Protein AF-0000000074140097 (afdb_homodimer)

Organism: Candida tropicalis (strain ATCC MYA-3404 / T1) (NCBI:txid294747)

Solvent-accessible surface area (backbone atoms only — not comparable to full-atom values): 29162 Å² total; per-residue (Å²): 128,82,87,53,56,63,55,60,34,36,67,48,73,44,30,35,33,34,42,19,42,70,44,44,85,50,41,69,58,23,51,53,48,49,52,50,52,52,52,48,53,39,72,77,34,72,74,47,42,33,38,32,33,12,40,35,43,55,28,51,79,41,64,90,40,37,73,80,62,34,30,45,82,73,79,19,67,68,52,48,49,51,23,50,50,15,38,74,67,55,18,33,29,41,51,19,18,34,38,25,37,43,96,83,72,44,30,30,46,30,26,42,27,27,35,38,83,28,46,77,60,29,44,37,39,27,51,36,66,55,56,32,46,30,84,98,63,55,73,42,54,36,63,81,51,40,45,58,32,76,44,40,25,40,35,71,55,77,83,34,31,26,29,21,53,47,39,39,57,30,63,66,44,64,62,57,55,49,47,18,29,32,32,90,49,25,18,37,31,38,39,24,21,18,60,45,31,70,73,55,20,82,63,38,51,66,52,44,39,22,38,56,4,45,68,48,45,15,31,22,37,38,20,8,24,16,37,46,84,86,49,77,81,78,42,29,43,24,44,26,33,34,18,34,24,72,31,47,73,79,34,71,45,60,39,50,70,43,78,41,65,47,71,48,59,34,67,50,34,34,52,39,45,56,20,55,32,60,86,79,52,62,60,46,87,24,50,44,49,55,53,67,70,62,54,46,40,70,39,26,100,125,82,86,54,57,62,55,59,35,36,67,50,71,46,30,36,33,32,42,20,43,70,45,43,87,49,41,70,59,23,52,51,49,50,52,49,51,54,52,48,52,39,70,77,36,72,75,46,43,32,38,34,31,13,39,34,43,54,28,53,80,41,64,90,39,40,73,81,60,34,29,45,82,73,79,19,69,68,50,47,49,52,22,52,50,15,37,74,68,56,18,32,29,42,52,18,18,35,38,26,38,43,96,83,71,44,31,28,45,32,25,41,25,27,35,38,83,28,44,76,62,29,42,37,38,28,50,36,65,54,55,32,47,30,86,99,65,53,71,42,54,36,62,81,51,40,46,58,32,75,45,39,26,41,32,70,54,78,82,36,31,25,31,19,52,47,36,37,58,31,64,68,44,63,60,55,56,49,46,19,29,31,32,93,49,24,18,37,31,3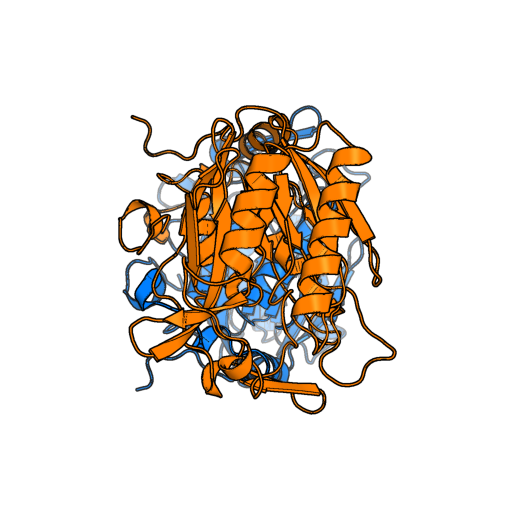8,40,25,21,20,60,46,30,68,72,54,21,84,64,37,52,65,51,44,39,23,38,56,4,45,68,47,45,15,32,22,36,38,20,8,24,15,36,46,83,86,50,79,82,77,42,29,43,23,45,28,32,34,18,35,24,72,31,49,71,80,34,71,46,62,39,51,69,44,78,38,65,46,71,47,59,34,66,49,33,34,50,39,45,56,20,55,32,61,88,79,52,62,58,47,89,23,48,44,49,56,53,67,72,62,54,45,39,71,38,26,100

pLDDT: mean 96.1, std 6.65, range [35.12, 99.0]

Sequence (602 aa):
MSTQVLKSPLSKSLKIALIQLKAGADKAANLTKVTKFIDDAVSKSPEVNLVMLPECFNSPYAVDQFRNYAEPIPQGETTQLLSSLAKKHNIFIVGGSIPERGDDDKIYNTSLTFNPQGDIIAKHRKAHLFDIDIPNGITFQESLTLSGGNKATVFKLGEYGNVGLGICYDIRFPELASIASRYPHNSFAMFYPGAFNTTTGPLHWHLLARARAVDNETFVILCSPARDVEGGGYQAYGHSLVADPMGKIIAEAGEGEEILYAELDPSLLPKAREGIPVHYQRRFDIYGDFVGDGNVKVSDKMSTQVLKSPLSKSLKIALIQLKAGADKAANLTKVTKFIDDAVSKSPEVNLVMLPECFNSPYAVDQFRNYAEPIPQGETTQLLSSLAKKHNIFIVGGSIPERGDDDKIYNTSLTFNPQGDIIAKHRKAHLFDIDIPNGITFQESLTLSGGNKATVFKLGEYGNVGLGICYDIRFPELASIASRYPHNSFAMFYPGAFNTTTGPLHWHLLARARAVDNETFVILCSPARDVEGGGYQAYGHSLVADPMGKIIAEAGEGEEILYAELDPSLLPKAREGIPVHYQRRFDIYGDFVGDGNVKVSDK

InterPro domains:
  IPR003010 Carbon-nitrogen hydrolase [PF00795] (15-271)
  IPR003010 Carbon-nitrogen hydrolase [PS50263] (14-266)
  IPR036526 Carbon-nitrogen hydrolase superfamily [G3DSA:3.60.110.10] (7-291)
  IPR036526 Carbon-nitrogen hydrolase superfamily [SSF56317] (9-283)
  IPR045254 Nit1/2, carbon-nitrogen hydrolase domain [cd07572] (15-283)

Foldseek 3Di:
DPLFFDLQQFPFKAKEKFWAADEEAQLVVLLVVVLVRLVVLCVVPVRHAEYEYAFASRHDPALVCLLVFAEAPPVGPLNQSVLVSLQVSQHKYFSHWGWHQDPVRAIFTKIFIAGNNSDTFFIATAADFDQDDDVVDDGDGNVVGHDHDDAWAWTQHPPGGIETEHEAVVLVPLVSLLLCCTPPNNHQEYEYRHFDAPPCCVVPVLVSQLVSLQLRLHKYWYHYHAADVPDDDTGGQAWTFIAGNNSDTPWTDHRGTDIIMDMDGSVSSSVSCVVPVNSVPDDCVVVNDCNSVPVHGYYRD/DPLFFDLQQFPFKAKEKFWAADEEAQLVVLLVVVLVSLVVLCVVPVRHAEYEYAFASRHDPALVCLLVFAAAPPPGPLNQSVLVSLQVSQHKYFSHWGWHQDPVRAIFTKIFIAGNNSDTFFIATAADFDQDDDVVPDGDGNVVGHDHDDAWAWTQHPPGGIETEHEAVVLVPLVSLLLCCTPPNNHQEYEYRHFDAPPCCVPPVLVSQLVSLQLRLHKYWYHYHAADVPDDDTGGQAWTFIAGSNSDTPWTDHRGTDIIMDMDGSVSSSVSCVVPVNSVPDDCVVVNDCNSVPVHGYYRD

Radius of gyration: 24.86 Å; Cα contacts (8 Å, |Δi|>4): 1637; chains: 2; bounding box: 50×74×54 Å

Structure (mmCIF, N/CA/C/O backbone):
data_AF-0000000074140097-model_v1
#
loop_
_entity.id
_entity.type
_entity.pdbx_description
1 polymer 'CN hydrolase domain-containing protein'
#
loop_
_atom_site.group_PDB
_atom_site.id
_atom_site.type_symbol
_atom_site.label_atom_id
_atom_site.label_alt_id
_atom_site.label_comp_id
_atom_site.label_asym_id
_atom_site.label_entity_id
_atom_site.label_seq_id
_atom_site.pdbx_PDB_ins_code
_atom_site.Cartn_x
_atom_site.Cartn_y
_atom_site.Cartn_z
_atom_site.occupancy
_atom_site.B_iso_or_equiv
_atom_site.auth_seq_id
_atom_site.auth_comp_id
_atom_site.auth_asym_id
_atom_site.auth_atom_id
_atom_site.pdbx_PDB_model_num
ATOM 1 N N . MET A 1 1 ? -17.391 -6.203 23.781 1 35.12 1 MET A N 1
ATOM 2 C CA . MET A 1 1 ? -17.344 -5.074 22.859 1 35.12 1 MET A CA 1
ATOM 3 C C . MET A 1 1 ? -16.562 -5.434 21.594 1 35.12 1 MET A C 1
ATOM 5 O O . MET A 1 1 ? -15.492 -6.031 21.672 1 35.12 1 MET A O 1
ATOM 9 N N . SER A 1 2 ? -17.062 -5.457 20.453 1 49.59 2 SER A N 1
ATOM 10 C CA . SER A 1 2 ? -16.484 -6.133 19.297 1 49.59 2 SER A CA 1
ATOM 11 C C . SER A 1 2 ? -15.117 -5.562 18.953 1 49.59 2 SER A C 1
ATOM 13 O O . SER A 1 2 ? -14.93 -4.344 18.922 1 49.59 2 SER A O 1
ATOM 15 N N . THR A 1 3 ? -13.992 -6.168 19.219 1 67.44 3 THR A N 1
ATOM 16 C CA . THR A 1 3 ? -12.578 -5.934 18.984 1 67.44 3 THR A CA 1
ATOM 17 C C . THR A 1 3 ? -12.305 -5.777 17.484 1 67.44 3 THR A C 1
ATOM 19 O O . THR A 1 3 ? -11.172 -5.977 17.031 1 67.44 3 THR A O 1
ATOM 22 N N . GLN A 1 4 ? -13.539 -5.227 16.828 1 82.75 4 GLN A N 1
ATOM 23 C CA . GLN A 1 4 ? -13.391 -5.156 15.383 1 82.75 4 GLN A CA 1
ATOM 24 C C . GLN A 1 4 ? -13.336 -3.709 14.906 1 82.75 4 GLN A C 1
ATOM 26 O O . GLN A 1 4 ? -13.828 -2.807 15.586 1 82.75 4 GLN A O 1
ATOM 31 N N . VAL A 1 5 ? -12.797 -3.455 13.836 1 91 5 VAL A N 1
ATOM 32 C CA . VAL A 1 5 ? -12.734 -2.168 13.148 1 91 5 VAL A CA 1
ATOM 33 C C . VAL A 1 5 ? -14.148 -1.659 12.875 1 91 5 VAL A C 1
ATOM 35 O O . VAL A 1 5 ? -15.016 -2.424 12.453 1 91 5 VAL A O 1
ATOM 38 N N . LEU A 1 6 ? -14.367 -0.365 13.133 1 92.44 6 LEU A N 1
ATOM 39 C CA . LEU A 1 6 ? -15.68 0.232 12.898 1 92.44 6 LEU A CA 1
ATOM 40 C C . LEU A 1 6 ? -15.969 0.324 11.406 1 92.44 6 LEU A C 1
ATOM 42 O O . LEU A 1 6 ? -15.102 0.692 10.617 1 92.44 6 LEU A O 1
ATOM 46 N N . LYS A 1 7 ? -17.234 0.059 11.086 1 93.94 7 LYS A N 1
ATOM 47 C CA . LYS A 1 7 ? -17.641 0.17 9.688 1 93.94 7 LYS A CA 1
ATOM 48 C C . LYS A 1 7 ? -17.828 1.63 9.289 1 93.94 7 LYS A C 1
ATOM 50 O O . LYS A 1 7 ? -17.562 2.008 8.148 1 93.94 7 LYS A O 1
ATOM 55 N N . SER A 1 8 ? -18.312 2.432 10.242 1 96 8 SER A N 1
ATOM 56 C CA . SER A 1 8 ? -18.625 3.832 9.977 1 96 8 SER A CA 1
ATOM 57 C C . SER A 1 8 ? -17.922 4.75 10.969 1 96 8 SER A C 1
ATOM 59 O O . SER A 1 8 ? -18.562 5.355 11.836 1 96 8 SER A O 1
ATOM 61 N N . PRO A 1 9 ? -16.688 4.969 10.812 1 97.62 9 PRO A N 1
ATOM 62 C CA . PRO A 1 9 ? -15.914 5.734 11.805 1 97.62 9 PRO A CA 1
ATOM 63 C C . PRO A 1 9 ? -16.078 7.242 11.641 1 97.62 9 PRO A C 1
ATOM 65 O O . PRO A 1 9 ? -15.734 8.008 12.547 1 97.62 9 PRO A O 1
ATOM 68 N N . LEU A 1 10 ? -16.547 7.762 10.5 1 98.69 10 LEU A N 1
ATOM 69 C CA . LEU A 1 10 ? -16.859 9.172 10.289 1 98.69 10 LEU A CA 1
ATOM 70 C C . LEU A 1 10 ? -18.328 9.461 10.578 1 98.69 10 LEU A C 1
ATOM 72 O O . LEU A 1 10 ? -19.203 8.961 9.875 1 98.69 10 LEU A O 1
ATOM 76 N N . SER A 1 11 ? -18.609 10.266 11.531 1 98.12 11 SER A N 1
ATOM 77 C CA . SER A 1 11 ? -19.953 10.398 12.07 1 98.12 11 SER A CA 1
ATOM 78 C C . SER A 1 11 ? -20.828 11.289 11.188 1 98.12 11 SER A C 1
ATOM 80 O O . SER A 1 11 ? -22.047 11.125 11.141 1 98.12 11 SER A O 1
ATOM 82 N N . LYS A 1 12 ? -20.203 12.234 10.539 1 97.94 12 LYS A N 1
ATOM 83 C CA . LYS A 1 12 ? -20.906 13.148 9.648 1 97.94 12 LYS A CA 1
ATOM 84 C C . LYS A 1 12 ? -19.953 13.742 8.609 1 97.94 12 LYS A C 1
ATOM 86 O O . LYS A 1 12 ? -18.734 13.578 8.711 1 97.94 12 LYS A O 1
ATOM 91 N N . SER A 1 13 ? -20.531 14.344 7.66 1 98.44 13 SER A N 1
ATOM 92 C CA . SER A 1 13 ? -19.75 14.914 6.574 1 98.44 13 SER A CA 1
ATOM 93 C C . SER A 1 13 ? -18.75 15.945 7.094 1 98.44 13 SER A C 1
ATOM 95 O O . SER A 1 13 ? -19.062 16.719 7.996 1 98.44 13 SER A O 1
ATOM 97 N N . LEU A 1 14 ? -17.578 15.938 6.57 1 98.75 14 LEU A N 1
ATOM 98 C CA . LEU A 1 14 ? -16.516 16.875 6.918 1 98.75 14 LEU A CA 1
ATOM 99 C C . LEU A 1 14 ? -16.047 17.625 5.684 1 98.75 14 LEU A C 1
ATOM 101 O O . LEU A 1 14 ? -15.586 17.031 4.715 1 98.75 14 LEU A O 1
ATOM 105 N N . LYS A 1 15 ? -16.188 18.906 5.691 1 98.81 15 LYS A N 1
ATOM 106 C CA . LYS A 1 15 ? -15.672 19.75 4.609 1 98.81 15 LYS A CA 1
ATOM 107 C C . LYS A 1 15 ? -14.305 20.328 4.957 1 98.81 15 LYS A C 1
ATOM 109 O O . LYS A 1 15 ? -14.141 20.969 5.996 1 98.81 15 LYS A O 1
ATOM 114 N N . ILE A 1 16 ? -13.336 20.094 4.035 1 98.94 16 ILE A N 1
ATOM 115 C CA . ILE A 1 16 ? -11.977 20.5 4.359 1 98.94 16 ILE A CA 1
ATOM 116 C C . ILE A 1 16 ? -11.438 21.422 3.268 1 98.94 16 ILE A C 1
ATOM 118 O O . ILE A 1 16 ? -11.938 21.422 2.141 1 98.94 16 ILE A O 1
ATOM 122 N N . ALA A 1 17 ? -10.477 22.219 3.637 1 98.94 17 ALA A N 1
ATOM 123 C CA . ALA A 1 17 ? -9.688 23.031 2.717 1 98.94 17 ALA A CA 1
ATOM 124 C C . ALA A 1 17 ? -8.195 22.781 2.896 1 98.94 17 ALA A C 1
ATOM 126 O O . ALA A 1 17 ? -7.668 22.891 4.008 1 98.94 17 ALA A O 1
ATOM 127 N N . LEU A 1 18 ? -7.57 22.375 1.85 1 98.94 18 LEU A N 1
ATOM 128 C CA . LEU A 1 18 ? -6.117 22.219 1.831 1 98.94 18 LEU A CA 1
ATOM 129 C C . LEU A 1 18 ? -5.449 23.469 1.246 1 98.94 18 LEU A C 1
ATOM 131 O O . LEU A 1 18 ? -5.742 23.859 0.114 1 98.94 18 LEU A O 1
ATOM 135 N N . ILE A 1 19 ? -4.547 24.031 2.021 1 98.94 19 ILE A N 1
ATOM 136 C CA . ILE A 1 19 ? -3.855 25.234 1.581 1 98.94 19 ILE A CA 1
ATOM 137 C C . ILE A 1 19 ? -2.514 24.859 0.957 1 98.94 19 ILE A C 1
ATOM 139 O O . ILE A 1 19 ? -1.551 24.562 1.67 1 98.94 19 ILE A O 1
ATOM 143 N N . GLN A 1 20 ? -2.457 24.906 -0.333 1 98.81 20 GLN A N 1
ATOM 144 C CA . GLN A 1 20 ? -1.196 24.75 -1.053 1 98.81 20 GLN A CA 1
ATOM 145 C C . GLN A 1 20 ? -0.531 26.094 -1.3 1 98.81 20 GLN A C 1
ATOM 147 O O . GLN A 1 20 ? -0.955 26.844 -2.178 1 98.81 20 GLN A O 1
ATOM 152 N N . LEU A 1 21 ? 0.53 26.406 -0.506 1 97.69 21 LEU A N 1
ATOM 153 C CA . LEU A 1 21 ? 1.146 27.719 -0.605 1 97.69 21 LEU A CA 1
ATOM 154 C C . LEU A 1 21 ? 2.666 27.609 -0.621 1 97.69 21 LEU A C 1
ATOM 156 O O . LEU A 1 21 ? 3.223 26.578 -0.234 1 97.69 21 LEU A O 1
ATOM 160 N N . LYS A 1 22 ? 3.285 28.672 -1.06 1 94.62 22 LYS A N 1
ATOM 161 C CA . LYS A 1 22 ? 4.742 28.766 -1.049 1 94.62 22 LYS A CA 1
ATOM 162 C C . LYS A 1 22 ? 5.242 29.328 0.279 1 94.62 22 LYS A C 1
ATOM 164 O O . LYS A 1 22 ? 4.59 30.188 0.885 1 94.62 22 LYS A O 1
ATOM 169 N N . ALA A 1 23 ? 6.34 28.766 0.658 1 91.69 23 ALA A N 1
ATOM 170 C CA . ALA A 1 23 ? 7.031 29.328 1.815 1 91.69 23 ALA A CA 1
ATOM 171 C C . ALA A 1 23 ? 8.438 29.797 1.442 1 91.69 23 ALA A C 1
ATOM 173 O O . ALA A 1 23 ? 9.125 29.141 0.65 1 91.69 23 ALA A O 1
ATOM 174 N N . GLY A 1 24 ? 8.844 30.953 1.988 1 91.19 24 GLY A N 1
ATOM 175 C CA . GLY A 1 24 ? 10.18 31.484 1.755 1 91.19 24 GLY A CA 1
ATOM 176 C C . GLY A 1 24 ? 10.953 31.734 3.035 1 91.19 24 GLY A C 1
ATOM 177 O O . GLY A 1 24 ? 10.625 31.188 4.086 1 91.19 24 GLY A O 1
ATOM 178 N N . ALA A 1 25 ? 11.969 32.531 2.873 1 93.56 25 ALA A N 1
ATOM 179 C CA . ALA A 1 25 ? 12.906 32.75 3.969 1 93.56 25 ALA A CA 1
ATOM 180 C C . ALA A 1 25 ? 12.344 33.75 4.992 1 93.56 25 ALA A C 1
ATOM 182 O O . ALA A 1 25 ? 12.812 33.781 6.129 1 93.56 25 ALA A O 1
ATOM 183 N N . ASP A 1 26 ? 11.406 34.531 4.66 1 96.31 26 ASP A N 1
ATOM 184 C CA . ASP A 1 26 ? 10.812 35.5 5.566 1 96.31 26 ASP A CA 1
ATOM 185 C C . ASP A 1 26 ? 9.648 34.875 6.348 1 96.31 26 ASP A C 1
ATOM 187 O O . ASP A 1 26 ? 8.523 34.812 5.852 1 96.31 26 ASP A O 1
ATOM 191 N N . LYS A 1 27 ? 9.891 34.531 7.566 1 97.31 27 LYS A N 1
ATOM 192 C CA . LYS A 1 27 ? 8.891 33.844 8.383 1 97.31 27 LYS A CA 1
ATOM 193 C C . LYS A 1 27 ? 7.648 34.719 8.578 1 97.31 27 LYS A C 1
ATOM 195 O O . LYS A 1 27 ? 6.523 34.219 8.516 1 97.31 27 LYS A O 1
ATOM 200 N N . ALA A 1 28 ? 7.883 35.969 8.852 1 97.69 28 ALA A N 1
ATOM 201 C CA . ALA A 1 28 ? 6.758 36.875 9.062 1 97.69 28 ALA A CA 1
ATOM 202 C C . ALA A 1 28 ? 5.867 36.938 7.82 1 97.69 28 ALA A C 1
ATOM 204 O O . ALA A 1 28 ? 4.641 36.938 7.934 1 97.69 28 ALA A O 1
ATOM 205 N N . ALA A 1 29 ? 6.488 36.969 6.695 1 97.75 29 ALA A N 1
ATOM 206 C CA . ALA A 1 29 ? 5.738 36.969 5.441 1 97.75 29 ALA A CA 1
ATOM 207 C C . ALA A 1 29 ? 4.98 35.656 5.266 1 97.75 29 ALA A C 1
ATOM 209 O O . ALA A 1 29 ? 3.848 35.656 4.773 1 97.75 29 ALA A O 1
ATOM 210 N N . ASN A 1 30 ? 5.613 34.562 5.57 1 97.69 30 ASN A N 1
ATOM 211 C CA . ASN A 1 30 ? 4.949 33.281 5.5 1 97.69 30 ASN A CA 1
ATOM 212 C C . ASN A 1 30 ? 3.695 33.25 6.371 1 97.69 30 ASN A C 1
ATOM 214 O O . ASN A 1 30 ? 2.643 32.781 5.934 1 97.69 30 ASN A O 1
ATOM 218 N N . LEU A 1 31 ? 3.791 33.75 7.562 1 98.62 31 LEU A N 1
ATOM 219 C CA . LEU A 1 31 ? 2.684 33.688 8.508 1 98.62 31 LEU A CA 1
ATOM 220 C C . LEU A 1 31 ? 1.551 34.625 8.07 1 98.62 31 LEU A C 1
ATOM 222 O O . LEU A 1 31 ? 0.375 34.281 8.25 1 98.62 31 LEU A O 1
ATOM 226 N N . THR A 1 32 ? 1.925 35.719 7.523 1 98.62 32 THR A N 1
ATOM 227 C CA . THR A 1 32 ? 0.922 36.625 6.965 1 98.62 32 THR A CA 1
ATOM 228 C C . THR A 1 32 ? 0.17 35.938 5.82 1 98.62 32 THR A C 1
ATOM 230 O O . THR A 1 32 ? -1.055 36.031 5.727 1 98.62 32 THR A O 1
ATOM 233 N N . LYS A 1 33 ? 0.906 35.312 5.016 1 98.12 33 LYS A N 1
ATOM 234 C CA . LYS A 1 33 ? 0.31 34.625 3.881 1 98.12 33 LYS A CA 1
ATOM 235 C C . LYS A 1 33 ? -0.619 33.5 4.348 1 98.12 33 LYS A C 1
ATOM 237 O O . LYS A 1 33 ? -1.715 33.344 3.809 1 98.12 33 LYS A O 1
ATOM 242 N N . VAL A 1 34 ? -0.214 32.75 5.293 1 98.56 34 VAL A N 1
ATOM 243 C CA . VAL A 1 34 ? -1.021 31.688 5.863 1 98.56 34 VAL A CA 1
ATOM 244 C C . VAL A 1 34 ? -2.328 32.281 6.406 1 98.56 34 VAL A C 1
ATOM 246 O O . VAL A 1 34 ? -3.402 31.703 6.176 1 98.56 34 VAL A O 1
ATOM 249 N N . THR A 1 35 ? -2.199 33.312 7.145 1 98.81 35 THR A N 1
ATOM 250 C CA . THR A 1 35 ? -3.383 33.969 7.688 1 98.81 35 THR A CA 1
ATOM 251 C C . THR A 1 35 ? -4.359 34.344 6.574 1 98.81 35 THR A C 1
ATOM 253 O O . THR A 1 35 ? -5.555 34.062 6.676 1 98.81 35 THR A O 1
ATOM 256 N N . LYS A 1 36 ? -3.814 34.906 5.543 1 98.75 36 LYS A N 1
ATOM 257 C CA . LYS A 1 36 ? -4.641 35.312 4.414 1 98.75 36 LYS A CA 1
ATOM 258 C C . LYS A 1 36 ? -5.328 34.125 3.766 1 98.75 36 LYS A C 1
ATOM 260 O O . LYS A 1 36 ? -6.52 34.156 3.459 1 98.75 36 LYS A O 1
ATOM 265 N N . PHE A 1 37 ? -4.637 33.062 3.537 1 98.81 37 PHE A N 1
ATOM 266 C CA . PHE A 1 37 ? -5.188 31.906 2.871 1 98.81 37 PHE A CA 1
ATOM 267 C C . PHE A 1 37 ? -6.262 31.25 3.73 1 98.81 37 PHE A C 1
ATOM 269 O O . PHE A 1 37 ? -7.277 30.781 3.213 1 98.81 37 PHE A O 1
ATOM 276 N N . ILE A 1 38 ? -6.043 31.172 5.02 1 98.81 38 ILE A N 1
ATOM 277 C CA . ILE A 1 38 ? -7.043 30.594 5.906 1 98.81 38 ILE A CA 1
ATOM 278 C C . ILE A 1 38 ? -8.281 31.469 5.941 1 98.81 38 ILE A C 1
ATOM 280 O O . ILE A 1 38 ? -9.414 30.984 5.852 1 98.81 38 ILE A O 1
ATOM 284 N N . ASP A 1 39 ? -8.047 32.781 6.055 1 98.81 39 ASP A N 1
ATOM 285 C CA . ASP A 1 39 ? -9.164 33.719 5.992 1 98.81 39 ASP A CA 1
ATOM 286 C C . ASP A 1 39 ? -9.969 33.531 4.707 1 98.81 39 ASP A C 1
ATOM 288 O O . ASP A 1 39 ? -11.203 33.5 4.742 1 98.81 39 ASP A O 1
ATOM 292 N N . ASP A 1 40 ? -9.289 33.438 3.617 1 98.75 40 ASP A N 1
ATOM 293 C CA . ASP A 1 40 ? -9.93 33.281 2.316 1 98.75 40 ASP A CA 1
ATOM 294 C C . ASP A 1 40 ? -10.68 31.938 2.246 1 98.75 40 ASP A C 1
ATOM 296 O O . ASP A 1 40 ? -11.797 31.875 1.718 1 98.75 40 ASP A O 1
ATOM 300 N N . ALA A 1 41 ? -10.055 30.875 2.738 1 98.75 41 ALA A N 1
ATOM 301 C CA . ALA A 1 41 ? -10.672 29.547 2.695 1 98.75 41 ALA A CA 1
ATOM 302 C C . ALA A 1 41 ? -12.023 29.562 3.408 1 98.75 41 ALA A C 1
ATOM 304 O O . ALA A 1 41 ? -13.008 29.016 2.896 1 98.75 41 ALA A O 1
ATOM 305 N N . VAL A 1 42 ? -12.07 30.188 4.539 1 98.5 42 VAL A N 1
ATOM 306 C CA . VAL A 1 42 ? -13.281 30.203 5.352 1 98.5 42 VAL A CA 1
ATOM 307 C C . VAL A 1 42 ? -14.297 31.172 4.746 1 98.5 42 VAL A C 1
ATOM 309 O O . VAL A 1 42 ? -15.5 30.891 4.715 1 98.5 42 VAL A O 1
ATOM 312 N N . SER A 1 43 ? -13.812 32.312 4.285 1 98.19 43 SER A N 1
ATOM 313 C CA . SER A 1 43 ? -14.711 33.312 3.719 1 98.19 43 SER A CA 1
ATOM 314 C C . SER A 1 43 ? -15.383 32.781 2.453 1 98.19 43 SER A C 1
ATOM 316 O O . SER A 1 43 ? -16.562 33.062 2.225 1 98.19 43 SER A O 1
ATOM 318 N N . LYS A 1 44 ? -14.703 32.062 1.618 1 97.81 44 LYS A N 1
ATOM 319 C CA . LYS A 1 44 ? -15.211 31.594 0.343 1 97.81 44 LYS A CA 1
ATOM 320 C C . LYS A 1 44 ? -16.094 30.359 0.541 1 97.81 44 LYS A C 1
ATOM 322 O O . LYS A 1 44 ? -16.984 30.078 -0.271 1 97.81 44 LYS A O 1
ATOM 327 N N . SER A 1 45 ? -15.828 29.625 1.564 1 97.44 45 SER A N 1
ATOM 328 C CA . SER A 1 45 ? -16.609 28.453 1.91 1 97.44 45 SER A CA 1
ATOM 329 C C . SER A 1 45 ? -16.844 28.359 3.416 1 97.44 45 SER A C 1
ATOM 331 O O . SER A 1 45 ? -16.188 27.578 4.105 1 97.44 45 SER A O 1
ATOM 333 N N . PRO A 1 46 ? -17.844 29 3.859 1 94.5 46 PRO A N 1
ATOM 334 C CA . PRO A 1 46 ? -18.094 29.094 5.301 1 94.5 46 PRO A CA 1
ATOM 335 C C . PRO A 1 46 ? -18.422 27.734 5.93 1 94.5 46 PRO A C 1
ATOM 337 O O . PRO A 1 46 ? -18.391 27.594 7.152 1 94.5 46 PRO A O 1
ATOM 340 N N . GLU A 1 47 ? -18.688 26.75 5.098 1 96.88 47 GLU A N 1
ATOM 341 C CA . GLU A 1 47 ? -19.047 25.422 5.602 1 96.88 47 GLU A CA 1
ATOM 342 C C . GLU A 1 47 ? -17.797 24.594 5.898 1 96.88 47 GLU A C 1
ATOM 344 O O . GLU A 1 47 ? -17.891 23.469 6.383 1 96.88 47 GLU A O 1
ATOM 349 N N . VAL A 1 48 ? -16.672 25.188 5.664 1 98.38 48 VAL A N 1
ATOM 350 C CA . VAL A 1 48 ? -15.414 24.469 5.938 1 98.38 48 VAL A CA 1
ATOM 351 C C . VAL A 1 48 ? -15.281 24.219 7.434 1 98.38 48 VAL A C 1
ATOM 353 O O . VAL A 1 48 ? -15.5 25.125 8.25 1 98.38 48 VAL A O 1
ATOM 356 N N . ASN A 1 49 ? -14.922 22.969 7.766 1 98.19 49 ASN A N 1
ATOM 357 C CA . ASN A 1 49 ? -14.773 22.562 9.156 1 98.19 49 ASN A CA 1
ATOM 358 C C . ASN A 1 49 ? -13.305 22.438 9.547 1 98.19 49 ASN A C 1
ATOM 360 O O . ASN A 1 49 ? -12.961 22.5 10.727 1 98.19 49 ASN A O 1
ATOM 364 N N . LEU A 1 50 ? -12.484 22.234 8.562 1 98.94 50 LEU A N 1
ATOM 365 C CA . LEU A 1 50 ? -11.078 21.938 8.812 1 98.94 50 LEU A CA 1
ATOM 366 C C . LEU A 1 50 ? -10.195 22.516 7.711 1 98.94 50 LEU A C 1
ATOM 368 O O . LEU A 1 50 ? -10.531 22.438 6.527 1 98.94 50 LEU A O 1
ATOM 372 N N . VAL A 1 51 ? -9.164 23.188 8.102 1 98.94 51 VAL A N 1
ATOM 373 C CA . VAL A 1 51 ? -8.125 23.641 7.18 1 98.94 51 VAL A CA 1
ATOM 374 C C . VAL A 1 51 ? -6.824 22.891 7.457 1 98.94 51 VAL A C 1
ATOM 376 O O . VAL A 1 51 ? -6.484 22.641 8.617 1 98.94 51 VAL A O 1
ATOM 379 N N . MET A 1 52 ? -6.141 22.516 6.418 1 98.94 52 MET A N 1
ATOM 380 C CA . MET A 1 52 ? -4.875 21.797 6.547 1 98.94 52 MET A CA 1
ATOM 381 C C . MET A 1 52 ? -3.758 22.531 5.82 1 98.94 52 MET A C 1
ATOM 383 O O . MET A 1 52 ? -3.945 23 4.699 1 98.94 52 MET A O 1
ATOM 387 N N . LEU A 1 53 ? -2.629 22.688 6.5 1 98.94 53 LEU A N 1
ATOM 388 C CA . LEU A 1 53 ? -1.45 23.344 5.953 1 98.94 53 LEU A CA 1
ATOM 389 C C . LEU A 1 53 ? -0.398 22.328 5.535 1 98.94 53 LEU A C 1
ATOM 391 O O . LEU A 1 53 ? -0.473 21.156 5.922 1 98.94 53 LEU A O 1
ATOM 395 N N . PRO A 1 54 ? 0.6 22.734 4.723 1 98.81 54 PRO A N 1
ATOM 396 C CA . PRO A 1 54 ? 1.623 21.812 4.242 1 98.81 54 PRO A CA 1
ATOM 397 C C . PRO A 1 54 ? 2.814 21.703 5.188 1 98.81 54 PRO A C 1
ATOM 399 O O . PRO A 1 54 ? 2.84 22.359 6.234 1 98.81 54 PRO A O 1
ATOM 402 N N . GLU A 1 55 ? 3.744 20.844 4.82 1 98.62 55 GLU A N 1
ATOM 403 C CA . GLU A 1 55 ? 4.969 20.625 5.586 1 98.62 55 GLU A CA 1
ATOM 404 C C . GLU A 1 55 ? 5.871 21.844 5.566 1 98.62 55 GLU A C 1
ATOM 406 O O . GLU A 1 55 ? 6.137 22.422 4.504 1 98.62 55 GLU A O 1
ATOM 411 N N . CYS A 1 56 ? 6.332 22.266 6.754 1 97.44 56 CYS A N 1
ATOM 412 C CA . CYS A 1 56 ? 7.301 23.344 6.945 1 97.44 56 CYS A CA 1
ATOM 413 C C . CYS A 1 56 ? 6.852 24.609 6.234 1 97.44 56 CYS A C 1
ATOM 415 O O . CYS A 1 56 ? 7.621 25.203 5.48 1 97.44 56 CYS A O 1
ATOM 417 N N . PHE A 1 57 ? 5.68 24.969 6.52 1 97.81 57 PHE A N 1
ATOM 418 C CA . PHE A 1 57 ? 5.07 26.062 5.789 1 97.81 57 PHE A CA 1
ATOM 419 C C . PHE A 1 57 ? 5.613 27.406 6.281 1 97.81 57 PHE A C 1
ATOM 421 O O . PHE A 1 57 ? 5.402 28.438 5.641 1 97.81 57 PHE A O 1
ATOM 428 N N . ASN A 1 58 ? 6.328 27.422 7.414 1 97.25 58 ASN A N 1
ATOM 429 C CA . ASN A 1 58 ? 6.77 28.703 7.973 1 97.25 58 ASN A CA 1
ATOM 430 C C . ASN A 1 58 ? 8.258 28.922 7.734 1 97.25 58 ASN A C 1
ATOM 432 O O . ASN A 1 58 ? 8.867 29.812 8.352 1 97.25 58 ASN A O 1
ATOM 436 N N . SER A 1 59 ? 8.859 28.094 6.949 1 95.06 59 SER A N 1
ATOM 437 C CA . SER A 1 59 ? 10.297 28.172 6.711 1 95.06 59 SER A CA 1
ATOM 438 C C . SER A 1 59 ? 10.664 27.547 5.367 1 95.06 59 SER A C 1
ATOM 440 O O . SER A 1 59 ? 9.852 26.859 4.75 1 95.06 59 SER A O 1
ATOM 442 N N . PRO A 1 60 ? 11.922 27.875 4.93 1 91.12 60 PRO A N 1
ATOM 443 C CA . PRO A 1 60 ? 12.43 27.031 3.842 1 91.12 60 PRO A CA 1
ATOM 444 C C . PRO A 1 60 ? 12.586 25.578 4.242 1 91.12 60 PRO A C 1
ATOM 446 O O . PRO A 1 60 ? 12.867 25.266 5.406 1 91.12 60 PRO A O 1
ATOM 449 N N . TYR A 1 61 ? 12.422 24.766 3.281 1 90.75 61 TYR A N 1
ATOM 450 C CA . TYR A 1 61 ? 12.68 23.344 3.502 1 90.75 61 TYR A CA 1
ATOM 451 C C . TYR A 1 61 ? 14.125 22.984 3.172 1 90.75 61 TYR A C 1
ATOM 453 O O . TYR A 1 61 ? 14.414 22.5 2.076 1 90.75 61 TYR A O 1
ATOM 461 N N . ALA A 1 62 ? 14.945 23.203 4.152 1 89.69 62 ALA A N 1
ATOM 462 C CA . ALA A 1 62 ? 16.391 23.016 3.977 1 89.69 62 ALA A CA 1
ATOM 463 C C . ALA A 1 62 ? 17.047 22.562 5.281 1 89.69 62 ALA A C 1
ATOM 465 O O . ALA A 1 62 ? 16.719 23.094 6.352 1 89.69 62 ALA A O 1
ATOM 466 N N . VAL A 1 63 ? 17.938 21.703 5.094 1 90.5 63 VAL A N 1
ATOM 467 C CA . VAL A 1 63 ? 18.562 21.031 6.227 1 90.5 63 VAL A CA 1
ATOM 468 C C . VAL A 1 63 ? 19.328 22.047 7.074 1 90.5 63 VAL A C 1
ATOM 470 O O . VAL A 1 63 ? 19.344 21.953 8.305 1 90.5 63 VAL A O 1
ATOM 473 N N . ASP A 1 64 ? 19.875 22.984 6.434 1 92.31 64 ASP A N 1
ATOM 474 C CA . ASP A 1 64 ? 20.703 23.938 7.16 1 92.31 64 ASP A CA 1
ATOM 475 C C . ASP A 1 64 ? 19.859 25.078 7.719 1 92.31 64 ASP A C 1
ATOM 477 O O . ASP A 1 64 ? 20.375 25.984 8.375 1 92.31 64 ASP A O 1
ATOM 481 N N . GLN A 1 65 ? 18.562 25.016 7.527 1 94.06 65 GLN A N 1
ATOM 482 C CA . GLN A 1 65 ? 17.719 26.125 7.953 1 94.06 65 GLN A CA 1
ATOM 483 C C . GLN A 1 65 ? 16.766 25.703 9.062 1 94.06 65 GLN A C 1
ATOM 485 O O . GLN A 1 65 ? 16.219 26.547 9.781 1 94.06 65 GLN A O 1
ATOM 490 N N . PHE A 1 66 ? 16.531 24.484 9.32 1 96.12 66 PHE A N 1
ATOM 491 C CA . PHE A 1 66 ? 15.523 24.016 10.273 1 96.12 66 PHE A CA 1
ATOM 492 C C . PHE A 1 66 ? 15.773 24.594 11.656 1 96.12 66 PHE A C 1
ATOM 494 O O . PHE A 1 66 ? 14.844 25.094 12.305 1 96.12 66 PHE A O 1
ATOM 501 N N . ARG A 1 67 ? 16.969 24.562 1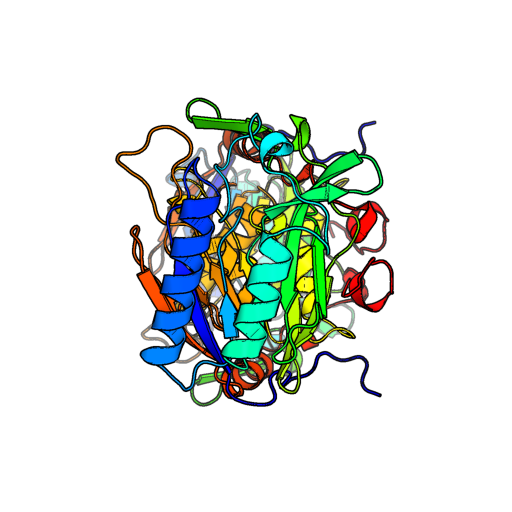2.078 1 97 67 ARG A N 1
ATOM 502 C CA . ARG A 1 67 ? 17.297 25.047 13.414 1 97 67 ARG A CA 1
ATOM 503 C C . ARG A 1 67 ? 17.031 26.547 13.523 1 97 67 ARG A C 1
ATOM 505 O O . ARG A 1 67 ? 16.531 27.031 14.547 1 97 67 ARG A O 1
ATOM 512 N N . ASN A 1 68 ? 17.344 27.281 12.461 1 97.19 68 ASN A N 1
ATOM 513 C CA . ASN A 1 68 ? 17.203 28.734 12.461 1 97.19 68 ASN A CA 1
ATOM 514 C C . ASN A 1 68 ? 15.734 29.141 12.57 1 97.19 68 ASN A C 1
ATOM 516 O O . ASN A 1 68 ? 15.43 30.219 13.086 1 97.19 68 ASN A O 1
ATOM 520 N N . TYR A 1 69 ? 14.852 28.312 12.195 1 97.75 69 TYR A N 1
ATOM 521 C CA . TYR A 1 69 ? 13.445 28.672 12.141 1 97.75 69 TYR A CA 1
ATOM 522 C C . TYR A 1 69 ? 12.648 27.953 13.219 1 97.75 69 TYR A C 1
ATOM 524 O O . TYR A 1 69 ? 11.438 28.109 13.328 1 97.75 69 TYR A O 1
ATOM 532 N N . ALA A 1 70 ? 13.328 27.156 14.008 1 98.44 70 ALA A N 1
ATOM 533 C CA . ALA A 1 70 ? 12.672 26.312 15 1 98.44 70 ALA A CA 1
ATOM 534 C C . ALA A 1 70 ? 12.039 27.141 16.109 1 98.44 70 ALA A C 1
ATOM 536 O O . ALA A 1 70 ? 12.609 28.156 16.531 1 98.44 70 ALA A O 1
ATOM 537 N N . GLU A 1 71 ? 10.898 26.734 16.516 1 98.56 71 GLU A N 1
ATOM 538 C CA . GLU A 1 71 ? 10.172 27.391 17.594 1 98.56 71 GLU A CA 1
ATOM 539 C C . GLU A 1 71 ? 9.914 26.422 18.75 1 98.56 71 GLU A C 1
ATOM 541 O O . GLU A 1 71 ? 9.758 25.219 18.547 1 98.56 71 GLU A O 1
ATOM 546 N N . PRO A 1 72 ? 9.844 27 19.938 1 98.25 72 PRO A N 1
ATOM 547 C CA . PRO A 1 72 ? 9.312 26.172 21.016 1 98.25 72 PRO A CA 1
ATOM 548 C C . PRO A 1 72 ? 7.801 25.953 20.906 1 98.25 72 PRO A C 1
ATOM 550 O O . PRO A 1 72 ? 7.078 26.844 20.453 1 98.25 72 PRO A O 1
ATOM 553 N N . ILE A 1 73 ? 7.293 24.891 21.234 1 97.94 73 ILE A N 1
ATOM 554 C CA . ILE A 1 73 ? 5.871 24.578 21.281 1 97.94 73 ILE A CA 1
ATOM 555 C C . ILE A 1 73 ? 5.438 24.344 22.734 1 97.94 73 ILE A C 1
ATOM 557 O O . ILE A 1 73 ? 6.031 23.547 23.453 1 97.94 73 ILE A O 1
ATOM 561 N N . PRO A 1 74 ? 4.496 25.078 23.297 1 97.06 74 PRO A N 1
ATOM 562 C CA . PRO A 1 74 ? 3.484 25.797 22.516 1 97.06 74 PRO A CA 1
ATOM 563 C C . PRO A 1 74 ? 3.732 27.297 22.484 1 97.06 74 PRO A C 1
ATOM 565 O O . PRO A 1 74 ? 2.873 28.062 22.016 1 97.06 74 PRO A O 1
ATOM 568 N N . GLN A 1 75 ? 4.828 27.828 22.828 1 96.5 75 GLN A N 1
ATOM 569 C CA . GLN A 1 75 ? 4.988 29.266 23.047 1 96.5 75 GLN A CA 1
ATOM 570 C C . GLN A 1 75 ? 5.375 29.984 21.766 1 96.5 75 GLN A C 1
ATOM 572 O O . GLN A 1 75 ? 5.309 31.203 21.688 1 96.5 75 GLN A O 1
ATOM 577 N N . GLY A 1 76 ? 5.664 29.281 20.766 1 98 76 GLY A N 1
ATOM 578 C CA . GLY A 1 76 ? 6.164 29.875 19.547 1 98 76 GLY A CA 1
ATOM 579 C C . GLY A 1 76 ? 5.109 30.672 18.797 1 98 76 GLY A C 1
ATOM 580 O O . GLY A 1 76 ? 3.912 30.453 18.969 1 98 76 GLY A O 1
ATOM 581 N N . GLU A 1 77 ? 5.543 31.625 17.984 1 98.19 77 GLU A N 1
ATOM 582 C CA . GLU A 1 77 ? 4.652 32.531 17.281 1 98.19 77 GLU A CA 1
ATOM 583 C C . GLU A 1 77 ? 3.73 31.797 16.328 1 98.19 77 GLU A C 1
ATOM 585 O O . GLU A 1 77 ? 2.559 32.156 16.188 1 98.19 77 GLU A O 1
ATOM 590 N N . THR A 1 78 ? 4.262 30.812 15.641 1 98.75 78 THR A N 1
ATOM 591 C CA . THR A 1 78 ? 3.441 30.062 14.695 1 98.75 78 THR A CA 1
ATOM 592 C C . THR A 1 78 ? 2.328 29.312 15.414 1 98.75 78 THR A C 1
ATOM 594 O O . THR A 1 78 ? 1.184 29.297 14.953 1 98.75 78 THR A O 1
ATOM 597 N N . THR A 1 79 ? 2.672 28.703 16.531 1 98.81 79 THR A N 1
ATOM 598 C CA . THR A 1 79 ? 1.688 27.984 17.344 1 98.81 79 THR A CA 1
ATOM 599 C C . THR A 1 79 ? 0.587 28.922 17.812 1 98.81 79 THR A C 1
ATOM 601 O O . THR A 1 79 ? -0.599 28.609 17.703 1 98.81 79 THR A O 1
ATOM 604 N N . GLN A 1 80 ? 1.015 30.031 18.281 1 98.75 80 GLN A N 1
ATOM 605 C CA . GLN A 1 80 ? 0.058 31.016 18.797 1 98.75 80 GLN A CA 1
ATOM 606 C C . GLN A 1 80 ? -0.842 31.531 17.672 1 98.75 80 GLN A C 1
ATOM 608 O O . GLN A 1 80 ? -2.041 31.734 17.875 1 98.75 80 GLN A O 1
ATOM 613 N N . LEU A 1 81 ? -0.27 31.766 16.562 1 98.88 81 LEU A N 1
ATOM 614 C CA . LEU A 1 81 ? -1.034 32.25 15.422 1 98.88 81 LEU A CA 1
ATOM 615 C C . LEU A 1 81 ? -2.102 31.234 15.008 1 98.88 81 LEU A C 1
ATOM 617 O O . LEU A 1 81 ? -3.266 31.594 14.82 1 98.88 81 LEU A O 1
ATOM 621 N N . LEU A 1 82 ? -1.729 30 14.875 1 98.94 82 LEU A N 1
ATOM 622 C CA . LEU A 1 82 ? -2.674 28.984 14.43 1 98.94 82 LEU A CA 1
ATOM 623 C C . LEU A 1 82 ? -3.777 28.781 15.461 1 98.94 82 LEU A C 1
ATOM 625 O O . LEU A 1 82 ? -4.938 28.562 15.102 1 98.94 82 LEU A O 1
ATOM 629 N N . SER A 1 83 ? -3.396 28.766 16.719 1 98.88 83 SER A N 1
ATOM 630 C CA . SER A 1 83 ? -4.391 28.688 17.781 1 98.88 83 SER A CA 1
ATOM 631 C C . SER A 1 83 ? -5.422 29.812 17.641 1 98.88 83 SER A C 1
ATOM 633 O O . SER A 1 83 ? -6.625 29.562 17.719 1 98.88 83 SER A O 1
ATOM 635 N N . SER A 1 84 ? -4.938 31.016 17.438 1 98.88 84 SER A N 1
ATOM 636 C CA . SER A 1 84 ? -5.812 32.188 17.328 1 98.88 84 SER A CA 1
ATOM 637 C C . SER A 1 84 ? -6.703 32.094 16.094 1 98.88 84 SER A C 1
ATOM 639 O O . SER A 1 84 ? -7.871 32.469 16.141 1 98.88 84 SER A O 1
ATOM 641 N N . LEU A 1 85 ? -6.164 31.594 15.016 1 98.88 85 LEU A N 1
ATOM 642 C CA . LEU A 1 85 ? -6.934 31.469 13.781 1 98.88 85 LEU A CA 1
ATOM 643 C C . LEU A 1 85 ? -8.016 30.406 13.914 1 98.88 85 LEU A C 1
ATOM 645 O O . LEU A 1 85 ? -9.125 30.578 13.406 1 98.88 85 LEU A O 1
ATOM 649 N N . ALA A 1 86 ? -7.664 29.312 14.562 1 98.94 86 ALA A N 1
ATOM 650 C CA . ALA A 1 86 ? -8.664 28.281 14.812 1 98.94 86 ALA A CA 1
ATOM 651 C C . ALA A 1 86 ? -9.852 28.844 15.586 1 98.94 86 ALA A C 1
ATOM 653 O O . ALA A 1 86 ? -11.008 28.594 15.227 1 98.94 86 ALA A O 1
ATOM 654 N N . LYS A 1 87 ? -9.516 29.625 16.578 1 98.69 87 LYS A N 1
ATOM 655 C CA . LYS A 1 87 ? -10.547 30.234 17.406 1 98.69 87 LYS A CA 1
ATOM 656 C C . LYS A 1 87 ? -11.352 31.266 16.609 1 98.69 87 LYS A C 1
ATOM 658 O O . LYS A 1 87 ? -12.586 31.266 16.672 1 98.69 87 LYS A O 1
ATOM 663 N N . LYS A 1 88 ? -10.656 32.062 15.953 1 98.69 88 LYS A N 1
ATOM 664 C CA . LYS A 1 88 ? -11.289 33.125 15.188 1 98.69 88 LYS A CA 1
ATOM 665 C C . LYS A 1 88 ? -12.328 32.594 14.219 1 98.69 88 LYS A C 1
ATOM 667 O O . LYS A 1 88 ? -13.422 33.125 14.086 1 98.69 88 LYS A O 1
ATOM 672 N N . HIS A 1 89 ? -11.969 31.484 13.547 1 98.81 89 HIS A N 1
ATOM 673 C CA . HIS A 1 89 ? -12.82 30.984 12.469 1 98.81 89 HIS A CA 1
ATOM 674 C C . HIS A 1 89 ? -13.656 29.797 12.938 1 98.81 89 HIS A C 1
ATOM 676 O O . HIS A 1 89 ? -14.477 29.266 12.18 1 98.81 89 HIS A O 1
ATOM 682 N N . ASN A 1 90 ? -13.461 29.344 14.195 1 98.69 90 ASN A N 1
ATOM 683 C CA . ASN A 1 90 ? -14.18 28.203 14.766 1 98.69 90 ASN A CA 1
ATOM 684 C C . ASN A 1 90 ? -14.039 26.969 13.891 1 98.69 90 ASN A C 1
ATOM 686 O O . ASN A 1 90 ? -15.039 26.359 13.492 1 98.69 90 ASN A O 1
ATOM 690 N N . ILE A 1 91 ? -12.82 26.594 13.602 1 98.88 91 ILE A N 1
ATOM 691 C CA . ILE A 1 91 ? -12.531 25.453 12.75 1 98.88 91 ILE A CA 1
ATOM 692 C C . ILE A 1 91 ? -11.383 24.641 13.352 1 98.88 91 ILE A C 1
ATOM 694 O O . ILE A 1 91 ? -10.664 25.125 14.227 1 98.88 91 ILE A O 1
ATOM 698 N N . PHE A 1 92 ? -11.281 23.375 12.891 1 98.94 92 PHE A N 1
ATOM 699 C CA . PHE A 1 92 ? -10.062 22.609 13.133 1 98.94 92 PHE A CA 1
ATOM 700 C C . PHE A 1 92 ? -8.945 23.047 12.195 1 98.94 92 PHE A C 1
ATOM 702 O O . PHE A 1 92 ? -9.203 23.406 11.039 1 98.94 92 PHE A O 1
ATOM 709 N N . ILE A 1 93 ? -7.719 23.047 12.672 1 98.94 93 ILE A N 1
ATOM 710 C CA . ILE A 1 93 ? -6.566 23.312 11.812 1 98.94 93 ILE A CA 1
ATOM 711 C C . ILE A 1 93 ? -5.531 22.203 12 1 98.94 93 ILE A C 1
ATOM 713 O O . ILE A 1 93 ? -5 22.016 13.094 1 98.94 93 ILE A O 1
ATOM 717 N N . VAL A 1 94 ? -5.336 21.406 10.992 1 98.94 94 VAL A N 1
ATOM 718 C CA . VAL A 1 94 ? -4.102 20.625 10.922 1 98.94 94 VAL A CA 1
ATOM 719 C C . VAL A 1 94 ? -2.951 21.516 10.461 1 98.94 94 VAL A C 1
ATOM 721 O O . VAL A 1 94 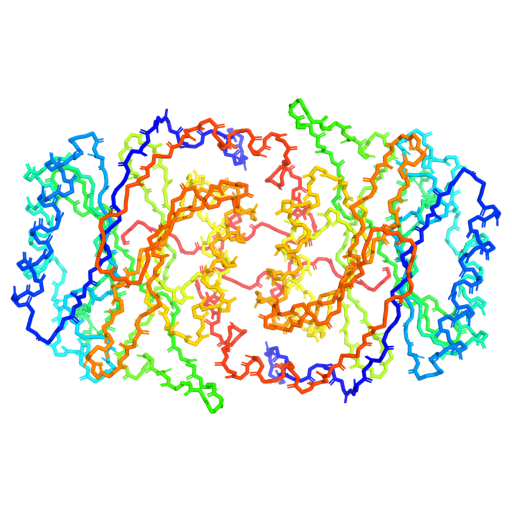? -2.865 21.875 9.281 1 98.94 94 VAL A O 1
ATOM 724 N N . GLY A 1 95 ? -2.119 21.797 11.312 1 98.88 95 GLY A N 1
ATOM 725 C CA . GLY A 1 95 ? -1.157 22.875 11.156 1 98.88 95 GLY A CA 1
ATOM 726 C C . GLY A 1 95 ? 0.057 22.484 10.336 1 98.88 95 GLY A C 1
ATOM 727 O O . GLY A 1 95 ? 1.177 22.891 10.633 1 98.88 95 GLY A O 1
ATOM 728 N N . GLY A 1 96 ? -0.19 21.594 9.297 1 98.81 96 GLY A N 1
ATOM 729 C CA . GLY A 1 96 ? 1.006 21.172 8.578 1 98.81 96 GLY A CA 1
ATOM 730 C C . GLY A 1 96 ? 2.121 20.719 9.5 1 98.81 96 GLY A C 1
ATOM 731 O O . GLY A 1 96 ? 1.927 19.812 10.328 1 98.81 96 GLY A O 1
ATOM 732 N N . SER A 1 97 ? 3.281 21.359 9.211 1 98.81 97 SER A N 1
ATOM 733 C CA . SER A 1 97 ? 4.336 21.156 10.203 1 98.81 97 SER A CA 1
ATOM 734 C C . SER A 1 97 ? 5.297 22.328 10.242 1 98.81 97 SER A C 1
ATOM 736 O O . SER A 1 97 ? 5.273 23.188 9.359 1 98.81 97 SER A O 1
ATOM 738 N N . ILE A 1 98 ? 6.031 22.453 11.32 1 98.75 98 ILE A N 1
ATOM 739 C CA . ILE A 1 98 ? 7.062 23.469 11.492 1 98.75 98 ILE A CA 1
ATOM 740 C C . ILE A 1 98 ? 8.273 22.859 12.195 1 98.75 98 ILE A C 1
ATOM 742 O O . ILE A 1 98 ? 8.148 21.859 12.906 1 98.75 98 ILE A O 1
ATOM 746 N N . PRO A 1 99 ? 9.43 23.484 12.008 1 98.56 99 PRO A N 1
ATOM 747 C CA . PRO A 1 99 ? 10.547 23.109 12.875 1 98.56 99 PRO A CA 1
ATOM 748 C C . PRO A 1 99 ? 10.312 23.469 14.336 1 98.56 99 PRO A C 1
ATOM 750 O O . PRO A 1 99 ? 9.914 24.594 14.641 1 98.56 99 PRO A O 1
ATOM 753 N N . GLU A 1 100 ? 10.492 22.5 15.148 1 98.81 100 GLU A N 1
ATOM 754 C CA . GLU A 1 100 ? 10.336 22.641 16.594 1 98.81 100 GLU A CA 1
ATOM 755 C C . GLU A 1 100 ? 11.688 22.547 17.312 1 98.81 100 GLU A C 1
ATOM 757 O O . GLU A 1 100 ? 12.5 21.672 17 1 98.81 100 GLU A O 1
ATOM 762 N N . ARG A 1 101 ? 11.891 23.453 18.203 1 98.44 101 ARG A N 1
ATOM 763 C CA . ARG A 1 101 ? 12.953 23.25 19.188 1 98.44 101 ARG A CA 1
ATOM 764 C C . ARG A 1 101 ? 12.422 22.594 20.453 1 98.44 101 ARG A C 1
ATOM 766 O O . ARG A 1 101 ? 11.734 23.234 21.25 1 98.44 101 ARG A O 1
ATOM 773 N N . GLY A 1 102 ? 12.844 21.344 20.641 1 97.62 102 GLY A N 1
ATOM 774 C CA . GLY A 1 102 ? 12.391 20.625 21.797 1 97.62 102 GLY A CA 1
ATOM 775 C C . GLY A 1 102 ? 13.07 21.047 23.078 1 97.62 102 GLY A C 1
ATOM 776 O O . GLY A 1 102 ? 14.086 21.75 23.047 1 97.62 102 GLY A O 1
ATOM 777 N N . ASP A 1 103 ? 12.484 20.578 24.156 1 96.31 103 ASP A N 1
ATOM 778 C CA . ASP A 1 103 ? 13.086 20.859 25.453 1 96.31 103 ASP A CA 1
ATOM 779 C C . ASP A 1 103 ? 14.469 20.219 25.562 1 96.31 103 ASP A C 1
ATOM 781 O O . ASP A 1 103 ? 15.305 20.688 26.344 1 96.31 103 ASP A O 1
ATOM 785 N N . ASP A 1 104 ? 14.688 19.234 24.844 1 96.94 104 ASP A N 1
ATOM 786 C CA . ASP A 1 104 ? 15.961 18.531 24.828 1 96.94 104 ASP A CA 1
ATOM 787 C C . ASP A 1 104 ? 16.953 19.203 23.891 1 96.94 104 ASP A C 1
ATOM 789 O O . ASP A 1 104 ? 18.016 18.656 23.609 1 96.94 104 ASP A O 1
ATOM 793 N N . ASP A 1 105 ? 16.609 20.297 23.312 1 96.19 105 ASP A N 1
ATOM 794 C CA . ASP A 1 105 ? 17.406 21.125 22.406 1 96.19 105 ASP A CA 1
ATOM 795 C C . ASP A 1 105 ? 17.562 20.453 21.047 1 96.19 105 ASP A C 1
ATOM 797 O O . ASP A 1 105 ? 18.359 20.906 20.219 1 96.19 105 ASP A O 1
ATOM 801 N N . LYS A 1 106 ? 16.859 19.406 20.859 1 98.19 106 LYS A N 1
ATOM 802 C CA . LYS A 1 106 ? 16.812 18.797 19.531 1 98.19 106 LYS A CA 1
ATOM 803 C C . LYS A 1 106 ? 15.758 19.469 18.656 1 98.19 106 LYS A C 1
ATOM 805 O O . LYS A 1 106 ? 14.859 20.156 19.156 1 98.19 106 LYS A O 1
ATOM 810 N N . ILE A 1 107 ? 16.016 19.344 17.375 1 98.62 107 ILE A N 1
ATOM 811 C CA . ILE A 1 107 ? 15.086 19.922 16.406 1 98.62 107 ILE A CA 1
ATOM 812 C C . ILE A 1 107 ? 14.195 18.828 15.828 1 98.62 107 ILE A C 1
ATOM 814 O O . ILE A 1 107 ? 14.688 17.75 15.461 1 98.62 107 ILE A O 1
ATOM 818 N N . TYR A 1 108 ? 12.922 19.062 15.812 1 98.81 108 TYR A N 1
ATOM 819 C CA . TYR A 1 108 ? 11.945 18.141 15.258 1 98.81 108 TYR A CA 1
ATOM 820 C C . TYR A 1 108 ? 11.141 18.797 14.148 1 98.81 108 TYR A C 1
ATOM 822 O O . TYR A 1 108 ? 11.102 20.016 14.031 1 98.81 108 TYR A O 1
ATOM 830 N N . ASN A 1 109 ? 10.633 18.047 13.203 1 98.81 109 ASN A N 1
ATOM 831 C CA . ASN A 1 109 ? 9.539 18.422 12.312 1 98.81 109 ASN A CA 1
ATOM 832 C C . ASN A 1 109 ? 8.188 18.031 12.898 1 98.81 109 ASN A C 1
ATOM 834 O O . ASN A 1 109 ? 7.848 16.859 12.961 1 98.81 109 ASN A O 1
ATOM 838 N N . THR A 1 110 ? 7.406 19.078 13.281 1 98.94 110 THR A N 1
ATOM 839 C CA . THR A 1 110 ? 6.27 18.781 14.148 1 98.94 110 THR A CA 1
ATOM 840 C C . THR A 1 110 ? 4.98 19.328 13.555 1 98.94 110 THR A C 1
ATOM 842 O O . THR A 1 110 ? 4.941 20.484 13.094 1 98.94 110 THR A O 1
ATOM 845 N N . SER A 1 111 ? 4.004 18.5 13.539 1 98.94 111 SER A N 1
ATOM 846 C CA . SER A 1 111 ? 2.65 18.891 13.156 1 98.94 111 SER A CA 1
ATOM 847 C C . SER A 1 111 ? 1.744 19.016 14.375 1 98.94 111 SER A C 1
ATOM 849 O O . SER A 1 111 ? 1.647 18.094 15.18 1 98.94 111 SER A O 1
ATOM 851 N N . LEU A 1 112 ? 1.109 20.141 14.508 1 98.88 112 LEU A N 1
ATOM 852 C CA . LEU A 1 112 ? 0.093 20.375 15.523 1 98.88 112 LEU A CA 1
ATOM 853 C C . LEU A 1 112 ? -1.299 20.422 14.906 1 98.88 112 LEU A C 1
ATOM 855 O O . LEU A 1 112 ? -1.46 20.875 13.766 1 98.88 112 LEU A O 1
ATOM 859 N N . THR A 1 113 ? -2.262 19.953 15.656 1 98.94 113 THR A N 1
ATOM 860 C CA . THR A 1 113 ? -3.658 20.125 15.273 1 98.94 113 THR A CA 1
ATOM 861 C C . THR A 1 113 ? -4.414 20.906 16.359 1 98.94 113 THR A C 1
ATOM 863 O O . THR A 1 113 ? -4.23 20.656 17.547 1 98.94 113 THR A O 1
ATOM 866 N N . PHE A 1 114 ? -5.242 21.844 15.906 1 98.94 114 PHE A N 1
ATOM 867 C CA . PHE A 1 114 ? -6 22.719 16.797 1 98.94 114 PHE A CA 1
ATOM 868 C C . PHE A 1 114 ? -7.496 22.5 16.625 1 98.94 114 PHE A C 1
ATOM 870 O O . PHE A 1 114 ? -7.98 22.312 15.508 1 98.94 114 PHE A O 1
ATOM 877 N N . ASN A 1 115 ? -8.227 22.578 17.766 1 98.88 115 ASN A N 1
ATOM 878 C CA . ASN A 1 115 ? -9.688 22.547 17.688 1 98.88 115 ASN A CA 1
ATOM 879 C C . ASN A 1 115 ? -10.266 23.953 17.609 1 98.88 115 ASN A C 1
ATOM 881 O O . ASN A 1 115 ? -9.523 24.938 17.656 1 98.88 115 ASN A O 1
ATOM 885 N N . PRO A 1 116 ? -11.555 24.109 17.484 1 98.81 116 PRO A N 1
ATOM 886 C CA . PRO A 1 116 ? -12.18 25.422 17.344 1 98.81 116 PRO A CA 1
ATOM 887 C C . PRO A 1 116 ? -11.992 26.312 18.562 1 98.81 116 PRO A C 1
ATOM 889 O O . PRO A 1 116 ? -12.172 27.531 18.484 1 98.81 116 PRO A O 1
ATOM 892 N N . GLN A 1 117 ? -11.617 25.719 19.688 1 98.69 117 GLN A N 1
ATOM 893 C CA . GLN A 1 117 ? -11.359 26.5 20.891 1 98.69 117 GLN A CA 1
ATOM 894 C C . GLN A 1 117 ? -9.914 26.984 20.938 1 98.69 117 GLN A C 1
ATOM 896 O O . GLN A 1 117 ? -9.547 27.766 21.812 1 98.69 117 GLN A O 1
ATOM 901 N N . GLY A 1 118 ? -9.109 26.516 19.969 1 98.69 118 GLY A N 1
ATOM 902 C CA . GLY A 1 118 ? -7.719 26.922 19.891 1 98.69 118 GLY A CA 1
ATOM 903 C C . GLY A 1 118 ? -6.781 26.031 20.672 1 98.69 118 GLY A C 1
ATOM 904 O O . GLY A 1 118 ? -5.59 26.312 20.797 1 98.69 118 GLY A O 1
ATOM 905 N N . ASP A 1 119 ? -7.332 24.906 21.203 1 98.69 119 ASP A N 1
ATOM 906 C CA . ASP A 1 119 ? -6.508 23.969 21.953 1 98.69 119 ASP A CA 1
ATOM 907 C C . ASP A 1 119 ? -5.734 23.047 21.016 1 98.69 119 ASP A C 1
ATOM 909 O O . ASP A 1 119 ? -6.25 22.625 19.969 1 98.69 119 ASP A O 1
ATOM 913 N N . ILE A 1 120 ? -4.535 22.734 21.406 1 98.81 120 ILE A N 1
ATOM 914 C CA . ILE A 1 120 ? -3.795 21.703 20.703 1 98.81 120 ILE A CA 1
ATOM 915 C C . ILE A 1 120 ? -4.387 20.328 21.047 1 98.81 120 ILE A C 1
ATOM 917 O O . ILE A 1 120 ? -4.391 19.922 22.203 1 98.81 120 ILE A O 1
ATOM 921 N N . ILE A 1 121 ? -4.836 19.609 20.062 1 98.88 121 ILE A N 1
ATOM 922 C CA . ILE A 1 121 ? -5.48 18.328 20.344 1 98.88 121 ILE A CA 1
ATOM 923 C C . ILE A 1 121 ? -4.617 17.203 19.797 1 98.88 121 ILE A C 1
ATOM 925 O O . ILE A 1 121 ? -4.898 16.016 20.047 1 98.88 121 ILE A O 1
ATOM 929 N N . ALA A 1 122 ? -3.547 17.516 19.062 1 98.88 122 ALA A N 1
ATOM 930 C CA . ALA A 1 122 ? -2.594 16.516 18.609 1 98.88 122 ALA A CA 1
ATOM 931 C C . ALA A 1 122 ? -1.225 17.141 18.344 1 98.88 122 ALA A C 1
ATOM 933 O O . ALA A 1 122 ? -1.129 18.297 17.938 1 98.88 122 ALA A O 1
ATOM 934 N N . LYS A 1 123 ? -0.237 16.453 18.578 1 98.88 123 LYS A N 1
ATOM 935 C CA . LYS A 1 123 ? 1.152 16.766 18.25 1 98.88 123 LYS A CA 1
ATOM 936 C C . LYS A 1 123 ? 1.882 15.547 17.703 1 98.88 123 LYS A C 1
ATOM 938 O O . LYS A 1 123 ? 1.983 14.523 18.391 1 98.88 123 LYS A O 1
ATOM 943 N N . HIS A 1 124 ? 2.33 15.617 16.516 1 98.88 124 HIS A N 1
ATOM 944 C CA . HIS A 1 124 ? 3.09 14.555 15.875 1 98.88 124 HIS A CA 1
ATOM 945 C C . HIS A 1 124 ? 4.469 15.047 15.453 1 98.88 124 HIS A C 1
ATOM 947 O O . HIS A 1 124 ? 4.586 16.031 14.711 1 98.88 124 HIS A O 1
ATOM 953 N N . ARG A 1 125 ? 5.484 14.461 15.961 1 98.88 125 ARG A N 1
ATOM 954 C CA . ARG A 1 125 ? 6.832 14.641 15.43 1 98.88 125 ARG A CA 1
ATOM 955 C C . ARG A 1 125 ? 7.137 13.617 14.336 1 98.88 125 ARG A C 1
ATOM 957 O O . ARG A 1 125 ? 6.926 12.422 14.523 1 98.88 125 ARG A O 1
ATOM 964 N N . LYS A 1 126 ? 7.605 14.141 13.211 1 98.81 126 LYS A N 1
ATOM 965 C CA . LYS A 1 126 ? 7.938 13.25 12.102 1 98.81 126 LYS A CA 1
ATOM 966 C C . LYS A 1 126 ? 8.742 12.047 12.586 1 98.81 126 LYS A C 1
ATOM 968 O O . LYS A 1 126 ? 9.797 12.203 13.211 1 98.81 126 LYS A O 1
ATOM 973 N N . ALA A 1 127 ? 8.195 10.898 12.281 1 98.75 127 ALA A N 1
ATOM 974 C CA . ALA A 1 127 ? 8.805 9.68 12.828 1 98.75 127 ALA A CA 1
ATOM 975 C C . ALA A 1 127 ? 9.938 9.188 11.93 1 98.75 127 ALA A C 1
ATOM 977 O O . ALA A 1 127 ? 10.969 8.727 12.422 1 98.75 127 ALA A O 1
ATOM 978 N N . HIS A 1 128 ? 9.711 9.234 10.664 1 98.75 128 HIS A N 1
ATOM 979 C CA . HIS A 1 128 ? 10.688 8.789 9.68 1 98.75 128 HIS A CA 1
ATOM 980 C C . HIS A 1 128 ? 11.352 9.977 8.984 1 98.75 128 HIS A C 1
ATOM 982 O O . HIS A 1 128 ? 10.688 10.758 8.305 1 98.75 128 HIS A O 1
ATOM 988 N N . LEU A 1 129 ? 12.609 10.031 9.133 1 98.12 129 LEU A N 1
ATOM 989 C CA . LEU A 1 129 ? 13.336 11.156 8.555 1 98.12 129 LEU A CA 1
ATOM 990 C C . LEU A 1 129 ? 13.734 10.859 7.109 1 98.12 129 LEU A C 1
ATOM 992 O O . LEU A 1 129 ? 14.109 9.734 6.781 1 98.12 129 LEU A O 1
ATOM 996 N N . PHE A 1 130 ? 13.586 11.781 6.293 1 95.31 130 PHE A N 1
ATOM 997 C CA . PHE A 1 130 ? 13.82 11.68 4.855 1 95.31 130 PHE A CA 1
ATOM 998 C C . PHE A 1 130 ? 15.32 11.719 4.555 1 95.31 130 PHE A C 1
ATOM 1000 O O . PHE A 1 130 ? 15.859 12.766 4.199 1 95.31 130 PHE A O 1
ATOM 1007 N N . ASP A 1 131 ? 15.969 10.641 4.672 1 95.25 131 ASP A N 1
ATOM 1008 C CA . ASP A 1 131 ? 17.359 10.438 4.289 1 95.25 131 ASP A CA 1
ATOM 1009 C C . ASP A 1 131 ? 17.453 9.602 3.01 1 95.25 131 ASP A C 1
ATOM 1011 O O . ASP A 1 131 ? 17.359 8.375 3.055 1 95.25 131 ASP A O 1
ATOM 1015 N N . ILE A 1 132 ? 17.688 10.359 1.942 1 90.69 132 ILE A N 1
ATOM 1016 C CA . ILE A 1 132 ? 17.719 9.656 0.667 1 90.69 132 ILE A CA 1
ATOM 1017 C C . ILE A 1 132 ? 18.938 10.086 -0.137 1 90.69 132 ILE A C 1
ATOM 1019 O O . ILE A 1 132 ? 19.484 11.172 0.091 1 90.69 132 ILE A O 1
ATOM 1023 N N . ASP A 1 133 ? 19.375 9.242 -0.958 1 90.06 133 ASP A N 1
ATOM 1024 C CA . ASP A 1 133 ? 20.453 9.484 -1.914 1 90.06 133 ASP A CA 1
ATOM 1025 C C . ASP A 1 133 ? 20.172 8.773 -3.238 1 90.06 133 ASP A C 1
ATOM 1027 O O . ASP A 1 133 ? 20.641 7.656 -3.461 1 90.06 133 ASP A O 1
ATOM 1031 N N . ILE A 1 134 ? 19.5 9.422 -4.098 1 82.75 134 ILE A N 1
ATOM 1032 C CA . ILE A 1 134 ? 19.188 8.875 -5.414 1 82.75 134 ILE A CA 1
ATOM 1033 C C . ILE A 1 134 ? 20.281 9.289 -6.41 1 82.75 134 ILE A C 1
ATOM 1035 O O . ILE A 1 134 ? 20.422 10.469 -6.723 1 82.75 134 ILE A O 1
ATOM 1039 N N . PRO A 1 135 ? 20.969 8.328 -6.902 1 79.19 135 PRO A N 1
ATOM 1040 C CA . PRO A 1 135 ? 22.047 8.68 -7.848 1 79.19 135 PRO A CA 1
ATOM 1041 C C . PRO A 1 135 ? 21.531 9.516 -9.016 1 79.19 135 PRO A C 1
ATOM 1043 O O . PRO A 1 135 ? 20.484 9.219 -9.594 1 79.19 135 PRO A O 1
ATOM 1046 N N . ASN A 1 136 ? 22.188 10.508 -9.367 1 79.56 136 ASN A N 1
ATOM 1047 C CA . ASN A 1 136 ? 21.844 11.438 -10.445 1 79.56 136 ASN A CA 1
ATOM 1048 C C . ASN A 1 136 ? 20.5 12.102 -10.195 1 79.56 136 ASN A C 1
ATOM 1050 O O . ASN A 1 136 ? 19.844 12.578 -11.133 1 79.56 136 ASN A O 1
ATOM 1054 N N . GLY A 1 137 ? 20.141 12.039 -8.984 1 78.38 137 GLY A N 1
ATOM 1055 C CA . GLY A 1 137 ? 18.906 12.672 -8.586 1 78.38 137 GLY A CA 1
ATOM 1056 C C . GLY A 1 137 ? 19.062 13.625 -7.418 1 78.38 137 GLY A C 1
ATOM 1057 O O . GLY A 1 137 ? 19.812 14.609 -7.512 1 78.38 137 GLY A O 1
ATOM 1058 N N . ILE A 1 138 ? 18.5 13.328 -6.332 1 80.5 138 ILE A N 1
ATOM 1059 C CA . ILE A 1 138 ? 18.484 14.242 -5.195 1 80.5 138 ILE A CA 1
ATOM 1060 C C . ILE A 1 138 ? 19.062 13.547 -3.963 1 80.5 138 ILE A C 1
ATOM 1062 O O . ILE A 1 138 ? 18.844 12.344 -3.766 1 80.5 138 ILE A O 1
ATOM 1066 N N . THR A 1 139 ? 19.906 14.227 -3.301 1 85.5 139 THR A N 1
ATOM 1067 C CA . THR A 1 139 ? 20.359 13.82 -1.972 1 85.5 139 THR A CA 1
ATOM 1068 C C . THR A 1 139 ? 19.797 14.75 -0.904 1 85.5 139 THR A C 1
ATOM 1070 O O . THR A 1 139 ? 19.828 15.977 -1.061 1 85.5 139 THR A O 1
ATOM 1073 N N . PHE A 1 140 ? 19.188 14.25 0.001 1 87.19 140 PHE A N 1
ATOM 1074 C CA . PHE A 1 140 ? 18.625 14.992 1.12 1 87.19 140 PHE A CA 1
ATOM 1075 C C . PHE A 1 140 ? 18.734 14.188 2.412 1 87.19 140 PHE A C 1
ATOM 1077 O O . PHE A 1 140 ? 18.391 13 2.441 1 87.19 140 PHE A O 1
ATOM 1084 N N . GLN A 1 141 ? 19.266 14.797 3.453 1 94.06 141 GLN A N 1
ATOM 1085 C CA . GLN A 1 141 ? 19.469 14.109 4.723 1 94.06 141 GLN A CA 1
ATOM 1086 C C . GLN A 1 141 ? 18.922 14.93 5.887 1 94.06 141 GLN A C 1
ATOM 1088 O O . GLN A 1 141 ? 19.672 15.656 6.547 1 94.06 141 GLN A O 1
ATOM 1093 N N . GLU A 1 142 ? 17.656 14.664 6.219 1 94.62 142 GLU A N 1
ATOM 1094 C CA . GLU A 1 142 ? 16.969 15.375 7.297 1 94.62 142 GLU A CA 1
ATOM 1095 C C . GLU A 1 142 ? 17.641 15.102 8.641 1 94.62 142 GLU A C 1
ATOM 1097 O O . GLU A 1 142 ? 17.656 15.961 9.523 1 94.62 142 GLU A O 1
ATOM 1102 N N . SER A 1 143 ? 18.25 13.922 8.75 1 95.94 143 SER A N 1
ATOM 1103 C CA . SER A 1 143 ? 18.781 13.453 10.031 1 95.94 143 SER A CA 1
ATOM 1104 C C . SER A 1 143 ? 20 14.266 10.461 1 95.94 143 SER A C 1
ATOM 1106 O O . SER A 1 143 ? 20.422 14.188 11.609 1 95.94 143 SER A O 1
ATOM 1108 N N . LEU A 1 144 ? 20.516 15.031 9.578 1 95.5 144 LEU A N 1
ATOM 1109 C CA . LEU A 1 144 ? 21.625 15.906 9.922 1 95.5 144 LEU A CA 1
ATOM 1110 C C . LEU A 1 144 ? 21.188 16.984 10.906 1 95.5 144 LEU A C 1
ATOM 1112 O O . LEU A 1 144 ? 21.984 17.484 11.695 1 95.5 144 LEU A O 1
ATOM 1116 N N . THR A 1 145 ? 19.844 17.312 10.891 1 97.25 145 THR A N 1
ATOM 1117 C CA . THR A 1 145 ? 19.375 18.391 11.742 1 97.25 145 THR A CA 1
ATOM 1118 C C . THR A 1 145 ? 18.156 17.953 12.539 1 97.25 145 THR A C 1
ATOM 1120 O O . THR A 1 145 ? 18 18.328 13.703 1 97.25 145 THR A O 1
ATOM 1123 N N . LEU A 1 146 ? 17.312 17.172 11.93 1 98.38 146 LEU A N 1
ATOM 1124 C CA . LEU A 1 146 ? 16.062 16.797 12.57 1 98.38 146 LEU A CA 1
ATOM 1125 C C . LEU A 1 146 ? 16.203 15.492 13.344 1 98.38 146 LEU A C 1
ATOM 1127 O O . LEU A 1 146 ? 17 14.625 12.977 1 98.38 146 LEU A O 1
ATOM 1131 N N . SER A 1 147 ? 15.445 15.43 14.375 1 98.5 147 SER A N 1
ATOM 1132 C CA . SER A 1 147 ? 15.281 14.195 15.133 1 98.5 147 SER A CA 1
ATOM 1133 C C . SER A 1 147 ? 13.891 13.594 14.922 1 98.5 147 SER A C 1
ATOM 1135 O O . SER A 1 147 ? 12.922 14.32 14.719 1 98.5 147 SER A O 1
ATOM 1137 N N . GLY A 1 148 ? 13.859 12.289 14.961 1 98.62 148 GLY A N 1
ATOM 1138 C CA . GLY A 1 148 ? 12.602 11.602 14.719 1 98.62 148 GLY A CA 1
ATOM 1139 C C . GLY A 1 148 ? 11.719 11.523 15.953 1 98.62 148 GLY A C 1
ATOM 1140 O O . GLY A 1 148 ? 12.211 11.383 17.062 1 98.62 148 GLY A O 1
ATOM 1141 N N . GLY A 1 149 ? 10.422 11.617 15.719 1 98.5 149 GLY A N 1
ATOM 1142 C CA . GLY A 1 149 ? 9.484 11.32 16.781 1 98.5 149 GLY A CA 1
ATOM 1143 C C . GLY A 1 149 ? 9.516 9.867 17.219 1 98.5 149 GLY A C 1
ATOM 1144 O O . GLY A 1 149 ? 10.18 9.039 16.594 1 98.5 149 GLY A O 1
ATOM 1145 N N . ASN A 1 150 ? 8.695 9.562 18.281 1 98.19 150 ASN A N 1
ATOM 1146 C CA . ASN A 1 150 ? 8.828 8.234 18.875 1 98.19 150 ASN A CA 1
ATOM 1147 C C . ASN A 1 150 ? 7.469 7.562 19.047 1 98.19 150 ASN A C 1
ATOM 1149 O O . ASN A 1 150 ? 7.32 6.664 19.875 1 98.19 150 ASN A O 1
ATOM 1153 N N . LYS A 1 151 ? 6.523 8.023 18.297 1 98.56 151 LYS A N 1
ATOM 1154 C CA . LYS A 1 151 ? 5.195 7.426 18.391 1 98.56 151 LYS A CA 1
ATOM 1155 C C . LYS A 1 151 ? 4.379 7.703 17.141 1 98.56 151 LYS A C 1
ATOM 1157 O O . LYS A 1 151 ? 4.691 8.617 16.375 1 98.56 151 LYS A O 1
ATOM 1162 N N . ALA A 1 152 ? 3.383 6.828 16.938 1 98.81 152 ALA A N 1
ATOM 1163 C CA . ALA A 1 152 ? 2.289 7.156 16.031 1 98.81 152 ALA A CA 1
ATOM 1164 C C . ALA A 1 152 ? 1.311 8.133 16.688 1 98.81 152 ALA A C 1
ATOM 1166 O O . ALA A 1 152 ? 1.218 8.203 17.906 1 98.81 152 ALA A O 1
ATOM 1167 N N . THR A 1 153 ? 0.608 8.875 15.867 1 98.94 153 THR A N 1
ATOM 1168 C CA . THR A 1 153 ? -0.327 9.852 16.406 1 98.94 153 THR A CA 1
ATOM 1169 C C . THR A 1 153 ? -1.736 9.602 15.883 1 98.94 153 THR A C 1
ATOM 1171 O O . THR A 1 153 ? -1.969 9.656 14.672 1 98.94 153 THR A O 1
ATOM 1174 N N . VAL A 1 154 ? -2.623 9.258 16.734 1 98.88 154 VAL A N 1
ATOM 1175 C CA . VAL A 1 154 ? -4.059 9.148 16.5 1 98.88 154 VAL A CA 1
ATOM 1176 C C . VAL A 1 154 ? -4.812 10.016 17.5 1 98.88 154 VAL A C 1
ATOM 1178 O O . VAL A 1 154 ? -4.457 10.055 18.688 1 98.88 154 VAL A O 1
ATOM 1181 N N . PHE A 1 155 ? -5.816 10.758 17.047 1 98.88 155 PHE A N 1
ATOM 1182 C CA . PHE A 1 155 ? -6.543 11.656 17.938 1 98.88 155 PHE A CA 1
ATOM 1183 C C . PHE A 1 155 ? -7.996 11.805 17.484 1 98.88 155 PHE A C 1
ATOM 1185 O O . PHE A 1 155 ? -8.336 11.469 16.344 1 98.88 155 PHE A O 1
ATOM 1192 N N . LYS A 1 156 ? -8.789 12.289 18.359 1 98.75 156 LYS A N 1
ATOM 1193 C CA . LYS A 1 156 ? -10.203 12.508 18.094 1 98.75 156 LYS A CA 1
ATOM 1194 C C . LYS A 1 156 ? -10.438 13.891 17.484 1 98.75 156 LYS A C 1
ATOM 1196 O O . LYS A 1 156 ? -10.07 14.906 18.078 1 98.75 156 LYS A O 1
ATOM 1201 N N . LEU A 1 157 ? -11.039 13.914 16.344 1 98.75 157 LEU A N 1
ATOM 1202 C CA . LEU A 1 157 ? -11.375 15.172 15.68 1 98.75 157 LEU A CA 1
ATOM 1203 C C . LEU A 1 157 ? -12.805 15.594 16.016 1 98.75 157 LEU A C 1
ATOM 1205 O O . LEU A 1 157 ? -13.703 15.477 15.18 1 98.75 157 LEU A O 1
ATOM 1209 N N . GLY A 1 158 ? -12.906 16.109 17.25 1 98.12 158 GLY A N 1
ATOM 1210 C CA . GLY A 1 158 ? -14.227 16.516 17.703 1 98.12 158 GLY A CA 1
ATOM 1211 C C . GLY A 1 158 ? -15.258 15.406 17.625 1 98.12 158 GLY A C 1
ATOM 1212 O O . GLY A 1 158 ? -15.031 14.312 18.141 1 98.12 158 GLY A O 1
ATOM 1213 N N . GLU A 1 159 ? -16.328 15.742 17 1 97.69 159 GLU A N 1
ATOM 1214 C CA . GLU A 1 159 ? -17.438 14.789 16.922 1 97.69 159 GLU A CA 1
ATOM 1215 C C . GLU A 1 159 ? -17.328 13.914 15.68 1 97.69 159 GLU A C 1
ATOM 1217 O O . GLU A 1 159 ? -18.172 13.039 15.453 1 97.69 159 GLU A O 1
ATOM 1222 N N . TYR A 1 160 ? -16.359 14.102 14.922 1 98.69 160 TYR A N 1
ATOM 1223 C CA . TYR A 1 160 ? -16.297 13.438 13.625 1 98.69 160 TYR A CA 1
ATOM 1224 C C . TYR A 1 160 ? -15.781 12.016 13.766 1 98.69 160 TYR A C 1
ATOM 1226 O O . TYR A 1 160 ? -16.266 11.102 13.102 1 98.69 160 TYR A O 1
ATOM 1234 N N . GLY A 1 161 ? -14.82 11.766 14.594 1 98.62 161 GLY A N 1
ATOM 1235 C CA . GLY A 1 161 ? -14.156 10.484 14.773 1 98.62 161 GLY A CA 1
ATOM 1236 C C . GLY A 1 161 ? -12.648 10.609 14.938 1 98.62 161 GLY A C 1
ATOM 1237 O O . GLY A 1 161 ? -12.125 11.719 15.078 1 98.62 161 GLY A O 1
ATOM 1238 N N . ASN A 1 162 ? -11.961 9.492 14.945 1 98.81 162 ASN A N 1
ATOM 1239 C CA . ASN A 1 162 ? -10.508 9.5 15.086 1 98.81 162 ASN A CA 1
ATOM 1240 C C . ASN A 1 162 ? -9.812 9.656 13.734 1 98.81 162 ASN A C 1
ATOM 1242 O O . ASN A 1 162 ? -10.359 9.273 12.703 1 98.81 162 ASN A O 1
ATOM 1246 N N . VAL A 1 163 ? -8.648 10.234 13.766 1 98.88 163 VAL A N 1
ATOM 1247 C CA . VAL A 1 163 ? -7.82 10.375 12.57 1 98.88 163 VAL A CA 1
ATOM 1248 C C . VAL A 1 163 ? -6.359 10.102 12.914 1 98.88 163 VAL A C 1
ATOM 1250 O O . VAL A 1 163 ? -5.949 10.25 14.07 1 98.88 163 VAL A O 1
ATOM 1253 N N . GLY A 1 164 ? -5.629 9.609 11.945 1 98.94 164 GLY A N 1
ATOM 1254 C CA . GLY A 1 164 ? -4.184 9.508 12.047 1 98.94 164 GLY A CA 1
ATOM 1255 C C . GLY A 1 164 ? -3.457 10.703 11.453 1 98.94 164 GLY A C 1
ATOM 1256 O O . GLY A 1 164 ? -4.02 11.438 10.641 1 98.94 164 GLY A O 1
ATOM 1257 N N . LEU A 1 165 ? -2.221 10.898 11.898 1 98.94 165 LEU A N 1
ATOM 1258 C CA . LEU A 1 165 ? -1.394 12.016 11.453 1 98.94 165 LEU A CA 1
ATOM 1259 C C . LEU A 1 165 ? 0.036 11.555 11.18 1 98.94 165 LEU A C 1
ATOM 1261 O O . LEU A 1 165 ? 0.631 10.844 11.992 1 98.94 165 LEU A O 1
ATOM 1265 N N . GLY A 1 166 ? 0.574 11.773 10.008 1 98.94 166 GLY A N 1
ATOM 1266 C CA . GLY A 1 166 ? 1.963 11.617 9.609 1 98.94 166 GLY A CA 1
ATOM 1267 C C . GLY A 1 166 ? 2.494 12.797 8.82 1 98.94 166 GLY A C 1
ATOM 1268 O O . GLY A 1 166 ? 1.735 13.695 8.445 1 98.94 166 GLY A O 1
ATOM 1269 N N . ILE A 1 167 ? 3.781 12.828 8.602 1 98.94 167 ILE A N 1
ATOM 1270 C CA . ILE A 1 167 ? 4.375 13.922 7.844 1 98.94 167 ILE A CA 1
ATOM 1271 C C . ILE A 1 167 ? 5.203 13.359 6.691 1 98.94 167 ILE A C 1
ATOM 1273 O O . ILE A 1 167 ? 6.184 12.648 6.91 1 98.94 167 ILE A O 1
ATOM 1277 N N . CYS A 1 168 ? 4.824 13.617 5.539 1 98.62 168 CYS A N 1
ATOM 1278 C CA . CYS A 1 168 ? 5.59 13.445 4.309 1 98.62 168 CYS A CA 1
ATOM 1279 C C . CYS A 1 168 ? 6.16 12.031 4.215 1 98.62 168 CYS A C 1
ATOM 1281 O O . CYS A 1 168 ? 5.414 11.07 4.031 1 98.62 168 CYS A O 1
ATOM 1283 N N . TYR A 1 169 ? 7.461 11.852 4.543 1 98.69 169 TYR A N 1
ATOM 1284 C CA . TYR A 1 169 ? 8.164 10.578 4.41 1 98.69 169 TYR A CA 1
ATOM 1285 C C . TYR A 1 169 ? 7.473 9.484 5.211 1 98.69 169 TYR A C 1
ATOM 1287 O O . TYR A 1 169 ? 7.57 8.305 4.871 1 98.69 169 TYR A O 1
ATOM 1295 N N . ASP A 1 170 ? 6.688 9.812 6.207 1 98.94 170 ASP A N 1
ATOM 1296 C CA . ASP A 1 170 ? 5.938 8.875 7.035 1 98.94 170 ASP A CA 1
ATOM 1297 C C . ASP A 1 170 ? 4.996 8.023 6.18 1 98.94 170 ASP A C 1
ATOM 1299 O O . ASP A 1 170 ? 4.727 6.867 6.512 1 98.94 170 ASP A O 1
ATOM 1303 N N . ILE A 1 171 ? 4.57 8.562 5.047 1 98.94 171 ILE A N 1
ATOM 1304 C CA . ILE A 1 171 ? 3.545 7.875 4.27 1 98.94 171 ILE A CA 1
ATOM 1305 C C . ILE A 1 171 ? 4.148 6.641 3.605 1 98.94 171 ILE A C 1
ATOM 1307 O O . ILE A 1 171 ? 3.418 5.742 3.172 1 98.94 171 ILE A O 1
ATOM 1311 N N . ARG A 1 172 ? 5.457 6.625 3.469 1 98.81 172 ARG A N 1
ATOM 1312 C CA . ARG A 1 172 ? 6.117 5.492 2.828 1 98.81 172 ARG A CA 1
ATOM 1313 C C . ARG A 1 172 ? 6.129 4.273 3.746 1 98.81 172 ARG A C 1
ATOM 1315 O O . ARG A 1 172 ? 6.441 3.164 3.311 1 98.81 172 ARG A O 1
ATOM 1322 N N . PHE A 1 173 ? 5.781 4.441 4.973 1 98.69 173 PHE A N 1
ATOM 1323 C CA . PHE A 1 173 ? 5.727 3.383 5.973 1 98.69 173 PHE A CA 1
ATOM 1324 C C . PHE A 1 173 ? 4.281 3.064 6.344 1 98.69 173 PHE A C 1
ATOM 1326 O O . PHE A 1 173 ? 3.676 3.768 7.156 1 98.69 173 PHE A O 1
ATOM 1333 N N . PRO A 1 174 ? 3.768 1.957 5.793 1 98.56 174 PRO A N 1
ATOM 1334 C CA . PRO A 1 174 ? 2.334 1.679 5.906 1 98.56 174 PRO A CA 1
ATOM 1335 C C . PRO A 1 174 ? 1.882 1.479 7.348 1 98.56 174 PRO A C 1
ATOM 1337 O O . PRO A 1 174 ? 0.684 1.534 7.637 1 98.56 174 PRO A O 1
ATOM 1340 N N . GLU A 1 175 ? 2.773 1.277 8.297 1 98.06 175 GLU A N 1
ATOM 1341 C CA . GLU A 1 175 ? 2.443 0.904 9.672 1 98.06 175 GLU A CA 1
ATOM 1342 C C . GLU A 1 175 ? 1.623 1.992 10.359 1 98.06 175 GLU A C 1
ATOM 1344 O O . GLU A 1 175 ? 0.683 1.694 11.094 1 98.06 175 GLU A O 1
ATOM 1349 N N . LEU A 1 176 ? 1.979 3.252 10.094 1 98.69 176 LEU A N 1
ATOM 1350 C CA . LEU A 1 176 ? 1.259 4.332 10.758 1 98.69 176 LEU A CA 1
ATOM 1351 C C . LEU A 1 176 ? -0.206 4.352 10.336 1 98.69 176 LEU A C 1
ATOM 1353 O O . LEU A 1 176 ? -1.094 4.562 11.164 1 98.69 176 LEU A O 1
ATOM 1357 N N . ALA A 1 177 ? -0.433 4.137 9.055 1 98.81 177 ALA A N 1
ATOM 1358 C CA . ALA A 1 177 ? -1.809 4.098 8.562 1 98.81 177 ALA A CA 1
ATOM 1359 C C . ALA A 1 177 ? -2.553 2.883 9.109 1 98.81 177 ALA A C 1
ATOM 1361 O O . ALA A 1 177 ? -3.732 2.973 9.453 1 98.81 177 ALA A O 1
ATOM 1362 N N . SER A 1 178 ? -1.91 1.741 9.172 1 98.19 178 SER A N 1
ATOM 1363 C CA . SER A 1 178 ? -2.514 0.543 9.742 1 98.19 178 SER A CA 1
ATOM 1364 C C . SER A 1 178 ? -2.91 0.767 11.195 1 98.19 178 SER A C 1
ATOM 1366 O O . SER A 1 178 ? -4.004 0.385 11.617 1 98.19 178 SER A O 1
ATOM 1368 N N . ILE A 1 179 ? -2.01 1.355 11.93 1 98.31 179 ILE A N 1
ATOM 1369 C CA . ILE A 1 179 ? -2.268 1.648 13.336 1 98.31 179 ILE A CA 1
ATOM 1370 C C . ILE A 1 179 ? -3.51 2.529 13.461 1 98.31 179 ILE A C 1
ATOM 1372 O O . ILE A 1 179 ? -4.398 2.248 14.266 1 98.31 179 ILE A O 1
ATOM 1376 N N . ALA A 1 180 ? -3.602 3.525 12.664 1 98.62 180 ALA A N 1
ATOM 1377 C CA . ALA A 1 180 ? -4.707 4.477 12.75 1 98.62 180 ALA A CA 1
ATOM 1378 C C . ALA A 1 180 ? -6.035 3.801 12.422 1 98.62 180 ALA A C 1
ATOM 1380 O O . ALA A 1 180 ? -7.039 4.02 13.109 1 98.62 180 ALA A O 1
ATOM 1381 N N . SER A 1 181 ? -6.047 2.953 11.445 1 98.12 181 SER A N 1
ATOM 1382 C CA . SER A 1 181 ? -7.293 2.436 10.891 1 98.12 181 SER A CA 1
ATOM 1383 C C . SER A 1 181 ? -7.832 1.283 11.734 1 98.12 181 SER A C 1
ATOM 1385 O O . SER A 1 181 ? -9.047 1.079 11.812 1 98.12 181 SER A O 1
ATOM 1387 N N . ARG A 1 182 ? -6.984 0.543 12.336 1 97.06 182 ARG A N 1
ATOM 1388 C CA . ARG A 1 182 ? -7.395 -0.699 12.977 1 97.06 182 ARG A CA 1
ATOM 1389 C C . ARG A 1 182 ? -7.895 -0.441 14.398 1 97.06 182 ARG A C 1
ATOM 1391 O O . ARG A 1 182 ? -7.77 0.672 14.914 1 97.06 182 ARG A O 1
ATOM 1398 N N . TYR A 1 183 ? -8.523 -1.484 14.945 1 95.44 183 TYR A N 1
ATOM 1399 C CA . TYR A 1 183 ? -8.938 -1.446 16.344 1 95.44 183 TYR A CA 1
ATOM 1400 C C . TYR A 1 183 ? -7.727 -1.396 17.266 1 95.44 183 TYR A C 1
ATOM 1402 O O . TYR A 1 183 ? -6.75 -2.119 17.062 1 95.44 183 TYR A O 1
ATOM 1410 N N . PRO A 1 184 ? -7.801 -0.512 18.25 1 95.69 184 PRO A N 1
ATOM 1411 C CA . PRO A 1 184 ? -8.93 0.246 18.797 1 95.69 184 PRO A CA 1
ATOM 1412 C C . PRO A 1 184 ? -9.016 1.665 18.234 1 95.69 184 PRO A C 1
ATOM 1414 O O . PRO A 1 184 ? -9.867 2.449 18.656 1 95.69 184 PRO A O 1
ATOM 1417 N N . HIS A 1 185 ? -8.219 2.029 17.297 1 97.06 185 HIS A N 1
ATOM 1418 C CA . HIS A 1 185 ? -8.086 3.428 16.906 1 97.06 185 HIS A CA 1
ATOM 1419 C C . HIS A 1 185 ? -9.188 3.844 15.945 1 97.06 185 HIS A C 1
ATOM 1421 O O . HIS A 1 185 ? -9.695 4.965 16.016 1 97.06 185 HIS A O 1
ATOM 1427 N N . ASN A 1 186 ? -9.492 2.984 14.938 1 97.81 186 ASN A N 1
ATOM 1428 C CA . ASN A 1 186 ? -10.664 3.125 14.086 1 97.81 186 ASN A CA 1
ATOM 1429 C C . ASN A 1 186 ? -10.727 4.508 13.445 1 97.81 186 ASN A C 1
ATOM 1431 O O . ASN A 1 186 ? -11.773 5.164 13.477 1 97.81 186 ASN A O 1
ATOM 1435 N N . SER A 1 187 ? -9.68 4.965 12.922 1 98.75 187 SER A N 1
ATOM 1436 C CA . SER A 1 187 ? -9.633 6.273 12.273 1 98.75 187 SER A CA 1
ATOM 1437 C C . SER A 1 187 ? -10.367 6.25 10.938 1 98.75 187 SER A C 1
ATOM 1439 O O . SER A 1 187 ? -10.367 5.234 10.242 1 98.75 187 SER A O 1
ATOM 1441 N N . PHE A 1 188 ? -10.961 7.418 10.609 1 98.88 188 PHE A N 1
ATOM 1442 C CA . PHE A 1 188 ? -11.656 7.516 9.328 1 98.88 188 PHE A CA 1
ATOM 1443 C C . PHE A 1 188 ? -10.742 8.109 8.258 1 98.88 188 PHE A C 1
ATOM 1445 O O . PHE A 1 188 ? -11.055 8.062 7.07 1 98.88 188 PHE A O 1
ATOM 1452 N N . ALA A 1 189 ? -9.531 8.594 8.703 1 98.94 189 ALA A N 1
ATOM 1453 C CA . ALA A 1 189 ? -8.648 9.266 7.75 1 98.94 189 ALA A CA 1
ATOM 1454 C C . ALA A 1 189 ? -7.215 9.297 8.258 1 98.94 189 ALA A C 1
ATOM 1456 O O . ALA A 1 189 ? -6.969 9.141 9.461 1 98.94 189 ALA A O 1
ATOM 1457 N N . MET A 1 190 ? -6.324 9.422 7.316 1 98.94 190 MET A N 1
ATOM 1458 C CA . MET A 1 190 ? -4.949 9.844 7.566 1 98.94 190 MET A CA 1
ATOM 1459 C C . MET A 1 190 ? -4.688 11.227 6.977 1 98.94 190 MET A C 1
ATOM 1461 O O . MET A 1 190 ? -5.055 11.5 5.832 1 98.94 190 MET A O 1
ATOM 1465 N N . PHE A 1 191 ? -4.086 12.109 7.734 1 98.94 191 PHE A N 1
ATOM 1466 C CA . PHE A 1 191 ? -3.605 13.398 7.254 1 98.94 191 PHE A CA 1
ATOM 1467 C C . PHE A 1 191 ? -2.088 13.391 7.117 1 98.94 191 PHE A C 1
ATOM 1469 O O . PHE A 1 191 ? -1.376 13.008 8.047 1 98.94 191 PHE A O 1
ATOM 1476 N N . TYR A 1 192 ? -1.596 13.828 5.926 1 98.94 192 TYR A N 1
ATOM 1477 C CA . TYR A 1 192 ? -0.16 13.914 5.684 1 98.94 192 TYR A CA 1
ATOM 1478 C C . TYR A 1 192 ? 0.212 15.266 5.094 1 98.94 192 TYR A C 1
ATOM 1480 O O . TYR A 1 192 ? 0.23 15.438 3.873 1 98.94 192 TYR A O 1
ATOM 1488 N N . PRO A 1 193 ? 0.559 16.281 5.922 1 98.94 193 PRO A N 1
ATOM 1489 C CA . PRO A 1 193 ? 1.352 17.344 5.301 1 98.94 193 PRO A CA 1
ATOM 1490 C C . PRO A 1 193 ? 2.656 16.828 4.695 1 98.94 193 PRO A C 1
ATOM 1492 O O . PRO A 1 193 ? 3.387 16.078 5.344 1 98.94 193 PRO A O 1
ATOM 1495 N N . GLY A 1 194 ? 2.85 17.125 3.439 1 98.62 194 GLY A N 1
ATOM 1496 C CA . GLY A 1 194 ? 4.039 16.562 2.836 1 98.62 194 GLY A CA 1
ATOM 1497 C C . GLY A 1 194 ? 4.582 17.375 1.684 1 98.62 194 GLY A C 1
ATOM 1498 O O . GLY A 1 194 ? 3.82 17.859 0.844 1 98.62 194 GLY A O 1
ATOM 1499 N N . ALA A 1 195 ? 5.875 17.484 1.576 1 97.19 195 ALA A N 1
ATOM 1500 C CA . ALA A 1 195 ? 6.582 18.219 0.526 1 97.19 195 ALA A CA 1
ATOM 1501 C C . ALA A 1 195 ? 7.395 17.266 -0.349 1 97.19 195 ALA A C 1
ATOM 1503 O O . ALA A 1 195 ? 8.617 17.375 -0.43 1 97.19 195 ALA A O 1
ATOM 1504 N N . PHE A 1 196 ? 6.703 16.406 -1.075 1 96.94 196 PHE A N 1
ATOM 1505 C CA . PHE A 1 196 ? 7.43 15.609 -2.062 1 96.94 196 PHE A CA 1
ATOM 1506 C C . PHE A 1 196 ? 8.055 16.516 -3.119 1 96.94 196 PHE A C 1
ATOM 1508 O O . PHE A 1 196 ? 7.492 17.547 -3.479 1 96.94 196 PHE A O 1
ATOM 1515 N N . ASN A 1 197 ? 9.172 16.078 -3.6 1 93.94 197 ASN A N 1
ATOM 1516 C CA . ASN A 1 197 ? 9.836 16.859 -4.641 1 93.94 197 ASN A CA 1
ATOM 1517 C C . ASN A 1 197 ? 9.43 16.391 -6.035 1 93.94 197 ASN A C 1
ATOM 1519 O O . ASN A 1 197 ? 8.617 15.477 -6.176 1 93.94 197 ASN A O 1
ATOM 1523 N N . THR A 1 198 ? 10.023 16.984 -7.039 1 93.69 198 THR A N 1
ATOM 1524 C CA . THR A 1 198 ? 9.617 16.734 -8.414 1 93.69 198 THR A CA 1
ATOM 1525 C C . THR A 1 198 ? 10.234 15.445 -8.938 1 93.69 198 THR A C 1
ATOM 1527 O O . THR A 1 198 ? 9.922 15 -10.047 1 93.69 198 THR A O 1
ATOM 1530 N N . THR A 1 199 ? 11.047 14.82 -8.172 1 92.19 199 THR A N 1
ATOM 1531 C CA . THR A 1 199 ? 11.602 13.523 -8.555 1 92.19 199 THR A CA 1
ATOM 1532 C C . THR A 1 199 ? 10.719 12.391 -8.023 1 92.19 199 THR A C 1
ATOM 1534 O O . THR A 1 199 ? 10.289 11.531 -8.789 1 92.19 199 THR A O 1
ATOM 1537 N N . THR A 1 200 ? 10.406 12.414 -6.742 1 94.31 200 THR A N 1
ATOM 1538 C CA . THR A 1 200 ? 9.664 11.32 -6.129 1 94.31 200 THR A CA 1
ATOM 1539 C C . THR A 1 200 ? 8.156 11.562 -6.242 1 94.31 200 THR A C 1
ATOM 1541 O O . THR A 1 200 ? 7.367 10.617 -6.195 1 94.31 200 THR A O 1
ATOM 1544 N N . GLY A 1 201 ? 7.812 12.828 -6.371 1 96.56 201 GLY A N 1
ATOM 1545 C CA . GLY A 1 201 ? 6.402 13.164 -6.504 1 96.56 201 GLY A CA 1
ATOM 1546 C C . GLY A 1 201 ? 5.715 12.414 -7.629 1 96.56 201 GLY A C 1
ATOM 1547 O O . GLY A 1 201 ? 4.809 11.617 -7.387 1 96.56 201 GLY A O 1
ATOM 1548 N N . PRO A 1 202 ? 6.227 12.617 -8.852 1 96.62 202 PRO A N 1
ATOM 1549 C CA . PRO A 1 202 ? 5.59 11.938 -9.984 1 96.62 202 PRO A CA 1
ATOM 1550 C C . PRO A 1 202 ? 5.578 10.414 -9.836 1 96.62 202 PRO A C 1
ATOM 1552 O O . PRO A 1 202 ? 4.68 9.75 -10.352 1 96.62 202 PRO A O 1
ATOM 1555 N N . LEU A 1 203 ? 6.469 9.898 -9.062 1 95.94 203 LEU A N 1
ATOM 1556 C CA . LEU A 1 203 ? 6.582 8.453 -8.914 1 95.94 203 LEU A CA 1
ATOM 1557 C C . LEU A 1 203 ? 5.574 7.93 -7.891 1 95.94 203 LEU A C 1
ATOM 1559 O O . LEU A 1 203 ? 4.949 6.891 -8.102 1 95.94 203 LEU A O 1
ATOM 1563 N N . HIS A 1 204 ? 5.398 8.719 -6.754 1 98.56 204 HIS A N 1
ATOM 1564 C CA . HIS A 1 204 ? 4.844 7.977 -5.629 1 98.56 204 HIS A CA 1
ATOM 1565 C C . HIS A 1 204 ? 3.76 8.781 -4.918 1 98.56 204 HIS A C 1
ATOM 1567 O O . HIS A 1 204 ? 2.996 8.227 -4.121 1 98.56 204 HIS A O 1
ATOM 1573 N N . TRP A 1 205 ? 3.637 10.094 -5.195 1 98.81 205 TRP A N 1
ATOM 1574 C CA . TRP A 1 205 ? 2.711 10.945 -4.457 1 98.81 205 TRP A CA 1
ATOM 1575 C C . TRP A 1 205 ? 1.288 10.406 -4.539 1 98.81 205 TRP A C 1
ATOM 1577 O O . TRP A 1 205 ? 0.693 10.047 -3.521 1 98.81 205 TRP A O 1
ATOM 1587 N N . HIS A 1 206 ? 0.841 10.195 -5.738 1 98.88 206 HIS A N 1
ATOM 1588 C CA . HIS A 1 206 ? -0.499 9.672 -5.965 1 98.88 206 HIS A CA 1
ATOM 1589 C C . HIS A 1 206 ? -0.592 8.203 -5.555 1 98.88 206 HIS A C 1
ATOM 1591 O O . HIS A 1 206 ? -1.574 7.793 -4.934 1 98.88 206 HIS A O 1
ATOM 1597 N N . LEU A 1 207 ? 0.389 7.453 -5.867 1 98.94 207 LEU A N 1
ATOM 1598 C CA . LEU A 1 207 ? 0.408 6.02 -5.59 1 98.94 207 LEU A CA 1
ATOM 1599 C C . LEU A 1 207 ? 0.285 5.754 -4.094 1 98.94 207 LEU A C 1
ATOM 1601 O O . LEU A 1 207 ? -0.531 4.934 -3.668 1 98.94 207 LEU A O 1
ATOM 1605 N N . LEU A 1 208 ? 1.04 6.469 -3.318 1 98.94 208 LEU A N 1
ATOM 1606 C CA . LEU A 1 208 ? 1.064 6.223 -1.881 1 98.94 208 LEU A CA 1
ATOM 1607 C C . LEU A 1 208 ? -0.248 6.652 -1.232 1 98.94 208 LEU A C 1
ATOM 1609 O O . LEU A 1 208 ? -0.753 5.973 -0.336 1 98.94 208 LEU A O 1
ATOM 1613 N N . ALA A 1 209 ? -0.768 7.781 -1.686 1 98.94 209 ALA A N 1
ATOM 1614 C CA . ALA A 1 209 ? -2.057 8.219 -1.159 1 98.94 209 ALA A CA 1
ATOM 1615 C C . ALA A 1 209 ? -3.133 7.16 -1.393 1 98.94 209 ALA A C 1
ATOM 1617 O O . ALA A 1 209 ? -3.84 6.77 -0.461 1 98.94 209 ALA A O 1
ATOM 1618 N N . ARG A 1 210 ? -3.176 6.684 -2.592 1 98.94 210 ARG A N 1
ATOM 1619 C CA . ARG A 1 210 ? -4.203 5.719 -2.971 1 98.94 210 ARG A CA 1
ATOM 1620 C C . ARG A 1 210 ? -3.969 4.375 -2.289 1 98.94 210 ARG A C 1
ATOM 1622 O O . ARG A 1 210 ? -4.918 3.719 -1.858 1 98.94 210 ARG A O 1
ATOM 1629 N N . ALA A 1 211 ? -2.756 3.984 -2.207 1 98.94 211 ALA A N 1
ATOM 1630 C CA . ALA A 1 211 ? -2.42 2.709 -1.578 1 98.94 211 ALA A CA 1
ATOM 1631 C C . ALA A 1 211 ? -2.814 2.705 -0.104 1 98.94 211 ALA A C 1
ATOM 1633 O O . ALA A 1 211 ? -3.416 1.744 0.382 1 98.94 211 ALA A O 1
ATOM 1634 N N . ARG A 1 212 ? -2.422 3.826 0.612 1 98.94 212 ARG A N 1
ATOM 1635 C CA . ARG A 1 212 ? -2.801 3.902 2.02 1 98.94 212 ARG A CA 1
ATOM 1636 C C . ARG A 1 212 ? -4.316 3.889 2.178 1 98.94 212 ARG A C 1
ATOM 1638 O O . ARG A 1 212 ? -4.844 3.283 3.115 1 98.94 212 ARG A O 1
ATOM 1645 N N . ALA A 1 213 ? -4.992 4.52 1.282 1 98.94 213 ALA A N 1
ATOM 1646 C CA . ALA A 1 213 ? -6.449 4.574 1.352 1 98.94 213 ALA A CA 1
ATOM 1647 C C . ALA A 1 213 ? -7.062 3.189 1.169 1 98.94 213 ALA A C 1
ATOM 1649 O O . ALA A 1 213 ? -7.867 2.746 1.992 1 98.94 213 ALA A O 1
ATOM 1650 N N . VAL A 1 214 ? -6.613 2.469 0.198 1 98.88 214 VAL A N 1
ATOM 1651 C CA . VAL A 1 214 ? -7.227 1.202 -0.193 1 98.88 214 VAL A CA 1
ATOM 1652 C C . VAL A 1 214 ? -6.875 0.122 0.828 1 98.88 214 VAL A C 1
ATOM 1654 O O . VAL A 1 214 ? -7.738 -0.655 1.24 1 98.88 214 VAL A O 1
ATOM 1657 N N . ASP A 1 215 ? -5.664 0.105 1.309 1 98.81 215 ASP A N 1
ATOM 1658 C CA . ASP A 1 215 ? -5.223 -0.925 2.242 1 98.81 215 ASP A CA 1
ATOM 1659 C C . ASP A 1 215 ? -5.949 -0.807 3.578 1 98.81 215 ASP A C 1
ATOM 1661 O O . ASP A 1 215 ? -6.094 -1.793 4.305 1 98.81 215 ASP A O 1
ATOM 1665 N N . ASN A 1 216 ? -6.359 0.435 3.855 1 98.81 216 ASN A N 1
ATOM 1666 C CA . ASN A 1 216 ? -6.922 0.689 5.176 1 98.81 216 ASN A CA 1
ATOM 1667 C C . ASN A 1 216 ? -8.375 1.145 5.09 1 98.81 216 ASN A C 1
ATOM 1669 O O . ASN A 1 216 ? -9.016 1.386 6.113 1 98.81 216 ASN A O 1
ATOM 1673 N N . GLU A 1 217 ? -8.844 1.299 3.842 1 98.44 217 GLU A N 1
ATOM 1674 C CA . GLU A 1 217 ? -10.203 1.766 3.574 1 98.44 217 GLU A CA 1
ATOM 1675 C C . GLU A 1 217 ? -10.539 2.994 4.414 1 98.44 217 GLU A C 1
ATOM 1677 O O . GLU A 1 217 ? -11.555 3.014 5.117 1 98.44 217 GLU A O 1
ATOM 1682 N N . THR A 1 218 ? -9.695 3.99 4.309 1 98.88 218 THR A N 1
ATOM 1683 C CA . THR A 1 218 ? -9.836 5.301 4.934 1 98.88 218 THR A CA 1
ATOM 1684 C C . THR A 1 218 ? -9.617 6.414 3.916 1 98.88 218 THR A C 1
ATOM 1686 O O . THR A 1 218 ? -9.094 6.172 2.828 1 98.88 218 THR A O 1
ATOM 1689 N N . PHE A 1 219 ? -10.078 7.625 4.258 1 98.94 219 PHE A N 1
ATOM 1690 C CA . PHE A 1 219 ? -9.625 8.781 3.492 1 98.94 219 PHE A CA 1
ATOM 1691 C C . PHE A 1 219 ? -8.148 9.047 3.736 1 98.94 219 PHE A C 1
ATOM 1693 O O . PHE A 1 219 ? -7.645 8.82 4.84 1 98.94 219 PHE A O 1
ATOM 1700 N N . VAL A 1 220 ? -7.508 9.523 2.721 1 99 220 VAL A N 1
ATOM 1701 C CA . VAL A 1 220 ? -6.125 9.969 2.855 1 99 220 VAL A CA 1
ATOM 1702 C C . VAL A 1 220 ? -5.977 11.367 2.262 1 99 220 VAL A C 1
ATOM 1704 O O . VAL A 1 220 ? -6.332 11.602 1.105 1 99 220 VAL A O 1
ATOM 1707 N N . ILE A 1 221 ? -5.496 12.305 3.084 1 99 221 ILE A N 1
ATOM 1708 C CA . ILE A 1 221 ? -5.367 13.703 2.697 1 99 221 ILE A CA 1
ATOM 1709 C C . ILE A 1 221 ? -3.893 14.102 2.678 1 99 221 ILE A C 1
ATOM 1711 O O . ILE A 1 221 ? -3.193 13.961 3.684 1 99 221 ILE A O 1
ATOM 1715 N N . LEU A 1 222 ? -3.434 14.516 1.527 1 98.94 222 LEU A N 1
ATOM 1716 C CA . LEU A 1 222 ? -2.076 15.023 1.369 1 98.94 222 LEU A CA 1
ATOM 1717 C C . LEU A 1 222 ? -2.086 16.516 1.062 1 98.94 222 LEU A C 1
ATOM 1719 O O . LEU A 1 222 ? -2.723 16.953 0.099 1 98.94 222 LEU A O 1
ATOM 1723 N N . CYS A 1 223 ? -1.404 17.281 1.842 1 98.94 223 CYS A N 1
ATOM 1724 C CA . CYS A 1 223 ? -1.3 18.719 1.615 1 98.94 223 CYS A CA 1
ATOM 1725 C C . CYS A 1 223 ? 0.144 19.125 1.348 1 98.94 223 CYS A C 1
ATOM 1727 O O . CYS A 1 223 ? 0.993 19.031 2.236 1 98.94 223 CYS A O 1
ATOM 1729 N N . SER A 1 224 ? 0.374 19.578 0.171 1 98.81 224 SER A N 1
ATOM 1730 C CA . SER A 1 224 ? 1.712 19.922 -0.293 1 98.81 224 SER A CA 1
ATOM 1731 C C . SER A 1 224 ? 1.903 21.438 -0.34 1 98.81 224 SER A C 1
ATOM 1733 O O . SER A 1 224 ? 0.939 22.188 -0.518 1 98.81 224 SER A O 1
ATOM 1735 N N . PRO A 1 225 ? 3.184 21.875 -0.144 1 98.06 225 PRO A N 1
ATOM 1736 C CA . PRO A 1 225 ? 3.465 23.25 -0.59 1 98.06 225 PRO A CA 1
ATOM 1737 C C . PRO A 1 225 ? 3.295 23.422 -2.098 1 98.06 225 PRO A C 1
ATOM 1739 O O . PRO A 1 225 ? 3.203 22.438 -2.832 1 98.06 225 PRO A O 1
ATOM 1742 N N . ALA A 1 226 ? 3.217 24.703 -2.484 1 97.62 226 ALA A N 1
ATOM 1743 C CA . ALA A 1 226 ? 3.229 25.016 -3.91 1 97.62 226 ALA A CA 1
ATOM 1744 C C . ALA A 1 226 ? 4.648 24.953 -4.473 1 97.62 226 ALA A C 1
ATOM 1746 O O . ALA A 1 226 ? 5.617 25.172 -3.746 1 97.62 226 ALA A O 1
ATOM 1747 N N . ARG A 1 227 ? 4.727 24.609 -5.793 1 95.38 227 ARG A N 1
ATOM 1748 C CA . ARG A 1 227 ? 6.027 24.641 -6.453 1 95.38 227 ARG A CA 1
ATOM 1749 C C . ARG A 1 227 ? 6.496 26.062 -6.691 1 95.38 227 ARG A C 1
ATOM 1751 O O . ARG A 1 227 ? 5.707 26.922 -7.09 1 95.38 227 ARG A O 1
ATOM 1758 N N . ASP A 1 228 ? 7.73 26.25 -6.309 1 88.25 228 ASP A N 1
ATOM 1759 C CA . ASP A 1 228 ? 8.32 27.562 -6.547 1 88.25 228 ASP A CA 1
ATOM 1760 C C . ASP A 1 228 ? 9.32 27.516 -7.695 1 88.25 228 ASP A C 1
ATOM 1762 O O . ASP A 1 228 ? 10.531 27.562 -7.469 1 88.25 228 ASP A O 1
ATOM 1766 N N . VAL A 1 229 ? 8.984 27.625 -8.82 1 74.38 229 VAL A N 1
ATOM 1767 C CA . VAL A 1 229 ? 9.82 27.422 -10.008 1 74.38 229 VAL A CA 1
ATOM 1768 C C . VAL A 1 229 ? 10.906 28.484 -10.062 1 74.38 229 VAL A C 1
ATOM 1770 O O . VAL A 1 229 ? 12.023 28.234 -10.516 1 74.38 229 VAL A O 1
ATOM 1773 N N . GLU A 1 230 ? 10.484 29.547 -9.695 1 72.88 230 GLU A N 1
ATOM 1774 C CA . GLU A 1 230 ? 11.422 30.656 -9.82 1 72.88 230 GLU A CA 1
ATOM 1775 C C . GLU A 1 230 ? 12.406 30.688 -8.664 1 72.88 230 GLU A C 1
ATOM 1777 O O . GLU A 1 230 ? 13.477 31.297 -8.766 1 72.88 230 GLU A O 1
ATOM 1782 N N . GLY A 1 231 ? 11.938 30.031 -7.738 1 67.88 231 GLY A N 1
ATOM 1783 C CA . GLY A 1 231 ? 12.789 30.047 -6.559 1 67.88 231 GLY A CA 1
ATOM 1784 C C . GLY A 1 231 ? 13.828 28.938 -6.555 1 67.88 231 GLY A C 1
ATOM 1785 O O . GLY A 1 231 ? 13.695 27.953 -7.289 1 67.88 231 GLY A O 1
ATOM 1786 N N . GLY A 1 232 ? 15.016 29.109 -6.473 1 72.94 232 GLY A N 1
ATOM 1787 C CA . GLY A 1 232 ? 16.094 28.156 -6.246 1 72.94 232 GLY A CA 1
ATOM 1788 C C . GLY A 1 232 ? 15.82 27.203 -5.102 1 72.94 232 GLY A C 1
ATOM 1789 O O . GLY A 1 232 ? 14.742 27.234 -4.504 1 72.94 232 GLY A O 1
ATOM 1790 N N . GLY A 1 233 ? 16.438 25.984 -5.043 1 79.31 233 GLY A N 1
ATOM 1791 C CA . GLY A 1 233 ? 16.391 25.094 -3.893 1 79.31 233 GLY A CA 1
ATOM 1792 C C . GLY A 1 233 ? 15.422 23.938 -4.074 1 79.31 233 GLY A C 1
ATOM 1793 O O . GLY A 1 233 ? 15.266 23.422 -5.184 1 79.31 233 GLY A O 1
ATOM 1794 N N . TYR A 1 234 ? 14.836 23.562 -2.961 1 84.94 234 TYR A N 1
ATOM 1795 C CA . TYR A 1 234 ? 13.914 22.438 -2.943 1 84.94 234 TYR A CA 1
ATOM 1796 C C . TYR A 1 234 ? 12.617 22.781 -3.672 1 84.94 234 TYR A C 1
ATOM 1798 O O . TYR A 1 234 ? 11.984 23.797 -3.373 1 84.94 234 TYR A O 1
ATOM 1806 N N . GLN A 1 235 ? 12.188 21.969 -4.668 1 91.06 235 GLN A N 1
ATOM 1807 C CA . GLN A 1 235 ? 10.961 22.188 -5.426 1 91.06 235 GLN A CA 1
ATOM 1808 C C . GLN A 1 235 ? 9.891 21.156 -5.051 1 91.06 235 GLN A C 1
ATOM 1810 O O . GLN A 1 235 ? 10.062 19.969 -5.289 1 91.06 235 GLN A O 1
ATOM 1815 N N . ALA A 1 236 ? 8.797 21.672 -4.598 1 95.31 236 ALA A N 1
ATOM 1816 C CA . ALA A 1 236 ? 7.695 20.797 -4.223 1 95.31 236 ALA A CA 1
ATOM 1817 C C . ALA A 1 236 ? 6.961 20.281 -5.461 1 95.31 236 ALA A C 1
ATOM 1819 O O . ALA A 1 236 ? 6.895 20.969 -6.48 1 95.31 236 ALA A O 1
ATOM 1820 N N . TYR A 1 237 ? 6.395 19.172 -5.355 1 97.19 237 TYR A N 1
ATOM 1821 C CA . TYR A 1 237 ? 5.625 18.547 -6.426 1 97.19 237 TYR A CA 1
ATOM 1822 C C . TYR A 1 237 ? 4.285 19.25 -6.609 1 97.19 237 TYR A C 1
ATOM 1824 O O . TYR A 1 237 ? 3.803 19.391 -7.734 1 97.19 237 TYR A O 1
ATOM 1832 N N . GLY A 1 238 ? 3.719 19.766 -5.473 1 98.38 238 GLY A N 1
ATOM 1833 C CA . GLY A 1 238 ? 2.348 20.25 -5.484 1 98.38 238 GLY A CA 1
ATOM 1834 C C . GLY A 1 238 ? 1.321 19.141 -5.402 1 98.38 238 GLY A C 1
ATOM 1835 O O . GLY A 1 238 ? 1.453 18.219 -4.586 1 98.38 238 GLY A O 1
ATOM 1836 N N . HIS A 1 239 ? 0.177 19.359 -6.016 1 98.81 239 HIS A N 1
ATOM 1837 C CA . HIS A 1 239 ? -0.834 18.328 -6.176 1 98.81 239 HIS A CA 1
ATOM 1838 C C . HIS A 1 239 ? -1.399 17.891 -4.828 1 98.81 239 HIS A C 1
ATOM 1840 O O . HIS A 1 239 ? -1.624 16.703 -4.598 1 98.81 239 HIS A O 1
ATOM 1846 N N . SER A 1 240 ? -1.589 18.828 -3.9 1 98.94 240 SER A N 1
ATOM 1847 C CA . SER A 1 240 ? -2.402 18.438 -2.758 1 98.94 240 SER A CA 1
ATOM 1848 C C . SER A 1 240 ? -3.627 17.641 -3.199 1 98.94 240 SER A C 1
ATOM 1850 O O . SER A 1 240 ? -4.242 17.953 -4.223 1 98.94 240 SER A O 1
ATOM 1852 N N . LEU A 1 241 ? -3.977 16.562 -2.389 1 98.94 241 LEU A N 1
ATOM 1853 C CA . LEU A 1 241 ? -5.066 15.742 -2.898 1 98.94 241 LEU A CA 1
ATOM 1854 C C . LEU A 1 241 ? -5.793 15.039 -1.759 1 98.94 241 LEU A C 1
ATOM 1856 O O . LEU A 1 241 ? -5.301 15 -0.628 1 98.94 241 LEU A O 1
ATOM 1860 N N . VAL A 1 242 ? -7 14.562 -2.086 1 98.94 242 VAL A N 1
ATOM 1861 C CA . VAL A 1 242 ? -7.805 13.727 -1.2 1 98.94 242 VAL A CA 1
ATOM 1862 C C . VAL A 1 242 ? -8.172 12.43 -1.909 1 98.94 242 VAL A C 1
ATOM 1864 O O . VAL A 1 242 ? -8.734 12.453 -3.006 1 98.94 242 VAL A O 1
ATOM 1867 N N . ALA A 1 243 ? -7.797 11.336 -1.327 1 98.94 243 ALA A N 1
ATOM 1868 C CA . ALA A 1 243 ? -8.195 10.016 -1.812 1 98.94 243 ALA A CA 1
ATOM 1869 C C . ALA A 1 243 ? -9.289 9.414 -0.934 1 98.94 243 ALA A C 1
ATOM 1871 O O . ALA A 1 243 ? -9.219 9.492 0.295 1 98.94 243 ALA A O 1
ATOM 1872 N N . ASP A 1 244 ? -10.258 8.82 -1.539 1 98.88 244 ASP A N 1
ATOM 1873 C CA . ASP A 1 244 ? -11.328 8.203 -0.765 1 98.88 244 ASP A CA 1
ATOM 1874 C C . ASP A 1 244 ? -10.977 6.762 -0.395 1 98.88 244 ASP A C 1
ATOM 1876 O O . ASP A 1 244 ? -9.898 6.27 -0.752 1 98.88 244 ASP A O 1
ATOM 1880 N N . PRO A 1 245 ? -11.836 6.055 0.314 1 98.75 245 PRO A N 1
ATOM 1881 C CA . PRO A 1 245 ? -11.484 4.742 0.854 1 98.75 245 PRO A CA 1
ATOM 1882 C C . PRO A 1 245 ? -11.281 3.689 -0.235 1 98.75 245 PRO A C 1
ATOM 1884 O O . PRO A 1 245 ? -10.742 2.613 0.032 1 98.75 245 PRO A O 1
ATOM 1887 N N . MET A 1 246 ? -11.672 3.984 -1.443 1 98 246 MET A N 1
ATOM 1888 C CA . MET A 1 246 ? -11.484 3.051 -2.549 1 98 246 MET A CA 1
ATOM 1889 C C . MET A 1 246 ? -10.305 3.477 -3.426 1 98 246 MET A C 1
ATOM 1891 O O . MET A 1 246 ? -10.055 2.867 -4.465 1 98 246 MET A O 1
ATOM 1895 N N . GLY A 1 247 ? -9.68 4.555 -3.002 1 98.69 247 GLY A N 1
ATOM 1896 C CA . GLY A 1 247 ? -8.477 4.984 -3.695 1 98.69 247 GLY A CA 1
ATOM 1897 C C . GLY A 1 247 ? -8.742 5.992 -4.797 1 98.69 247 GLY A C 1
ATOM 1898 O O . GLY A 1 247 ? -7.828 6.398 -5.512 1 98.69 247 GLY A O 1
ATOM 1899 N N . LYS A 1 248 ? -9.961 6.375 -4.965 1 98.56 248 LYS A N 1
ATOM 1900 C CA . LYS A 1 248 ? -10.273 7.41 -5.949 1 98.56 248 LYS A CA 1
ATOM 1901 C C . LYS A 1 248 ? -9.828 8.789 -5.461 1 98.56 248 LYS A C 1
ATOM 1903 O O . LYS A 1 248 ? -10.102 9.164 -4.32 1 98.56 248 LYS A O 1
ATOM 1908 N N . ILE A 1 249 ? -9.156 9.516 -6.332 1 98.88 249 ILE A N 1
ATOM 1909 C CA . ILE A 1 249 ? -8.828 10.898 -6.016 1 98.88 249 ILE A CA 1
ATOM 1910 C C . ILE A 1 249 ? -10.047 11.781 -6.246 1 98.88 249 ILE A C 1
ATOM 1912 O O . ILE A 1 249 ? -10.477 11.977 -7.383 1 98.88 249 ILE A O 1
ATOM 1916 N N . ILE A 1 250 ? -10.555 12.344 -5.203 1 98.81 250 ILE A N 1
ATOM 1917 C CA . ILE A 1 250 ? -11.828 13.047 -5.328 1 98.81 250 ILE A CA 1
ATOM 1918 C C . ILE A 1 250 ? -11.578 14.547 -5.41 1 98.81 250 ILE A C 1
ATOM 1920 O O . ILE A 1 250 ? -12.484 15.32 -5.738 1 98.81 250 ILE A O 1
ATOM 1924 N N . ALA A 1 251 ? -10.383 15.039 -5.074 1 98.94 251 ALA A N 1
ATOM 1925 C CA . ALA A 1 251 ? -9.938 16.422 -5.227 1 98.94 251 ALA A CA 1
ATOM 1926 C C . ALA A 1 251 ? -8.422 16.484 -5.406 1 98.94 251 ALA A C 1
ATOM 1928 O O . ALA A 1 251 ? -7.676 15.758 -4.746 1 98.94 251 ALA A O 1
ATOM 1929 N N . GLU A 1 252 ? -7.965 17.312 -6.242 1 98.88 252 GLU A N 1
ATOM 1930 C CA . GLU A 1 252 ? -6.531 17.484 -6.48 1 98.88 252 GLU A CA 1
ATOM 1931 C C . GLU A 1 252 ? -6.207 18.891 -6.969 1 98.88 252 GLU A C 1
ATOM 1933 O O . GLU A 1 252 ? -6.914 19.438 -7.82 1 98.88 252 GLU A O 1
ATOM 1938 N N . ALA A 1 253 ? -5.16 19.453 -6.41 1 98.88 253 ALA A N 1
ATOM 1939 C CA . ALA A 1 253 ? -4.664 20.75 -6.84 1 98.88 253 ALA A CA 1
ATOM 1940 C C . ALA A 1 253 ? -3.658 20.609 -7.977 1 98.88 253 ALA A C 1
ATOM 1942 O O . ALA A 1 253 ? -3.285 19.5 -8.352 1 98.88 253 ALA A O 1
ATOM 1943 N N . GLY A 1 254 ? -3.316 21.781 -8.594 1 98.38 254 GLY A N 1
ATOM 1944 C CA . GLY A 1 254 ? -2.209 21.828 -9.531 1 98.38 254 GLY A CA 1
ATOM 1945 C C . GLY A 1 254 ? -0.856 21.953 -8.852 1 98.38 254 GLY A C 1
ATOM 1946 O O . GLY A 1 254 ? -0.623 21.359 -7.805 1 98.38 254 GLY A O 1
ATOM 1947 N N . GLU A 1 255 ? 0.031 22.734 -9.445 1 97.88 255 GLU A N 1
ATOM 1948 C CA . GLU A 1 255 ? 1.391 22.891 -8.938 1 97.88 255 GLU A CA 1
ATOM 1949 C C . GLU A 1 255 ? 1.549 24.188 -8.156 1 97.88 255 GLU A C 1
ATOM 1951 O O . GLU A 1 255 ? 2.395 24.297 -7.27 1 97.88 255 GLU A O 1
ATOM 1956 N N . GLY A 1 256 ? 0.772 25.156 -8.445 1 97.25 256 GLY A N 1
ATOM 1957 C CA . GLY A 1 256 ? 0.917 26.484 -7.863 1 97.25 256 GLY A CA 1
ATOM 1958 C C . GLY A 1 256 ? 0.084 26.688 -6.609 1 97.25 256 GLY A C 1
ATOM 1959 O O . GLY A 1 256 ? -0.481 25.719 -6.078 1 97.25 256 GLY A O 1
ATOM 1960 N N . GLU A 1 257 ? 0.061 27.891 -6.125 1 98.12 257 GLU A N 1
ATOM 1961 C CA . GLU A 1 257 ? -0.733 28.203 -4.941 1 98.12 257 GLU A CA 1
ATOM 1962 C C . GLU A 1 257 ? -2.223 28.016 -5.211 1 98.12 257 GLU A C 1
ATOM 1964 O O . GLU A 1 257 ? -2.723 28.391 -6.27 1 98.12 257 GLU A O 1
ATOM 1969 N N . GLU A 1 258 ? -2.873 27.359 -4.281 1 98.38 258 GLU A N 1
ATOM 1970 C CA . GLU A 1 258 ? -4.277 27 -4.461 1 98.38 258 GLU A CA 1
ATOM 1971 C C . GLU A 1 258 ? -4.914 26.578 -3.139 1 98.38 258 GLU A C 1
ATOM 1973 O O . GLU A 1 258 ? -4.246 26.016 -2.275 1 98.38 258 GLU A O 1
ATOM 1978 N N . ILE A 1 259 ? -6.125 27.031 -2.932 1 98.88 259 ILE A N 1
ATOM 1979 C CA . ILE A 1 259 ? -6.941 26.438 -1.878 1 98.88 259 ILE A CA 1
ATOM 1980 C C . ILE A 1 259 ? -7.785 25.297 -2.457 1 98.88 259 ILE A C 1
ATOM 1982 O O . ILE A 1 259 ? -8.641 25.531 -3.318 1 98.88 259 ILE A O 1
ATOM 1986 N N . LEU A 1 260 ? -7.59 24.094 -2.059 1 98.94 260 LEU A N 1
ATOM 1987 C CA . LEU A 1 260 ? -8.336 22.938 -2.539 1 98.94 260 LEU A CA 1
ATOM 1988 C C . LEU A 1 260 ? -9.422 22.531 -1.543 1 98.94 260 LEU A C 1
ATOM 1990 O O . LEU A 1 260 ? -9.125 22.234 -0.385 1 98.94 260 LEU A O 1
ATOM 1994 N N . TYR A 1 261 ? -10.633 22.547 -1.999 1 98.88 261 TYR A N 1
ATOM 1995 C CA . TYR A 1 261 ? -11.742 22.141 -1.145 1 98.88 261 TYR A CA 1
ATOM 1996 C C . TYR A 1 261 ? -12.164 20.703 -1.426 1 98.88 261 TYR A C 1
ATOM 1998 O O . TYR A 1 261 ? -12.047 20.234 -2.559 1 98.88 261 TYR A O 1
ATOM 2006 N N . ALA A 1 262 ? -12.633 20.016 -0.394 1 98.81 262 ALA A N 1
ATOM 2007 C CA . ALA A 1 262 ? -13.188 18.672 -0.536 1 98.81 262 ALA A CA 1
ATOM 2008 C C . ALA A 1 262 ? -14.18 18.375 0.585 1 98.81 262 ALA A C 1
ATOM 2010 O O . ALA A 1 262 ? -14.125 19 1.651 1 98.81 262 ALA A O 1
ATOM 2011 N N . GLU A 1 263 ? -15.023 17.469 0.303 1 98.75 263 GLU A N 1
ATOM 2012 C CA . GLU A 1 263 ? -15.969 16.969 1.299 1 98.75 263 GLU A CA 1
ATOM 2013 C C . GLU A 1 263 ? -15.797 15.477 1.514 1 98.75 263 GLU A C 1
ATOM 2015 O O . GLU A 1 263 ? -15.789 14.703 0.554 1 98.75 263 GLU A O 1
ATOM 2020 N N . LEU A 1 264 ? -15.625 15.102 2.736 1 98.88 264 LEU A N 1
ATOM 2021 C CA . LEU A 1 264 ? -15.555 13.688 3.092 1 98.88 264 LEU A CA 1
ATOM 2022 C C . LEU A 1 264 ? -16.938 13.148 3.432 1 98.88 264 LEU A C 1
ATOM 2024 O O . LEU A 1 264 ? -17.516 13.508 4.461 1 98.88 264 LEU A O 1
ATOM 2028 N N . ASP A 1 265 ? -17.391 12.266 2.578 1 98.75 265 ASP A N 1
ATOM 2029 C CA . ASP A 1 265 ? -18.703 11.648 2.715 1 98.75 265 ASP A CA 1
ATOM 2030 C C . ASP A 1 265 ? -18.641 10.422 3.623 1 98.75 265 ASP A C 1
ATOM 2032 O O . ASP A 1 265 ? -18.016 9.422 3.279 1 98.75 265 ASP A O 1
ATOM 2036 N N . PRO A 1 266 ? -19.359 10.523 4.734 1 98.56 266 PRO A N 1
ATOM 2037 C CA . PRO A 1 266 ? -19.266 9.422 5.699 1 98.56 266 PRO A CA 1
ATOM 2038 C C . PRO A 1 266 ? -19.766 8.102 5.137 1 98.56 266 PRO A C 1
ATOM 2040 O O . PRO A 1 266 ? -19.422 7.031 5.645 1 98.56 266 PRO A O 1
ATOM 2043 N N . SER A 1 267 ? -20.547 8.102 4.113 1 98.19 267 SER A N 1
ATOM 2044 C CA . SER A 1 267 ? -21.141 6.875 3.58 1 98.19 267 SER A CA 1
ATOM 2045 C C . SER A 1 267 ? -20.109 6.062 2.791 1 98.19 267 SER A C 1
ATOM 2047 O O . SER A 1 267 ? -20.328 4.883 2.518 1 98.19 267 SER A O 1
ATOM 2049 N N . LEU A 1 268 ? -19.047 6.672 2.424 1 98.06 268 LEU A N 1
ATOM 2050 C CA . LEU A 1 268 ? -18.078 6.008 1.551 1 98.06 268 LEU A CA 1
ATOM 2051 C C . LEU A 1 268 ? -17.297 4.953 2.318 1 98.06 268 LEU A C 1
ATOM 2053 O O . LEU A 1 268 ? -16.812 3.977 1.732 1 98.06 268 LEU A O 1
ATOM 2057 N N . LEU A 1 269 ? -17.156 5.172 3.619 1 98.31 269 LEU A N 1
ATOM 2058 C CA . LEU A 1 269 ? -16.375 4.227 4.414 1 98.31 269 LEU A CA 1
ATOM 2059 C C . LEU A 1 269 ? -17.125 2.9 4.559 1 98.31 269 LEU A C 1
ATOM 2061 O O . LEU A 1 269 ? -16.594 1.851 4.168 1 98.31 269 LEU A O 1
ATOM 2065 N N . PRO A 1 270 ? -18.359 2.916 5.082 1 97.12 270 PRO A N 1
ATOM 2066 C CA . PRO A 1 270 ? -19.062 1.627 5.176 1 97.12 270 PRO A CA 1
ATOM 2067 C C . PRO A 1 270 ? -19.266 0.976 3.811 1 97.12 270 PRO A C 1
ATOM 2069 O O . PRO A 1 270 ? -19.266 -0.252 3.699 1 97.12 270 PRO A O 1
ATOM 2072 N N . LYS A 1 271 ? -19.453 1.754 2.789 1 96 271 LYS A N 1
ATOM 2073 C CA . LYS A 1 271 ? -19.609 1.199 1.448 1 96 271 LYS A CA 1
ATOM 2074 C C . LYS A 1 271 ? -18.359 0.417 1.036 1 96 271 LYS A C 1
ATOM 2076 O O . LYS A 1 271 ? -18.469 -0.691 0.505 1 96 271 LYS A O 1
ATOM 2081 N N . ALA A 1 272 ? -17.203 0.974 1.231 1 96.56 272 ALA A N 1
ATOM 2082 C CA . ALA A 1 272 ? -15.953 0.297 0.913 1 96.56 272 ALA A CA 1
ATOM 2083 C C . ALA A 1 272 ? -15.758 -0.938 1.787 1 96.56 272 ALA A C 1
ATOM 2085 O O . ALA A 1 272 ? -15.43 -2.016 1.286 1 96.56 272 ALA A O 1
ATOM 2086 N N . ARG A 1 273 ? -16 -0.791 3.08 1 96.5 273 ARG A N 1
ATOM 2087 C CA . ARG A 1 273 ? -15.695 -1.815 4.07 1 96.5 273 ARG A CA 1
ATOM 2088 C C . ARG A 1 273 ? -16.656 -2.988 3.973 1 96.5 273 ARG A C 1
ATOM 2090 O O . ARG A 1 273 ? -16.312 -4.125 4.297 1 96.5 273 ARG A O 1
ATOM 2097 N N . GLU A 1 274 ? -17.844 -2.738 3.551 1 94.69 274 GLU A N 1
ATOM 2098 C CA . GLU A 1 274 ? -18.812 -3.818 3.334 1 94.69 274 GLU A CA 1
ATOM 2099 C C . GLU A 1 274 ? -18.609 -4.465 1.966 1 94.69 274 GLU A C 1
ATOM 2101 O O . GLU A 1 274 ? -18.828 -5.664 1.803 1 94.69 274 GLU A O 1
ATOM 2106 N N . GLY A 1 275 ? -18.25 -3.676 1.022 1 94.56 275 GLY A N 1
ATOM 2107 C CA . GLY A 1 275 ? -18.062 -4.168 -0.333 1 94.56 275 GLY A CA 1
ATOM 2108 C C . GLY A 1 275 ? -16.875 -5.098 -0.471 1 94.56 275 GLY A C 1
ATOM 2109 O O . GLY A 1 275 ? -17 -6.203 -0.995 1 94.56 275 GLY A O 1
ATOM 2110 N N . ILE A 1 276 ? -15.734 -4.684 -0.044 1 95.75 276 ILE A N 1
ATOM 2111 C CA . ILE A 1 276 ? -14.508 -5.465 0.013 1 95.75 276 ILE A CA 1
ATOM 2112 C C . ILE A 1 276 ? -13.969 -5.48 1.443 1 95.75 276 ILE A C 1
ATOM 2114 O O . ILE A 1 276 ? -13.109 -4.672 1.799 1 95.75 276 ILE A O 1
ATOM 2118 N N . PRO A 1 277 ? -14.391 -6.43 2.217 1 96.25 277 PRO A N 1
ATOM 2119 C CA . PRO A 1 277 ? -14.227 -6.328 3.668 1 96.25 277 PRO A CA 1
ATOM 2120 C C . PRO A 1 277 ? -12.836 -6.773 4.133 1 96.25 277 PRO A C 1
ATOM 2122 O O . PRO A 1 277 ? -12.727 -7.645 5.004 1 96.25 277 PRO A O 1
ATOM 2125 N N . VAL A 1 278 ? -11.789 -6.07 3.709 1 96.94 278 VAL A N 1
ATOM 2126 C CA . VAL A 1 278 ? -10.422 -6.473 3.988 1 96.94 278 VAL A CA 1
ATOM 2127 C C . VAL A 1 278 ? -10.148 -6.387 5.488 1 96.94 278 VAL A C 1
ATOM 2129 O O . VAL A 1 278 ? -9.367 -7.172 6.035 1 96.94 278 VAL A O 1
ATOM 2132 N N . HIS A 1 279 ? -10.805 -5.477 6.215 1 96.75 279 HIS A N 1
ATOM 2133 C CA . HIS A 1 279 ? -10.602 -5.352 7.656 1 96.75 279 HIS A CA 1
ATOM 2134 C C . HIS A 1 279 ? -11.094 -6.594 8.391 1 96.75 279 HIS A C 1
ATOM 2136 O O . HIS A 1 279 ? -10.562 -6.953 9.438 1 96.75 279 HIS A O 1
ATOM 2142 N N . TYR A 1 280 ? -12.031 -7.246 7.836 1 95.94 280 TYR A N 1
ATOM 2143 C CA . TYR A 1 280 ? -12.727 -8.305 8.555 1 95.94 280 TYR A CA 1
ATOM 2144 C C . TYR A 1 280 ? -12.297 -9.68 8.047 1 95.94 280 TYR A C 1
ATOM 2146 O O . TYR A 1 280 ? -12.781 -10.703 8.531 1 95.94 280 TYR A O 1
ATOM 2154 N N . GLN A 1 281 ? -11.398 -9.641 7.078 1 96.88 281 GLN A N 1
ATOM 2155 C CA . GLN A 1 281 ? -10.945 -10.891 6.477 1 96.88 281 GLN A CA 1
ATOM 2156 C C . GLN A 1 281 ? -9.445 -11.086 6.664 1 96.88 281 GLN A C 1
ATOM 2158 O O . GLN A 1 281 ? -8.828 -11.914 5.992 1 96.88 281 GLN A O 1
ATOM 2163 N N . ARG A 1 282 ? -8.852 -10.281 7.484 1 96.62 282 ARG A N 1
ATOM 2164 C CA . ARG A 1 282 ? -7.445 -10.453 7.816 1 96.62 282 ARG A CA 1
ATOM 2165 C C . ARG A 1 282 ? -7.207 -11.805 8.484 1 96.62 282 ARG A C 1
ATOM 2167 O O . ARG A 1 282 ? -8.086 -12.328 9.172 1 96.62 282 ARG A O 1
ATOM 2174 N N . ARG A 1 283 ? -6.043 -12.328 8.305 1 97.56 283 ARG A N 1
ATOM 2175 C CA . ARG A 1 283 ? -5.68 -13.633 8.844 1 97.56 283 ARG A CA 1
ATOM 2176 C C . ARG A 1 283 ? -4.637 -13.5 9.953 1 97.56 283 ARG A C 1
ATOM 2178 O O . ARG A 1 283 ? -3.496 -13.945 9.789 1 97.56 283 ARG A O 1
ATOM 2185 N N . PHE A 1 284 ? -5.066 -13.039 11.086 1 95.81 284 PHE A N 1
ATOM 2186 C CA . PHE A 1 284 ? -4.176 -12.781 12.211 1 95.81 284 PHE A CA 1
ATOM 2187 C C . PHE A 1 284 ? -3.627 -14.086 12.781 1 95.81 284 PHE A C 1
ATOM 2189 O O . PHE A 1 284 ? -2.645 -14.086 13.523 1 95.81 284 PHE A O 1
ATOM 2196 N N . ASP A 1 285 ? -4.266 -15.172 12.43 1 97.19 285 ASP A N 1
ATOM 2197 C CA . ASP A 1 285 ? -3.705 -16.469 12.797 1 97.19 285 ASP A CA 1
ATOM 2198 C C . ASP A 1 285 ? -2.406 -16.734 12.047 1 97.19 285 ASP A C 1
ATOM 2200 O O . ASP A 1 285 ? -1.591 -17.547 12.477 1 97.19 285 ASP A O 1
ATOM 2204 N N . ILE A 1 286 ? -2.182 -16.062 10.922 1 98.06 286 ILE A N 1
ATOM 2205 C CA . ILE A 1 286 ? -0.991 -16.266 10.109 1 98.06 286 ILE A CA 1
ATOM 2206 C C . ILE A 1 286 ? 0.079 -15.25 10.484 1 98.06 286 ILE A C 1
ATOM 2208 O O . ILE A 1 286 ? 1.251 -15.602 10.641 1 98.06 286 ILE A O 1
ATOM 2212 N N . TYR A 1 287 ? -0.314 -13.984 10.68 1 96.94 287 TYR A N 1
ATOM 2213 C CA . TYR A 1 287 ? 0.717 -12.961 10.805 1 96.94 287 TYR A CA 1
ATOM 2214 C C . TYR A 1 287 ? 0.482 -12.102 12.039 1 96.94 287 TYR A C 1
ATOM 2216 O O . TYR A 1 287 ? 1.153 -11.078 12.227 1 96.94 287 TYR A O 1
ATOM 2224 N N . GLY A 1 288 ? -0.401 -12.383 12.852 1 94.38 288 GLY A N 1
ATOM 2225 C CA . GLY A 1 288 ? -0.678 -11.617 14.055 1 94.38 288 GLY A CA 1
ATOM 2226 C C . GLY A 1 288 ? -1.279 -10.258 13.773 1 94.38 288 GLY A C 1
ATOM 2227 O O . GLY A 1 288 ? -1.37 -9.844 12.609 1 94.38 288 GLY A O 1
ATOM 2228 N N . ASP A 1 289 ? -1.693 -9.594 14.789 1 94.5 289 ASP A N 1
ATOM 2229 C CA . ASP A 1 289 ? -2.199 -8.227 14.75 1 94.5 289 ASP A CA 1
ATOM 2230 C C . ASP A 1 289 ? -1.323 -7.293 15.586 1 94.5 289 ASP A C 1
ATOM 2232 O O . ASP A 1 289 ? -1.643 -7 16.734 1 94.5 289 ASP A O 1
ATOM 2236 N N . PHE A 1 290 ? -0.345 -6.738 14.969 1 93.19 290 PHE A N 1
ATOM 2237 C CA . PHE A 1 290 ? 0.634 -5.961 15.727 1 93.19 290 PHE A CA 1
ATOM 2238 C C . PHE A 1 290 ? -0.007 -4.715 16.328 1 93.19 290 PHE A C 1
ATOM 2240 O O . PHE A 1 290 ? 0.533 -4.121 17.266 1 93.19 290 PHE A O 1
ATOM 2247 N N . VAL A 1 291 ? -1.169 -4.312 15.797 1 94.44 291 VAL A N 1
ATOM 2248 C CA . VAL A 1 291 ? -1.864 -3.148 16.328 1 94.44 291 VAL A CA 1
ATOM 2249 C C . VAL A 1 291 ? -2.715 -3.564 17.531 1 94.44 291 VAL A C 1
ATOM 2251 O O . VAL A 1 291 ? -2.602 -2.982 18.609 1 94.44 291 VAL A O 1
ATOM 2254 N N . GLY A 1 292 ? -3.479 -4.594 17.375 1 91.19 292 GLY A N 1
ATOM 2255 C CA . GLY A 1 292 ? -4.406 -5.047 18.391 1 91.19 292 GLY A CA 1
ATOM 2256 C C . GLY A 1 292 ? -3.717 -5.695 19.594 1 91.19 292 GLY A C 1
ATOM 2257 O O . GLY A 1 292 ? -4.273 -5.734 20.688 1 91.19 292 GLY A O 1
ATOM 2258 N N . ASP A 1 293 ? -2.502 -6.121 19.344 1 87.75 293 ASP A N 1
ATOM 2259 C CA . ASP A 1 293 ? -1.777 -6.82 20.406 1 87.75 293 ASP A CA 1
ATOM 2260 C C . ASP A 1 293 ? -1.113 -5.832 21.359 1 87.75 293 ASP A C 1
ATOM 2262 O O . ASP A 1 293 ? -0.548 -6.23 22.375 1 87.75 293 ASP A O 1
ATOM 2266 N N . GLY A 1 294 ? -1.14 -4.605 21.031 1 84.06 294 GLY A N 1
ATOM 2267 C CA . GLY A 1 294 ? -0.662 -3.58 21.938 1 84.06 294 GLY A CA 1
ATOM 2268 C C . GLY A 1 294 ? 0.83 -3.33 21.828 1 84.06 294 GLY A C 1
ATOM 2269 O O . GLY A 1 294 ? 1.444 -2.789 22.75 1 84.06 294 GLY A O 1
ATOM 2270 N N . ASN A 1 295 ? 1.469 -3.707 20.734 1 84.56 295 ASN A N 1
ATOM 2271 C CA . ASN A 1 295 ? 2.91 -3.572 20.547 1 84.56 295 ASN A CA 1
ATOM 2272 C C . ASN A 1 295 ? 3.264 -2.275 19.828 1 84.56 295 ASN A C 1
ATOM 2274 O O . ASN A 1 295 ? 4.375 -2.127 19.328 1 84.56 295 ASN A O 1
ATOM 2278 N N . VAL A 1 296 ? 2.318 -1.315 19.828 1 95.88 296 VAL A N 1
ATOM 2279 C CA . VAL A 1 296 ? 2.572 -0.076 19.094 1 95.88 296 VAL A CA 1
ATOM 2280 C C . VAL A 1 296 ? 2.531 1.106 20.062 1 95.88 296 VAL A C 1
ATOM 2282 O O . VAL A 1 296 ? 1.787 1.088 21.047 1 95.88 296 VAL A O 1
ATOM 2285 N N . LYS A 1 297 ? 3.365 2.08 19.906 1 98 297 LYS A N 1
ATOM 2286 C CA . LYS A 1 297 ? 3.336 3.34 20.656 1 98 297 LYS A CA 1
ATOM 2287 C C . LYS A 1 297 ? 2.477 4.379 19.938 1 98 297 LYS A C 1
ATOM 2289 O O . LYS A 1 297 ? 2.85 4.867 18.859 1 98 297 LYS A O 1
ATOM 2294 N N . VAL A 1 298 ? 1.317 4.652 20.578 1 97.75 298 VAL A N 1
ATOM 2295 C CA . VAL A 1 298 ? 0.358 5.562 19.953 1 97.75 298 VAL A CA 1
ATOM 2296 C C . VAL A 1 298 ? -0.164 6.547 21 1 97.75 298 VAL A C 1
ATOM 2298 O O . VAL A 1 298 ? -0.444 6.168 22.141 1 97.75 298 VAL A O 1
ATOM 2301 N N . SER A 1 299 ? -0.154 7.816 20.625 1 97.25 299 SER A N 1
ATOM 2302 C CA . SER A 1 299 ? -0.776 8.836 21.453 1 97.25 299 SER A CA 1
ATOM 2303 C C . SER A 1 299 ? -1.182 10.055 20.641 1 97.25 299 SER A C 1
ATOM 2305 O O . SER A 1 299 ? -0.801 10.18 19.469 1 97.25 299 SER A O 1
ATOM 2307 N N . ASP A 1 300 ? -1.946 10.883 21.156 1 96.19 300 ASP A N 1
ATOM 2308 C CA . ASP A 1 300 ? -2.391 12.094 20.469 1 96.19 300 ASP A CA 1
ATOM 2309 C C . ASP A 1 300 ? -1.328 13.188 20.547 1 96.19 300 ASP A C 1
ATOM 2311 O O . ASP A 1 300 ? -1.26 14.055 19.672 1 96.19 300 ASP A O 1
ATOM 2315 N N . LYS A 1 301 ? -0.776 13.203 21.75 1 92.44 301 LYS A N 1
ATOM 2316 C CA . LYS A 1 301 ? 0.214 14.258 21.938 1 92.44 301 LYS A CA 1
ATOM 2317 C C . LYS A 1 301 ? 1.537 13.68 22.438 1 92.44 301 LYS A C 1
ATOM 2319 O O . LYS A 1 301 ? 1.559 12.641 23.094 1 92.44 301 LYS A O 1
ATOM 2324 N N . MET B 1 1 ? 25.422 -11.523 12.242 1 35.28 1 MET B N 1
ATOM 2325 C CA . MET B 1 1 ? 24.906 -11.531 10.875 1 35.28 1 MET B CA 1
ATOM 2326 C C . MET B 1 1 ? 23.828 -10.469 10.695 1 35.28 1 MET B C 1
ATOM 2328 O O . MET B 1 1 ? 22.953 -10.32 11.547 1 35.28 1 MET B O 1
ATOM 2332 N N . SER B 1 2 ? 23.938 -9.523 9.883 1 49.84 2 SER B N 1
ATOM 2333 C CA . SER B 1 2 ? 23.125 -8.32 9.922 1 49.84 2 SER B CA 1
ATOM 2334 C C . SER B 1 2 ? 21.641 -8.648 9.758 1 49.84 2 SER B C 1
ATOM 2336 O O . SER B 1 2 ? 21.266 -9.438 8.883 1 49.84 2 SER B O 1
ATOM 2338 N N . THR B 1 3 ? 20.781 -8.641 10.742 1 67.25 3 THR B N 1
ATOM 2339 C CA . THR B 1 3 ? 19.344 -8.828 10.891 1 67.25 3 THR B CA 1
ATOM 2340 C C . THR B 1 3 ? 18.578 -7.852 10 1 67.25 3 THR B C 1
ATOM 2342 O O . THR B 1 3 ? 17.391 -7.594 10.234 1 67.25 3 THR B O 1
ATOM 2345 N N . GLN B 1 4 ? 19.438 -7.488 8.828 1 82.38 4 GLN B N 1
ATOM 2346 C CA . GLN B 1 4 ? 18.812 -6.469 7.996 1 82.38 4 GLN B CA 1
ATOM 2347 C C . GLN B 1 4 ? 18.391 -7.047 6.648 1 82.38 4 GLN B C 1
ATOM 2349 O O . GLN B 1 4 ? 18.938 -8.055 6.195 1 82.38 4 GLN B O 1
ATOM 2354 N N . VAL B 1 5 ? 17.516 -6.488 6.027 1 90.69 5 VAL B N 1
ATOM 2355 C CA . VAL B 1 5 ? 17.016 -6.809 4.691 1 90.69 5 VAL B CA 1
ATOM 2356 C C . VAL B 1 5 ? 18.172 -6.707 3.686 1 90.69 5 VAL B C 1
ATOM 2358 O O . VAL B 1 5 ? 18.969 -5.77 3.736 1 90.69 5 VAL B O 1
ATOM 2361 N N . LEU B 1 6 ? 18.25 -7.695 2.791 1 92 6 LEU B N 1
ATOM 2362 C CA . LEU B 1 6 ? 19.297 -7.699 1.775 1 92 6 LEU B CA 1
ATOM 2363 C C . LEU B 1 6 ? 19.078 -6.586 0.757 1 92 6 LEU B C 1
ATOM 2365 O O . LEU B 1 6 ? 17.938 -6.367 0.312 1 92 6 LEU B O 1
ATOM 2369 N N . LYS B 1 7 ? 20.188 -5.98 0.369 1 93.94 7 LYS B N 1
ATOM 2370 C CA . LYS B 1 7 ? 20.094 -4.93 -0.641 1 93.94 7 LYS B CA 1
ATOM 2371 C C . LYS B 1 7 ? 19.906 -5.523 -2.035 1 93.94 7 LYS B C 1
ATOM 2373 O O . LYS B 1 7 ? 19.203 -4.949 -2.873 1 93.94 7 LYS B O 1
ATOM 2378 N N . SER B 1 8 ? 20.547 -6.676 -2.258 1 96.06 8 SER B N 1
ATOM 2379 C CA . SER B 1 8 ? 20.516 -7.316 -3.568 1 96.06 8 SER B CA 1
ATOM 2380 C C . SER B 1 8 ? 20.047 -8.758 -3.471 1 96.06 8 SER B C 1
ATOM 2382 O O . SER B 1 8 ? 20.828 -9.695 -3.654 1 96.06 8 SER B O 1
ATOM 2384 N N . PRO B 1 9 ? 18.797 -8.977 -3.324 1 97.62 9 PRO B N 1
ATOM 2385 C CA . PRO B 1 9 ? 18.297 -10.336 -3.088 1 97.62 9 PRO B CA 1
ATOM 2386 C C . PRO B 1 9 ? 18.156 -11.141 -4.375 1 97.62 9 PRO B C 1
ATOM 2388 O O . PRO B 1 9 ? 18 -12.367 -4.324 1 97.62 9 PRO B O 1
ATOM 2391 N N . LEU B 1 10 ? 18.125 -10.539 -5.57 1 98.69 10 LEU B N 1
ATOM 2392 C CA . LEU B 1 10 ? 18.125 -11.227 -6.855 1 98.69 10 LEU B CA 1
ATOM 2393 C C . LEU B 1 10 ? 19.531 -11.398 -7.387 1 98.69 10 LEU B C 1
ATOM 2395 O O . LEU B 1 10 ? 20.203 -10.414 -7.703 1 98.69 10 LEU B O 1
ATOM 2399 N N . SER B 1 11 ? 20 -12.578 -7.547 1 98.12 11 SER B N 1
ATOM 2400 C CA . SER B 1 11 ? 21.406 -12.867 -7.785 1 98.12 11 SER B CA 1
ATOM 2401 C C . SER B 1 11 ? 21.781 -12.617 -9.242 1 98.12 11 SER B C 1
ATOM 2403 O O . SER B 1 11 ? 22.938 -12.289 -9.547 1 98.12 11 SER B O 1
ATOM 2405 N N . LYS B 1 12 ? 20.844 -12.836 -10.117 1 97.94 12 LYS B N 1
ATOM 2406 C CA . LYS B 1 12 ? 21.062 -12.641 -11.547 1 97.94 12 LYS B CA 1
ATOM 2407 C C . LYS B 1 12 ? 19.75 -12.375 -12.273 1 97.94 12 LYS B C 1
ATOM 2409 O O . LYS B 1 12 ? 18.672 -12.547 -11.695 1 97.94 12 LYS B O 1
ATOM 2414 N N . SER B 1 13 ? 19.859 -11.953 -13.453 1 98.38 13 SER B N 1
ATOM 2415 C CA . SER B 1 13 ? 18.688 -11.617 -14.25 1 98.38 13 SER B CA 1
ATOM 2416 C C . SER B 1 13 ? 17.766 -12.828 -14.398 1 98.38 13 SER B C 1
ATOM 2418 O O . SER B 1 13 ? 18.234 -13.953 -14.578 1 98.38 13 SER B O 1
ATOM 2420 N N . LEU B 1 14 ? 16.516 -12.609 -14.305 1 98.75 14 LEU B N 1
ATOM 2421 C CA . LEU B 1 14 ? 15.484 -13.641 -14.469 1 98.75 14 LEU B CA 1
ATOM 2422 C C . LEU B 1 14 ? 14.516 -13.266 -15.586 1 98.75 14 LEU B C 1
ATOM 2424 O O . LEU B 1 14 ? 13.867 -12.219 -15.523 1 98.75 14 LEU B O 1
ATOM 2428 N N . LYS B 1 15 ? 14.445 -14.062 -16.594 1 98.81 15 LYS B N 1
ATOM 2429 C CA . LYS B 1 15 ? 13.484 -13.859 -17.672 1 98.81 15 LYS B CA 1
ATOM 2430 C C . LYS B 1 15 ? 12.234 -14.703 -17.469 1 98.81 15 LYS B C 1
ATOM 2432 O O . LYS B 1 15 ? 12.32 -15.922 -17.312 1 98.81 15 LYS B O 1
ATOM 2437 N N . ILE B 1 16 ? 11.062 -14.016 -17.5 1 98.94 16 ILE B N 1
ATOM 2438 C CA . ILE B 1 16 ? 9.836 -14.734 -17.172 1 98.94 16 ILE B CA 1
ATOM 2439 C C . ILE B 1 16 ? 8.828 -14.586 -18.312 1 98.94 16 ILE B C 1
ATOM 2441 O O . ILE B 1 16 ? 8.922 -13.656 -19.109 1 98.94 16 ILE B O 1
ATOM 2445 N N . ALA B 1 17 ? 7.941 -15.523 -18.391 1 98.94 17 ALA B N 1
ATOM 2446 C CA . ALA B 1 17 ? 6.777 -15.469 -19.266 1 98.94 17 ALA B CA 1
ATOM 2447 C C . ALA B 1 17 ? 5.484 -15.68 -18.484 1 98.94 17 ALA B C 1
ATOM 2449 O O . ALA B 1 17 ? 5.344 -16.672 -17.766 1 98.94 17 ALA B O 1
ATOM 2450 N N . LEU B 1 18 ? 4.621 -14.734 -18.562 1 98.94 18 LEU B N 1
ATOM 2451 C CA . LEU B 1 18 ? 3.287 -14.852 -17.984 1 98.94 18 LEU B CA 1
ATOM 2452 C C . LEU B 1 18 ? 2.275 -15.305 -19.031 1 98.94 18 LEU B C 1
ATOM 2454 O O . LEU B 1 18 ? 2.115 -14.648 -20.062 1 98.94 18 LEU B O 1
ATOM 2458 N N . ILE B 1 19 ? 1.605 -16.391 -18.719 1 98.94 19 ILE B N 1
ATOM 2459 C CA . ILE B 1 19 ? 0.629 -16.938 -19.656 1 98.94 19 ILE B CA 1
ATOM 2460 C C . ILE B 1 19 ? -0.769 -16.438 -19.297 1 98.94 19 ILE B C 1
ATOM 2462 O O . ILE B 1 19 ? -1.382 -16.938 -18.344 1 98.94 19 ILE B O 1
ATOM 2466 N N . GLN B 1 20 ? -1.26 -15.508 -20.031 1 98.75 20 GLN B N 1
ATOM 2467 C CA . GLN B 1 20 ? -2.645 -15.062 -19.906 1 98.75 20 GLN B CA 1
ATOM 2468 C C . GLN B 1 20 ? -3.559 -15.844 -20.844 1 98.75 20 GLN B C 1
ATOM 2470 O O . GLN B 1 20 ? -3.57 -15.602 -22.062 1 98.75 20 GLN B O 1
ATOM 2475 N N . LEU B 1 21 ? -4.332 -16.797 -20.281 1 97.62 21 LEU B N 1
ATOM 2476 C CA . LEU B 1 21 ? -5.145 -17.656 -21.141 1 97.62 21 LEU B CA 1
ATOM 2477 C C . LEU B 1 21 ? -6.551 -17.828 -20.562 1 97.62 21 LEU B C 1
ATOM 2479 O O . LEU B 1 21 ? -6.773 -17.547 -19.375 1 97.62 21 LEU B O 1
ATOM 2483 N N . LYS B 1 22 ? -7.449 -18.266 -21.406 1 94.56 22 LYS B N 1
ATOM 2484 C CA . LYS B 1 22 ? -8.82 -18.562 -21 1 94.56 22 LYS B CA 1
ATOM 2485 C C . LYS B 1 22 ? -8.938 -20 -20.5 1 94.56 22 LYS B C 1
ATOM 2487 O O . LYS B 1 22 ? -8.273 -20.906 -21.016 1 94.56 22 LYS B O 1
ATOM 2492 N N . ALA B 1 23 ? -9.742 -20.094 -19.5 1 91.69 23 ALA B N 1
ATOM 2493 C CA . ALA B 1 23 ? -10.102 -21.438 -19.047 1 91.69 23 ALA B CA 1
ATOM 2494 C C . ALA B 1 23 ? -11.602 -21.672 -19.156 1 91.69 23 ALA B C 1
ATOM 2496 O O . ALA B 1 23 ? -12.398 -20.766 -18.891 1 91.69 23 ALA B O 1
ATOM 2497 N N . GLY B 1 24 ? -11.977 -22.891 -19.562 1 91 24 GLY B N 1
ATOM 2498 C CA . GLY B 1 24 ? -13.383 -23.266 -19.672 1 91 24 GLY B CA 1
ATOM 2499 C C . GLY B 1 24 ? -13.719 -24.516 -18.875 1 91 24 GLY B C 1
ATOM 2500 O O . GLY B 1 24 ? -12.992 -24.891 -17.953 1 91 24 GLY B O 1
ATOM 2501 N N . ALA B 1 25 ? -14.852 -25.062 -19.234 1 93.5 25 ALA B N 1
ATOM 2502 C CA . ALA B 1 25 ? -15.398 -26.188 -18.469 1 93.5 25 ALA B CA 1
ATOM 2503 C C . ALA B 1 25 ? -14.695 -27.484 -18.812 1 93.5 25 ALA B C 1
ATOM 2505 O O . ALA B 1 25 ? -14.766 -28.453 -18.047 1 93.5 25 ALA B O 1
ATOM 2506 N N . ASP B 1 26 ? -14.055 -27.594 -19.906 1 96.25 26 ASP B N 1
ATOM 2507 C CA . ASP B 1 26 ? -13.359 -28.812 -20.328 1 96.25 26 ASP B CA 1
ATOM 2508 C C . ASP B 1 26 ? -11.922 -28.812 -19.797 1 96.25 26 ASP B C 1
ATOM 2510 O O . ASP B 1 26 ? -11.031 -28.219 -20.406 1 96.25 26 ASP B O 1
ATOM 2514 N N . LYS B 1 27 ? -11.688 -29.547 -18.75 1 97.25 27 LYS B N 1
ATOM 2515 C CA . LYS B 1 27 ? -10.383 -29.578 -18.109 1 97.25 27 LYS B CA 1
ATOM 2516 C C . LYS B 1 27 ? -9.305 -30.078 -19.062 1 97.25 27 LYS B C 1
ATOM 2518 O O . LYS B 1 27 ? -8.195 -29.531 -19.094 1 97.25 27 LYS B O 1
ATOM 2523 N N . ALA B 1 28 ? -9.625 -31.109 -19.781 1 97.69 28 ALA B N 1
ATOM 2524 C CA . ALA B 1 28 ? -8.648 -31.672 -20.719 1 97.69 28 ALA B CA 1
ATOM 2525 C C . ALA B 1 28 ? -8.234 -30.625 -21.75 1 97.69 28 ALA B C 1
ATOM 2527 O O . ALA B 1 28 ? -7.059 -30.531 -22.109 1 97.69 28 ALA B O 1
ATOM 2528 N N . ALA B 1 29 ? -9.195 -29.906 -22.234 1 97.69 29 ALA B N 1
ATOM 2529 C CA . ALA B 1 29 ? -8.906 -28.844 -23.188 1 97.69 29 ALA B CA 1
ATOM 2530 C C . ALA B 1 29 ? -8.047 -27.75 -22.547 1 97.69 29 ALA B C 1
ATOM 2532 O O . ALA B 1 29 ? -7.152 -27.203 -23.188 1 97.69 29 ALA B O 1
ATOM 2533 N N . ASN B 1 30 ? -8.367 -27.406 -21.328 1 97.69 30 ASN B N 1
ATOM 2534 C CA . ASN B 1 30 ? -7.566 -26.422 -20.609 1 97.69 30 ASN B CA 1
ATOM 2535 C C . ASN B 1 30 ? -6.109 -26.859 -20.5 1 97.69 30 ASN B C 1
ATOM 2537 O O . ASN B 1 30 ? -5.199 -26.062 -20.734 1 97.69 30 ASN B O 1
ATOM 2541 N N . LEU B 1 31 ? -5.887 -28.078 -20.172 1 98.62 31 LEU B N 1
ATOM 2542 C CA . LEU B 1 31 ? -4.535 -28.594 -19.953 1 98.62 31 LEU B CA 1
ATOM 2543 C C . LEU B 1 31 ? -3.77 -28.656 -21.281 1 98.62 31 LEU B C 1
ATOM 2545 O O . LEU B 1 31 ? -2.564 -28.406 -21.312 1 98.62 31 LEU B O 1
ATOM 2549 N N . THR B 1 32 ? -4.473 -29.016 -22.297 1 98.62 32 THR B N 1
ATOM 2550 C CA . THR B 1 32 ? -3.863 -29 -23.625 1 98.62 32 THR B CA 1
ATOM 2551 C C . THR B 1 32 ? -3.434 -27.594 -24.016 1 98.62 32 THR B C 1
ATOM 2553 O O . THR B 1 32 ? -2.34 -27.391 -24.547 1 98.62 32 THR B O 1
ATOM 2556 N N . LYS B 1 33 ? -4.289 -26.703 -23.75 1 98.12 33 LYS B N 1
ATOM 2557 C CA . LYS B 1 33 ? -3.996 -25.312 -24.062 1 98.12 33 LYS B CA 1
ATOM 2558 C C . LYS B 1 33 ? -2.801 -24.797 -23.266 1 98.12 33 LYS B C 1
ATOM 2560 O O . LYS B 1 33 ? -1.933 -24.109 -23.797 1 98.12 33 LYS B O 1
ATOM 2565 N N . VAL B 1 34 ? -2.744 -25.109 -22.031 1 98.56 34 VAL B N 1
ATOM 2566 C CA . VAL B 1 34 ? -1.633 -24.734 -21.172 1 98.56 34 VAL B CA 1
ATOM 2567 C C . VAL B 1 34 ? -0.328 -25.297 -21.719 1 98.56 34 VAL B C 1
ATOM 2569 O O . VAL B 1 34 ? 0.684 -24.594 -21.781 1 98.56 34 VAL B O 1
ATOM 2572 N N . THR B 1 35 ? -0.371 -26.547 -22.062 1 98.81 35 THR B N 1
ATOM 2573 C CA . THR B 1 35 ? 0.806 -27.188 -22.641 1 98.81 35 THR B CA 1
ATOM 2574 C C . THR B 1 35 ? 1.29 -26.422 -23.875 1 98.81 35 THR B C 1
ATOM 2576 O O . THR B 1 35 ? 2.48 -26.141 -24 1 98.81 35 THR B O 1
ATOM 2579 N N . LYS B 1 36 ? 0.353 -26.094 -24.703 1 98.75 36 LYS B N 1
ATOM 2580 C CA . LYS B 1 36 ? 0.687 -25.359 -25.922 1 98.75 36 LYS B CA 1
ATOM 2581 C C . LYS B 1 36 ? 1.303 -24 -25.609 1 98.75 36 LYS B C 1
ATOM 2583 O O . LYS B 1 36 ? 2.303 -23.609 -26.219 1 98.75 36 LYS B O 1
ATOM 2588 N N . PHE B 1 37 ? 0.752 -23.281 -24.719 1 98.81 37 PHE B N 1
ATOM 2589 C CA . PHE B 1 37 ? 1.229 -21.938 -24.406 1 98.81 37 PHE B CA 1
ATOM 2590 C C . PHE B 1 37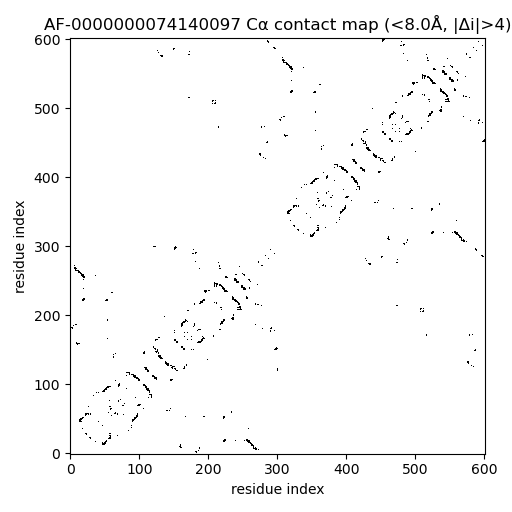 ? 2.615 -22 -23.766 1 98.81 37 PHE B C 1
ATOM 2592 O O . PHE B 1 37 ? 3.465 -21.156 -24.047 1 98.81 37 PHE B O 1
ATOM 2599 N N . ILE B 1 38 ? 2.846 -22.969 -22.906 1 98.81 38 ILE B N 1
ATOM 2600 C CA . ILE B 1 38 ? 4.16 -23.109 -22.297 1 98.81 38 ILE B CA 1
ATOM 2601 C C . ILE B 1 38 ? 5.188 -23.5 -23.344 1 98.81 38 ILE B C 1
ATOM 2603 O O . ILE B 1 38 ? 6.285 -22.938 -23.391 1 98.81 38 ILE B O 1
ATOM 2607 N N . ASP B 1 39 ? 4.797 -24.453 -24.203 1 98.81 39 ASP B N 1
ATOM 2608 C CA . ASP B 1 39 ? 5.672 -24.828 -25.312 1 98.81 39 ASP B CA 1
ATOM 2609 C C . ASP B 1 39 ? 6.027 -23.609 -26.172 1 98.81 39 ASP B C 1
ATOM 2611 O O . ASP B 1 39 ? 7.191 -23.406 -26.516 1 98.81 39 ASP B O 1
ATOM 2615 N N . ASP B 1 40 ? 5.047 -22.828 -26.484 1 98.75 40 ASP B N 1
ATOM 2616 C CA . ASP B 1 40 ? 5.242 -21.641 -27.297 1 98.75 40 ASP B CA 1
ATOM 2617 C C . ASP B 1 40 ? 6.133 -20.609 -26.578 1 98.75 40 ASP B C 1
ATOM 2619 O O . ASP B 1 40 ? 7.004 -20 -27.203 1 98.75 40 ASP B O 1
ATOM 2623 N N . ALA B 1 41 ? 5.875 -20.422 -25.297 1 98.75 41 ALA B N 1
ATOM 2624 C CA . ALA B 1 41 ? 6.645 -19.438 -24.516 1 98.75 41 ALA B CA 1
ATOM 2625 C C . ALA B 1 41 ? 8.133 -19.766 -24.562 1 98.75 41 ALA B C 1
ATOM 2627 O O . ALA B 1 41 ? 8.969 -18.875 -24.766 1 98.75 41 ALA B O 1
ATOM 2628 N N . VAL B 1 42 ? 8.453 -21.016 -24.422 1 98.5 42 VAL B N 1
ATOM 2629 C CA . VAL B 1 42 ? 9.852 -21.438 -24.375 1 98.5 42 VAL B CA 1
ATOM 2630 C C . VAL B 1 42 ? 10.445 -21.438 -25.781 1 98.5 42 VAL B C 1
ATOM 2632 O O . VAL B 1 42 ? 11.594 -21.047 -25.969 1 98.5 42 VAL B O 1
ATOM 2635 N N . SER B 1 43 ? 9.656 -21.906 -26.734 1 98.12 43 SER B N 1
ATOM 2636 C CA . SER B 1 43 ? 10.148 -21.969 -28.109 1 98.12 43 SER B CA 1
ATOM 2637 C C . SER B 1 43 ? 10.445 -20.578 -28.656 1 98.12 43 SER B C 1
ATOM 2639 O O . SER B 1 43 ? 11.43 -20.375 -29.375 1 98.12 43 SER B O 1
ATOM 2641 N N . LYS B 1 44 ? 9.641 -19.594 -28.359 1 97.81 44 LYS B N 1
ATOM 2642 C CA . LYS B 1 44 ? 9.781 -18.234 -28.875 1 97.81 44 LYS B CA 1
ATOM 2643 C C . LYS B 1 44 ? 10.859 -17.469 -28.125 1 97.81 44 LYS B C 1
ATOM 2645 O O . LYS B 1 44 ? 11.461 -16.547 -28.672 1 97.81 44 LYS B O 1
ATOM 2650 N N . SER B 1 45 ? 11.062 -17.828 -26.922 1 97.38 45 SER B N 1
ATOM 2651 C CA . SER B 1 45 ? 12.102 -17.203 -26.094 1 97.38 45 SER B CA 1
ATOM 2652 C C . SER B 1 45 ? 12.82 -18.25 -25.234 1 97.38 45 SER B C 1
ATOM 2654 O O . SER B 1 45 ? 12.547 -18.391 -24.047 1 97.38 45 SER B O 1
ATOM 2656 N N . PRO B 1 46 ? 13.805 -18.844 -25.812 1 94.44 46 PRO B N 1
ATOM 2657 C CA . PRO B 1 46 ? 14.492 -19.953 -25.141 1 94.44 46 PRO B CA 1
ATOM 2658 C C . PRO B 1 46 ? 15.211 -19.5 -23.859 1 94.44 46 PRO B C 1
ATOM 2660 O O . PRO B 1 46 ? 15.609 -20.344 -23.047 1 94.44 46 PRO B O 1
ATOM 2663 N N . GLU B 1 47 ? 15.344 -18.219 -23.672 1 96.75 47 GLU B N 1
ATOM 2664 C CA . GLU B 1 47 ? 16.047 -17.688 -22.516 1 96.75 47 GLU B CA 1
ATOM 2665 C C . GLU B 1 47 ? 15.117 -17.594 -21.312 1 96.75 47 GLU B C 1
ATOM 2667 O O . GLU B 1 47 ? 15.547 -17.219 -20.219 1 96.75 47 GLU B O 1
ATOM 2672 N N . VAL B 1 48 ? 13.898 -17.953 -21.5 1 98.31 48 VAL B N 1
ATOM 2673 C CA . VAL B 1 48 ? 12.938 -17.906 -20.406 1 98.31 48 VAL B CA 1
ATOM 2674 C C . VAL B 1 48 ? 13.344 -18.891 -19.328 1 98.31 48 VAL B C 1
ATOM 2676 O O . VAL B 1 48 ? 13.672 -20.047 -19.609 1 98.31 48 VAL B O 1
ATOM 2679 N N . ASN B 1 49 ? 13.312 -18.406 -18.078 1 98.19 49 ASN B N 1
ATOM 2680 C CA . ASN B 1 49 ? 13.695 -19.234 -16.938 1 98.19 49 ASN B CA 1
ATOM 2681 C C . ASN B 1 49 ? 12.477 -19.672 -16.125 1 98.19 49 ASN B C 1
ATOM 2683 O O . ASN B 1 49 ? 12.539 -20.656 -15.391 1 98.19 49 ASN B O 1
ATOM 2687 N N . LEU B 1 50 ? 11.422 -18.938 -16.266 1 98.94 50 LEU B N 1
ATOM 2688 C CA . LEU B 1 50 ? 10.242 -19.156 -15.438 1 98.94 50 LEU B CA 1
ATOM 2689 C C . LEU B 1 50 ? 8.969 -18.828 -16.219 1 98.94 50 LEU B C 1
ATOM 2691 O O . LEU B 1 50 ? 8.906 -17.828 -16.922 1 98.94 50 LEU B O 1
ATOM 2695 N N . VAL B 1 51 ? 8.031 -19.719 -16.156 1 98.94 51 VAL B N 1
ATOM 2696 C CA . VAL B 1 51 ? 6.688 -19.469 -16.688 1 98.94 51 VAL B CA 1
ATOM 2697 C C . VAL B 1 51 ? 5.688 -19.406 -15.531 1 98.94 51 VAL B C 1
ATOM 2699 O O . VAL B 1 51 ? 5.789 -20.172 -14.57 1 98.94 51 VAL B O 1
ATOM 2702 N N . MET B 1 52 ? 4.77 -18.5 -15.617 1 98.94 52 MET B N 1
ATOM 2703 C CA . MET B 1 52 ? 3.748 -18.344 -14.586 1 98.94 52 MET B CA 1
ATOM 2704 C C . MET B 1 52 ? 2.35 -18.438 -15.188 1 98.94 52 MET B C 1
ATOM 2706 O O . MET B 1 52 ? 2.082 -17.859 -16.234 1 98.94 52 MET B O 1
ATOM 2710 N N . LEU B 1 53 ? 1.505 -19.219 -14.539 1 98.94 53 LEU B N 1
ATOM 2711 C CA . LEU B 1 53 ? 0.122 -19.406 -14.961 1 98.94 53 LEU B CA 1
ATOM 2712 C C . LEU B 1 53 ? -0.833 -18.609 -14.086 1 98.94 53 LEU B C 1
ATOM 2714 O O . LEU B 1 53 ? -0.452 -18.156 -13.008 1 98.94 53 LEU B O 1
ATOM 2718 N N . PRO B 1 54 ? -2.1 -18.422 -14.539 1 98.81 54 PRO B N 1
ATOM 2719 C CA . PRO B 1 54 ? -3.062 -17.625 -13.773 1 98.81 54 PRO B CA 1
ATOM 2720 C C . PRO B 1 54 ? -3.846 -18.469 -12.758 1 98.81 54 PRO B C 1
ATOM 2722 O O . PRO B 1 54 ? -3.635 -19.672 -12.656 1 98.81 54 PRO B O 1
ATOM 2725 N N . GLU B 1 55 ? -4.695 -17.797 -12.008 1 98.62 55 GLU B N 1
ATOM 2726 C CA . GLU B 1 55 ? -5.543 -18.422 -11 1 98.62 55 GLU B CA 1
ATOM 2727 C C . GLU B 1 55 ? -6.586 -19.328 -11.641 1 98.62 55 GLU B C 1
ATOM 2729 O O . GLU B 1 55 ? -7.273 -18.922 -12.586 1 98.62 55 GLU B O 1
ATOM 2734 N N . CYS B 1 56 ? -6.691 -20.562 -11.125 1 97.44 56 CYS B N 1
ATOM 2735 C CA . CYS B 1 56 ? -7.699 -21.547 -11.508 1 97.44 56 CYS B CA 1
ATOM 2736 C C . CYS B 1 56 ? -7.719 -21.75 -13.023 1 97.44 56 CYS B C 1
ATOM 2738 O O . CYS B 1 56 ? -8.781 -21.688 -13.648 1 97.44 56 CYS B O 1
ATOM 2740 N N . PHE B 1 57 ? -6.59 -22 -13.516 1 97.75 57 PHE B N 1
ATOM 2741 C CA . PHE B 1 57 ? -6.441 -22.047 -14.961 1 97.75 57 PHE B CA 1
ATOM 2742 C C . PHE B 1 57 ? -6.996 -23.359 -15.516 1 97.75 57 PHE B C 1
ATOM 2744 O O . PHE B 1 57 ? -7.176 -23.5 -16.734 1 97.75 57 PHE B O 1
ATOM 2751 N N . ASN B 1 58 ? -7.293 -24.344 -14.656 1 97.19 58 ASN B N 1
ATOM 2752 C CA . ASN B 1 58 ? -7.723 -25.641 -15.148 1 97.19 58 ASN B CA 1
ATOM 2753 C C . ASN B 1 58 ? -9.219 -25.844 -14.969 1 97.19 58 ASN B C 1
ATOM 2755 O O . ASN B 1 58 ? -9.719 -26.969 -15.086 1 97.19 58 ASN B O 1
ATOM 2759 N N . SER B 1 59 ? -9.906 -24.844 -14.594 1 95 59 SER B N 1
ATOM 2760 C CA . SER B 1 59 ? -11.336 -24.938 -14.305 1 95 59 SER B CA 1
ATOM 2761 C C . SER B 1 59 ? -12.023 -23.594 -14.484 1 95 59 SER B C 1
ATOM 2763 O O . SER B 1 59 ? -11.359 -22.547 -14.578 1 95 59 SER B O 1
ATOM 2765 N N . PRO B 1 60 ? -13.391 -23.656 -14.562 1 91.12 60 PRO B N 1
ATOM 2766 C CA . PRO B 1 60 ? -14.102 -22.391 -14.391 1 91.12 60 PRO B CA 1
ATOM 2767 C C . PRO B 1 60 ? -13.875 -21.781 -13 1 91.12 60 PRO B C 1
ATOM 2769 O O . PRO B 1 60 ? -13.727 -22.5 -12.023 1 91.12 60 PRO B O 1
ATOM 2772 N N . TYR B 1 61 ? -13.906 -20.516 -12.992 1 90.69 61 TYR B N 1
ATOM 2773 C CA . TYR B 1 61 ? -13.844 -19.812 -11.711 1 90.69 61 TYR B CA 1
ATOM 2774 C C . TYR B 1 61 ? -15.242 -19.562 -11.156 1 90.69 61 TYR B C 1
ATOM 2776 O O . TYR B 1 61 ? -15.797 -18.469 -11.32 1 90.69 61 TYR B O 1
ATOM 2784 N N . ALA B 1 62 ? -15.734 -20.562 -10.5 1 89.69 62 ALA B N 1
ATOM 2785 C CA . ALA B 1 62 ? -17.094 -20.531 -9.977 1 89.69 62 ALA B CA 1
ATOM 2786 C C . ALA B 1 62 ? -17.203 -21.328 -8.688 1 89.69 62 ALA B C 1
ATOM 2788 O O . ALA B 1 62 ? -16.656 -22.422 -8.578 1 89.69 62 ALA B O 1
ATOM 2789 N N . VAL B 1 63 ? -17.969 -20.781 -7.844 1 90.44 63 VAL B N 1
ATOM 2790 C CA . VAL B 1 63 ? -18.062 -21.312 -6.484 1 90.44 63 VAL B CA 1
ATOM 2791 C C . VAL B 1 63 ? -18.656 -22.719 -6.523 1 90.44 63 VAL B C 1
ATOM 2793 O O . VAL B 1 63 ? -18.25 -23.578 -5.742 1 90.44 63 VAL B O 1
ATOM 2796 N N . ASP B 1 64 ? -19.516 -22.922 -7.402 1 92.25 64 ASP B N 1
ATOM 2797 C CA . ASP B 1 64 ? -20.203 -24.203 -7.438 1 92.25 64 ASP B CA 1
ATOM 2798 C C . ASP B 1 64 ? -19.406 -25.219 -8.258 1 92.25 64 ASP B C 1
ATOM 2800 O O . ASP B 1 64 ? -19.828 -26.375 -8.398 1 92.25 64 ASP B O 1
ATOM 2804 N N . GLN B 1 65 ? -18.266 -24.828 -8.734 1 94.06 65 GLN B N 1
ATOM 2805 C CA . GLN B 1 65 ? -17.531 -25.719 -9.609 1 94.06 65 GLN B CA 1
ATOM 2806 C C . GLN B 1 65 ? -16.203 -26.141 -8.977 1 94.06 65 GLN B C 1
ATOM 2808 O O . GLN B 1 65 ? -15.594 -27.125 -9.398 1 94.06 65 GLN B O 1
ATOM 2813 N N . PHE B 1 66 ? -15.695 -25.516 -7.992 1 96.06 66 PHE B N 1
ATOM 2814 C CA . PHE B 1 66 ? -14.375 -25.781 -7.434 1 96.06 66 PHE B CA 1
ATOM 2815 C C . PHE B 1 66 ? -14.242 -27.234 -7.008 1 96.06 66 PHE B C 1
ATOM 2817 O O . PHE B 1 66 ? -13.25 -27.891 -7.316 1 96.06 66 PHE B O 1
ATOM 2824 N N . ARG B 1 67 ? -15.219 -27.719 -6.348 1 97 67 ARG B N 1
ATOM 2825 C CA . ARG B 1 67 ? -15.156 -29.094 -5.855 1 97 67 ARG B CA 1
ATOM 2826 C C . ARG B 1 67 ? -15.117 -30.094 -7.012 1 97 67 ARG B C 1
ATOM 2828 O O . ARG B 1 67 ? -14.383 -31.078 -6.961 1 97 67 ARG B O 1
ATOM 2835 N N . ASN B 1 68 ? -15.883 -29.812 -8.047 1 97.19 68 ASN B N 1
ATOM 2836 C CA . ASN B 1 68 ? -15.977 -30.703 -9.195 1 97.19 68 ASN B CA 1
ATOM 2837 C C . ASN B 1 68 ? -14.641 -30.828 -9.93 1 97.19 68 ASN B C 1
ATOM 2839 O O . ASN B 1 68 ? -14.352 -31.844 -10.555 1 97.19 68 ASN B O 1
ATOM 2843 N N . TYR B 1 69 ? -13.805 -29.859 -9.812 1 97.75 69 TYR B N 1
ATOM 2844 C CA . TYR B 1 69 ? -12.57 -29.844 -10.578 1 97.75 69 TYR B CA 1
ATOM 2845 C C . TYR B 1 69 ? -11.359 -30.062 -9.672 1 97.75 69 TYR B C 1
ATOM 2847 O O . TYR B 1 69 ? -10.219 -30.062 -10.141 1 97.75 69 TYR B O 1
ATOM 2855 N N . ALA B 1 70 ? -11.602 -30.266 -8.398 1 98.38 70 ALA B N 1
ATOM 2856 C CA . ALA B 1 70 ? -10.531 -30.359 -7.41 1 98.38 70 ALA B CA 1
ATOM 2857 C C . ALA B 1 70 ? -9.711 -31.641 -7.617 1 98.38 70 ALA B C 1
ATOM 2859 O O . ALA B 1 70 ? -10.266 -32.688 -7.953 1 98.38 70 ALA B O 1
ATOM 2860 N N . GLU B 1 71 ? -8.445 -31.5 -7.461 1 98.56 71 GLU B N 1
ATOM 2861 C CA . GLU B 1 71 ? -7.516 -32.625 -7.582 1 98.56 71 GLU B CA 1
ATOM 2862 C C . GLU B 1 71 ? -6.738 -32.844 -6.281 1 98.56 71 GLU B C 1
ATOM 2864 O O . GLU B 1 71 ? -6.473 -31.875 -5.547 1 98.56 71 GLU B O 1
ATOM 2869 N N . PRO B 1 72 ? -6.375 -34.094 -6.059 1 98.25 72 PRO B N 1
ATOM 2870 C CA . PRO B 1 72 ? -5.395 -34.281 -4.988 1 98.25 72 PRO B CA 1
ATOM 2871 C C . PRO B 1 72 ? -3.992 -33.812 -5.383 1 98.25 72 PRO B C 1
ATOM 2873 O O . PRO B 1 72 ? -3.609 -33.938 -6.551 1 98.25 72 PRO B O 1
ATOM 2876 N N . ILE B 1 73 ? -3.236 -33.344 -4.574 1 97.94 73 ILE B N 1
ATOM 2877 C CA . ILE B 1 73 ? -1.848 -32.938 -4.773 1 97.94 73 ILE B CA 1
ATOM 2878 C C . ILE B 1 73 ? -0.931 -33.812 -3.93 1 97.94 73 ILE B C 1
ATOM 2880 O O . ILE B 1 73 ? -1.123 -33.938 -2.717 1 97.94 73 ILE B O 1
ATOM 2884 N N . PRO B 1 74 ? 0.017 -34.562 -4.457 1 97.06 74 PRO B N 1
ATOM 2885 C CA . PRO B 1 74 ? 0.586 -34.25 -5.773 1 97.06 74 PRO B CA 1
ATOM 2886 C C . PRO B 1 74 ? 0.102 -35.219 -6.855 1 97.06 74 PRO B C 1
ATOM 2888 O O . PRO B 1 74 ? 0.632 -35.219 -7.969 1 97.06 74 PRO B O 1
ATOM 2891 N N . GLN B 1 75 ? -0.895 -36 -6.691 1 96.5 75 GLN B N 1
ATOM 2892 C CA . GLN B 1 75 ? -1.199 -37.094 -7.594 1 96.5 75 GLN B CA 1
ATOM 2893 C C . GLN B 1 75 ? -2.1 -36.656 -8.742 1 96.5 75 GLN B C 1
ATOM 2895 O O . GLN B 1 75 ? -2.266 -37.375 -9.727 1 96.5 75 GLN B O 1
ATOM 2900 N N . GLY B 1 76 ? -2.588 -35.5 -8.68 1 98 76 GLY B N 1
ATOM 2901 C CA . GLY B 1 76 ? -3.553 -35.031 -9.664 1 98 76 GLY B CA 1
ATOM 2902 C C . GLY B 1 76 ? -2.943 -34.812 -11.039 1 98 76 GLY B C 1
ATOM 2903 O O . GLY B 1 76 ? -1.735 -34.625 -11.156 1 98 76 GLY B O 1
ATOM 2904 N N . GLU B 1 77 ? -3.762 -34.875 -12.078 1 98.19 77 GLU B N 1
ATOM 2905 C CA . GLU B 1 77 ? -3.307 -34.781 -13.461 1 98.19 77 GLU B CA 1
ATOM 2906 C C . GLU B 1 77 ? -2.646 -33.438 -13.75 1 98.19 77 GLU B C 1
ATOM 2908 O O . GLU B 1 77 ? -1.659 -33.375 -14.484 1 98.19 77 GLU B O 1
ATOM 2913 N N . THR B 1 78 ? -3.207 -32.375 -13.211 1 98.75 78 THR B N 1
ATOM 2914 C CA . THR B 1 78 ? -2.637 -31.062 -13.461 1 98.75 78 THR B CA 1
ATOM 2915 C C . THR B 1 78 ? -1.243 -30.953 -12.852 1 98.75 78 THR B C 1
ATOM 2917 O O . THR B 1 78 ? -0.326 -30.422 -13.477 1 98.75 78 THR B O 1
ATOM 2920 N N . THR B 1 79 ? -1.089 -31.469 -11.641 1 98.81 79 THR B N 1
ATOM 2921 C CA . THR B 1 79 ? 0.203 -31.469 -10.969 1 98.81 79 THR B CA 1
ATOM 2922 C C . THR B 1 79 ? 1.238 -32.25 -11.766 1 98.81 79 THR B C 1
ATOM 2924 O O . THR B 1 79 ? 2.354 -31.766 -11.984 1 98.81 79 THR B O 1
ATOM 2927 N N . GLN B 1 80 ? 0.813 -33.375 -12.203 1 98.75 80 GLN B N 1
ATOM 2928 C CA . GLN B 1 80 ? 1.717 -34.219 -12.969 1 98.75 80 GLN B CA 1
ATOM 2929 C C . GLN B 1 80 ? 2.102 -33.562 -14.289 1 98.75 80 GLN B C 1
ATOM 2931 O O . GLN B 1 80 ? 3.254 -33.656 -14.719 1 98.75 80 GLN B O 1
ATOM 2936 N N . LEU B 1 81 ? 1.167 -32.969 -14.898 1 98.88 81 LEU B N 1
ATOM 2937 C CA . LEU B 1 81 ? 1.427 -32.281 -16.172 1 98.88 81 LEU B CA 1
ATOM 2938 C C . LEU B 1 81 ? 2.443 -31.172 -15.984 1 98.88 81 LEU B C 1
ATOM 2940 O O . LEU B 1 81 ? 3.41 -31.078 -16.75 1 98.88 81 LEU B O 1
ATOM 2944 N N . LEU B 1 82 ? 2.248 -30.344 -15.008 1 98.94 82 LEU B N 1
ATOM 2945 C CA . LEU B 1 82 ? 3.141 -29.203 -14.805 1 98.94 82 LEU B CA 1
ATOM 2946 C C . LEU B 1 82 ? 4.543 -29.672 -14.43 1 98.94 82 LEU B C 1
ATOM 2948 O O . LEU B 1 82 ? 5.535 -29.094 -14.852 1 98.94 82 LEU B O 1
ATOM 2952 N N . SER B 1 83 ? 4.602 -30.672 -13.586 1 98.88 83 SER B N 1
ATOM 2953 C CA . SER B 1 83 ? 5.887 -31.281 -13.258 1 98.88 83 SER B CA 1
ATOM 2954 C C . SER B 1 83 ? 6.629 -31.719 -14.508 1 98.88 83 SER B C 1
ATOM 2956 O O . SER B 1 83 ? 7.812 -31.422 -14.68 1 98.88 83 SER B O 1
ATOM 2958 N N . SER B 1 84 ? 5.918 -32.406 -15.383 1 98.88 84 SER B N 1
ATOM 2959 C CA . SER B 1 84 ? 6.512 -32.938 -16.609 1 98.88 84 SER B CA 1
ATOM 2960 C C . SER B 1 84 ? 6.945 -31.812 -17.547 1 98.88 84 SER B C 1
ATOM 2962 O O . SER B 1 84 ? 7.988 -31.891 -18.188 1 98.88 84 SER B O 1
ATOM 2964 N N . LEU B 1 85 ? 6.168 -30.766 -17.609 1 98.88 85 LEU B N 1
ATOM 2965 C CA . LEU B 1 85 ? 6.496 -29.625 -18.469 1 98.88 85 LEU B CA 1
ATOM 2966 C C . LEU B 1 85 ? 7.715 -28.875 -17.938 1 98.88 85 LEU B C 1
ATOM 2968 O O . LEU B 1 85 ? 8.555 -28.422 -18.719 1 98.88 85 LEU B O 1
ATOM 2972 N N . ALA B 1 86 ? 7.777 -28.734 -16.625 1 98.94 86 ALA B N 1
ATOM 2973 C CA . ALA B 1 86 ? 8.961 -28.109 -16.031 1 98.94 86 ALA B CA 1
ATOM 2974 C C . ALA B 1 86 ? 10.227 -28.859 -16.406 1 98.94 86 ALA B C 1
ATOM 2976 O O . ALA B 1 86 ? 11.227 -28.25 -16.812 1 98.94 86 ALA B O 1
ATOM 2977 N N . LYS B 1 87 ? 10.117 -30.156 -16.328 1 98.69 87 LYS B N 1
ATOM 2978 C CA . LYS B 1 87 ? 11.25 -31.016 -16.656 1 98.69 87 LYS B CA 1
ATOM 2979 C C . LYS B 1 87 ? 11.578 -30.938 -18.141 1 98.69 87 LYS B C 1
ATOM 2981 O O . LYS B 1 87 ? 12.742 -30.781 -18.531 1 98.69 87 LYS B O 1
ATOM 2986 N N . LYS B 1 88 ? 10.586 -31.078 -18.891 1 98.69 88 LYS B N 1
ATOM 2987 C CA . LYS B 1 88 ? 10.75 -31.078 -20.344 1 98.69 88 LYS B CA 1
ATOM 2988 C C . LYS B 1 88 ? 11.484 -29.828 -20.828 1 98.69 88 LYS B C 1
ATOM 2990 O O . LYS B 1 88 ? 12.375 -29.906 -21.672 1 98.69 88 LYS B O 1
ATOM 2995 N N . HIS B 1 89 ? 11.109 -28.672 -20.266 1 98.75 89 HIS B N 1
ATOM 2996 C CA . HIS B 1 89 ? 11.617 -27.406 -20.766 1 98.75 89 HIS B CA 1
ATOM 2997 C C . HIS B 1 89 ? 12.742 -26.859 -19.891 1 98.75 89 HIS B C 1
ATOM 2999 O O . HIS B 1 89 ? 13.336 -25.828 -20.188 1 98.75 89 HIS B O 1
ATOM 3005 N N . ASN B 1 90 ? 13.055 -27.562 -18.75 1 98.69 90 ASN B N 1
ATOM 3006 C CA . ASN B 1 90 ? 14.094 -27.156 -17.812 1 98.69 90 ASN B CA 1
ATOM 3007 C C . ASN B 1 90 ? 13.875 -25.719 -17.328 1 98.69 90 ASN B C 1
ATOM 3009 O O . ASN B 1 90 ? 14.766 -24.875 -17.422 1 98.69 90 ASN B O 1
ATOM 3013 N N . ILE B 1 91 ? 12.703 -25.469 -16.828 1 98.88 91 ILE B N 1
ATOM 3014 C CA . ILE B 1 91 ? 12.336 -24.141 -16.344 1 98.88 91 ILE B CA 1
ATOM 3015 C C . ILE B 1 91 ? 11.594 -24.25 -15.016 1 98.88 91 ILE B C 1
ATOM 3017 O O . ILE B 1 91 ? 11.125 -25.344 -14.648 1 98.88 91 ILE B O 1
ATOM 3021 N N . PHE B 1 92 ? 11.547 -23.125 -14.273 1 98.94 92 PHE B N 1
ATOM 3022 C CA . PHE B 1 92 ? 10.609 -23 -13.156 1 98.94 92 PHE B CA 1
ATOM 3023 C C . PHE B 1 92 ? 9.195 -22.766 -13.664 1 98.94 92 PHE B C 1
ATOM 3025 O O . PHE B 1 92 ? 9 -22.078 -14.672 1 98.94 92 PHE B O 1
ATOM 3032 N N . ILE B 1 93 ? 8.203 -23.312 -13 1 98.94 93 ILE B N 1
ATOM 3033 C CA . ILE B 1 93 ? 6.809 -23.016 -13.305 1 98.94 93 ILE B CA 1
ATOM 3034 C C . ILE B 1 93 ? 6.078 -22.609 -12.023 1 98.94 93 ILE B C 1
ATOM 3036 O O . ILE B 1 93 ? 5.973 -23.406 -11.086 1 98.94 93 ILE B O 1
ATOM 3040 N N . VAL B 1 94 ? 5.691 -21.375 -11.922 1 98.94 94 VAL B N 1
ATOM 3041 C CA . VAL B 1 94 ? 4.648 -21.016 -10.969 1 98.94 94 VAL B CA 1
ATOM 3042 C C . VAL B 1 94 ? 3.283 -21.422 -11.516 1 98.94 94 VAL B C 1
ATOM 3044 O O . VAL B 1 94 ? 2.762 -20.781 -12.43 1 98.94 94 VAL B O 1
ATOM 3047 N N . GLY B 1 95 ? 2.752 -22.375 -10.969 1 98.88 95 GLY B N 1
ATOM 3048 C CA . GLY B 1 95 ? 1.631 -23.094 -11.562 1 98.88 95 GLY B CA 1
ATOM 3049 C C . GLY B 1 95 ? 0.296 -22.422 -11.32 1 98.88 95 GLY B C 1
ATOM 3050 O O . GLY B 1 95 ? -0.714 -23.078 -11.086 1 98.88 95 GLY B O 1
ATOM 3051 N N . GLY B 1 96 ? 0.316 -21.016 -11.328 1 98.81 96 GLY B N 1
ATOM 3052 C CA . GLY B 1 96 ? -0.964 -20.406 -11.016 1 98.81 96 GLY B CA 1
ATOM 3053 C C . GLY B 1 96 ? -1.627 -20.984 -9.789 1 98.81 96 GLY B C 1
ATOM 3054 O O . GLY B 1 96 ? -1.034 -21.016 -8.703 1 98.81 96 GLY B O 1
ATOM 3055 N N . SER B 1 97 ? -2.908 -21.359 -10.055 1 98.81 97 SER B N 1
ATOM 3056 C CA . SER B 1 97 ? -3.529 -22.141 -8.984 1 98.81 97 SER B CA 1
ATOM 3057 C C . SER B 1 97 ? -4.594 -23.078 -9.539 1 98.81 97 SER B C 1
ATOM 3059 O O . SER B 1 97 ? -5 -22.953 -10.695 1 98.81 97 SER B O 1
ATOM 3061 N N . ILE B 1 98 ? -4.941 -24.078 -8.781 1 98.75 98 ILE B N 1
ATOM 3062 C CA . ILE B 1 98 ? -6.004 -25.031 -9.109 1 98.75 98 ILE B CA 1
ATOM 3063 C C . ILE B 1 98 ? -6.805 -25.359 -7.852 1 98.75 98 ILE B C 1
ATOM 3065 O O . ILE B 1 98 ? -6.297 -25.25 -6.734 1 98.75 98 ILE B O 1
ATOM 3069 N N . PRO B 1 99 ? -8.055 -25.797 -8.055 1 98.56 99 PRO B N 1
ATOM 3070 C CA . PRO B 1 99 ? -8.75 -26.391 -6.906 1 98.56 99 PRO B CA 1
ATOM 3071 C C . PRO B 1 99 ? -8.102 -27.688 -6.426 1 98.56 99 PRO B C 1
ATOM 3073 O O . PRO B 1 99 ? -7.809 -28.578 -7.234 1 98.56 99 PRO B O 1
ATOM 3076 N N . GLU B 1 100 ? -7.844 -27.719 -5.18 1 98.81 100 GLU B N 1
ATOM 3077 C CA . GLU B 1 100 ? -7.25 -28.875 -4.512 1 98.81 100 GLU B CA 1
ATOM 3078 C C . GLU B 1 100 ? -8.258 -29.562 -3.6 1 98.81 100 GLU B C 1
ATOM 3080 O O . GLU B 1 100 ? -8.984 -28.906 -2.85 1 98.81 100 GLU B O 1
ATOM 3085 N N . ARG B 1 101 ? -8.305 -30.844 -3.703 1 98.44 101 ARG B N 1
ATOM 3086 C CA . ARG B 1 101 ? -8.945 -31.625 -2.65 1 98.44 101 ARG B CA 1
ATOM 3087 C C . ARG B 1 101 ? -7.926 -32.094 -1.605 1 98.44 101 ARG B C 1
ATOM 3089 O O . ARG B 1 101 ? -7.113 -32.969 -1.864 1 98.44 101 ARG B O 1
ATOM 3096 N N . GLY B 1 102 ? -8.055 -31.484 -0.425 1 97.62 102 GLY B N 1
ATOM 3097 C CA . GLY B 1 102 ? -7.129 -31.828 0.642 1 97.62 102 GLY B CA 1
ATOM 3098 C C . GLY B 1 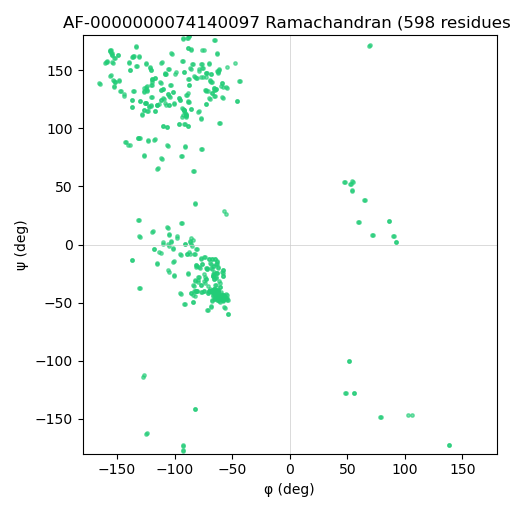102 ? -7.414 -33.188 1.266 1 97.62 102 GLY B C 1
ATOM 3099 O O . GLY B 1 102 ? -8.484 -33.75 1.052 1 97.62 102 GLY B O 1
ATOM 3100 N N . ASP B 1 103 ? -6.43 -33.594 2.039 1 96.38 103 ASP B N 1
ATOM 3101 C CA . ASP B 1 103 ? -6.605 -34.844 2.762 1 96.38 103 ASP B CA 1
ATOM 3102 C C . ASP B 1 103 ? -7.754 -34.75 3.762 1 96.38 103 ASP B C 1
ATOM 3104 O O . ASP B 1 103 ? -8.352 -35.781 4.129 1 96.38 103 ASP B O 1
ATOM 3108 N N . ASP B 1 104 ? -8.047 -33.625 4.172 1 96.94 104 ASP B N 1
ATOM 3109 C CA . ASP B 1 104 ? -9.125 -33.375 5.117 1 96.94 104 ASP B CA 1
ATOM 3110 C C . ASP B 1 104 ? -10.469 -33.219 4.398 1 96.94 104 ASP B C 1
ATOM 3112 O O . ASP B 1 104 ? -11.469 -32.844 5.004 1 96.94 104 ASP B O 1
ATOM 3116 N N . ASP B 1 105 ? -10.508 -33.438 3.121 1 96.19 105 ASP B N 1
ATOM 3117 C CA . ASP B 1 105 ? -11.672 -33.406 2.244 1 96.19 105 ASP B CA 1
ATOM 3118 C C . ASP B 1 105 ? -12.164 -31.984 2.031 1 96.19 105 ASP B C 1
ATOM 3120 O O . ASP B 1 105 ? -13.242 -31.766 1.474 1 96.19 105 ASP B O 1
ATOM 3124 N N . LYS B 1 106 ? -11.398 -31.062 2.502 1 98.19 106 LYS B N 1
ATOM 3125 C CA . LYS B 1 106 ? -11.703 -29.672 2.195 1 98.19 106 LYS B CA 1
ATOM 3126 C C . LYS B 1 106 ? -11.117 -29.266 0.841 1 98.19 106 LYS B C 1
ATOM 3128 O O . LYS B 1 106 ? -10.227 -29.938 0.32 1 98.19 106 LYS B O 1
ATOM 3133 N N . ILE B 1 107 ? -11.758 -28.25 0.289 1 98.62 107 ILE B N 1
ATOM 3134 C CA . ILE B 1 107 ? -11.305 -27.75 -1 1 98.62 107 ILE B CA 1
ATOM 3135 C C . ILE B 1 107 ? -10.492 -26.469 -0.794 1 98.62 107 ILE B C 1
ATOM 3137 O O . ILE B 1 107 ? -10.898 -25.594 -0.034 1 98.62 107 ILE B O 1
ATOM 3141 N N . TYR B 1 108 ? -9.344 -26.406 -1.406 1 98.81 108 TYR B N 1
ATOM 3142 C CA . TYR B 1 108 ? -8.469 -25.25 -1.34 1 98.81 108 TYR B CA 1
ATOM 3143 C C . TYR B 1 108 ? -8.188 -24.688 -2.732 1 98.81 108 TYR B C 1
ATOM 3145 O O . TYR B 1 108 ? -8.375 -25.391 -3.732 1 98.81 108 TYR B O 1
ATOM 3153 N N . ASN B 1 109 ? -7.922 -23.438 -2.871 1 98.81 109 ASN B N 1
ATOM 3154 C CA . ASN B 1 109 ? -7.25 -22.844 -4.023 1 98.81 109 ASN B CA 1
ATOM 3155 C C . ASN B 1 109 ? -5.738 -22.812 -3.842 1 98.81 109 ASN B C 1
ATOM 3157 O O 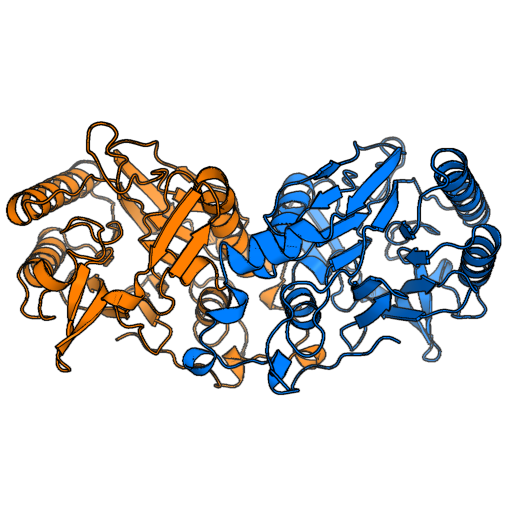. ASN B 1 109 ? -5.215 -22.047 -3.025 1 98.81 109 ASN B O 1
ATOM 3161 N N . THR B 1 110 ? -5.043 -23.625 -4.656 1 98.94 110 THR B N 1
ATOM 3162 C CA . THR B 1 110 ? -3.656 -23.922 -4.316 1 98.94 110 THR B CA 1
ATOM 3163 C C . THR B 1 110 ? -2.736 -23.625 -5.496 1 98.94 110 THR B C 1
ATOM 3165 O O . THR B 1 110 ? -3.031 -24 -6.633 1 98.94 110 THR B O 1
ATOM 3168 N N . SER B 1 111 ? -1.691 -22.922 -5.199 1 98.94 111 SER B N 1
ATOM 3169 C CA . SER B 1 111 ? -0.623 -22.672 -6.164 1 98.94 111 SER B CA 1
ATOM 3170 C C . SER B 1 111 ? 0.604 -23.531 -5.859 1 98.94 111 SER B C 1
ATOM 3172 O O . SER B 1 111 ? 1.102 -23.531 -4.734 1 98.94 111 SER B O 1
ATOM 3174 N N . LEU B 1 112 ? 1.062 -24.234 -6.844 1 98.88 112 LEU B N 1
ATOM 3175 C CA . LEU B 1 112 ? 2.307 -24.984 -6.77 1 98.88 112 LEU B CA 1
ATOM 3176 C C . LEU B 1 112 ? 3.391 -24.328 -7.621 1 98.88 112 LEU B C 1
ATOM 3178 O O . LEU B 1 112 ? 3.096 -23.734 -8.656 1 98.88 112 LEU B O 1
ATOM 3182 N N . THR B 1 113 ? 4.602 -24.438 -7.156 1 98.94 113 THR B N 1
ATOM 3183 C CA . THR B 1 113 ? 5.746 -24.047 -7.969 1 98.94 113 THR B CA 1
ATOM 3184 C C . THR B 1 113 ? 6.68 -25.234 -8.195 1 98.94 113 THR B C 1
ATOM 3186 O O . THR B 1 113 ? 6.938 -26.016 -7.273 1 98.94 113 THR B O 1
ATOM 3189 N N . PHE B 1 114 ? 7.164 -25.375 -9.43 1 98.94 114 PHE B N 1
ATOM 3190 C CA . PHE B 1 114 ? 8.023 -26.484 -9.828 1 98.94 114 PHE B CA 1
ATOM 3191 C C . PHE B 1 114 ? 9.391 -25.969 -10.25 1 98.94 114 PHE B C 1
ATOM 3193 O O . PHE B 1 114 ? 9.508 -24.938 -10.906 1 98.94 114 PHE B O 1
ATOM 3200 N N . ASN B 1 115 ? 10.43 -26.766 -9.906 1 98.88 115 ASN B N 1
ATOM 3201 C CA . ASN B 1 115 ? 11.766 -26.469 -10.414 1 98.88 115 ASN B CA 1
ATOM 3202 C C . ASN B 1 115 ? 12.062 -27.219 -11.711 1 98.88 115 ASN B C 1
ATOM 3204 O O . ASN B 1 115 ? 11.227 -27.984 -12.188 1 98.88 115 ASN B O 1
ATOM 3208 N N . PRO B 1 116 ? 13.195 -27 -12.32 1 98.75 116 PRO B N 1
ATOM 3209 C CA . PRO B 1 116 ? 13.523 -27.625 -13.602 1 98.75 116 PRO B CA 1
ATOM 3210 C C . PRO B 1 116 ? 13.609 -29.141 -13.523 1 98.75 116 PRO B C 1
ATOM 3212 O O . PRO B 1 116 ? 13.562 -29.828 -14.547 1 98.75 116 PRO B O 1
ATOM 3215 N N . GLN B 1 117 ? 13.727 -29.672 -12.312 1 98.69 117 GLN B N 1
ATOM 3216 C CA . GLN B 1 117 ? 13.758 -31.125 -12.133 1 98.69 117 GLN B CA 1
ATOM 3217 C C . GLN B 1 117 ? 12.344 -31.688 -12.016 1 98.69 117 GLN B C 1
ATOM 3219 O O . GLN B 1 117 ? 12.164 -32.906 -11.977 1 98.69 117 GLN B O 1
ATOM 3224 N N . GLY B 1 118 ? 11.352 -30.797 -11.93 1 98.69 118 GLY B N 1
ATOM 3225 C CA . GLY B 1 118 ? 9.969 -31.219 -11.828 1 98.69 118 GLY B CA 1
ATOM 3226 C C . GLY B 1 118 ? 9.492 -31.391 -10.398 1 98.69 118 GLY B C 1
ATOM 3227 O O . GLY B 1 118 ? 8.383 -31.859 -10.156 1 98.69 118 GLY B O 1
ATOM 3228 N N . ASP B 1 119 ? 10.359 -30.984 -9.438 1 98.69 119 ASP B N 1
ATOM 3229 C CA . ASP B 1 119 ? 9.984 -31.078 -8.031 1 98.69 119 ASP B CA 1
ATOM 3230 C C . ASP B 1 119 ? 9.102 -29.906 -7.609 1 98.69 119 ASP B C 1
ATOM 3232 O O . ASP B 1 119 ? 9.312 -28.781 -8.055 1 98.69 119 ASP B O 1
ATOM 3236 N N . ILE B 1 120 ? 8.164 -30.219 -6.754 1 98.81 120 ILE B N 1
ATOM 3237 C CA . ILE B 1 120 ? 7.41 -29.141 -6.121 1 98.81 120 ILE B CA 1
ATOM 3238 C C . ILE B 1 120 ? 8.289 -28.422 -5.098 1 98.81 120 ILE B C 1
ATOM 3240 O O . ILE B 1 120 ? 8.742 -29.047 -4.125 1 98.81 120 ILE B O 1
ATOM 3244 N N . ILE B 1 121 ? 8.508 -27.156 -5.254 1 98.88 121 ILE B N 1
ATOM 3245 C CA . ILE B 1 121 ? 9.398 -26.438 -4.344 1 98.88 121 ILE B CA 1
ATOM 3246 C C . ILE B 1 121 ? 8.594 -25.453 -3.51 1 98.88 121 ILE B C 1
ATOM 3248 O O . ILE B 1 121 ? 9.125 -24.844 -2.57 1 98.88 121 ILE B O 1
ATOM 3252 N N . ALA B 1 122 ? 7.309 -25.281 -3.812 1 98.88 122 ALA B N 1
ATOM 3253 C CA . ALA B 1 122 ? 6.43 -24.438 -3.002 1 98.88 122 ALA B CA 1
ATOM 3254 C C . ALA B 1 122 ? 4.973 -24.844 -3.168 1 98.88 122 ALA B C 1
ATOM 3256 O O . ALA B 1 122 ? 4.562 -25.297 -4.242 1 98.88 122 ALA B O 1
ATOM 3257 N N . LYS B 1 123 ? 4.23 -24.75 -2.195 1 98.88 123 LYS B N 1
ATOM 3258 C CA . LYS B 1 123 ? 2.781 -24.922 -2.156 1 98.88 123 LYS B CA 1
ATOM 3259 C C . LYS B 1 123 ? 2.113 -23.844 -1.306 1 98.88 123 LYS B C 1
ATOM 3261 O O . LYS B 1 123 ? 2.4 -23.719 -0.113 1 98.88 123 LYS B O 1
ATOM 3266 N N . HIS B 1 124 ? 1.297 -23.078 -1.885 1 98.88 124 HIS B N 1
ATOM 3267 C CA . HIS B 1 124 ? 0.543 -22.031 -1.201 1 98.88 124 HIS B CA 1
ATOM 3268 C C . HIS B 1 124 ? -0.959 -22.25 -1.354 1 98.88 124 HIS B C 1
ATOM 3270 O O . HIS B 1 124 ? -1.467 -22.328 -2.475 1 98.88 124 HIS B O 1
ATOM 3276 N N . ARG B 1 125 ? -1.64 -22.406 -0.287 1 98.94 125 ARG B N 1
ATOM 3277 C CA . ARG B 1 125 ? -3.098 -22.344 -0.28 1 98.94 125 ARG B CA 1
ATOM 3278 C C . ARG B 1 125 ? -3.578 -20.906 -0.031 1 98.94 125 ARG B C 1
ATOM 3280 O O . ARG B 1 125 ? -3.131 -20.25 0.912 1 98.94 125 ARG B O 1
ATOM 3287 N N . LYS B 1 126 ? -4.469 -20.469 -0.929 1 98.81 126 LYS B N 1
ATOM 3288 C CA . LYS B 1 126 ? -5 -19.109 -0.776 1 98.81 126 LYS B CA 1
ATOM 3289 C C . LYS B 1 126 ? -5.402 -18.844 0.67 1 98.81 126 LYS B C 1
ATOM 3291 O O . LYS B 1 126 ? -6.203 -19.578 1.246 1 98.81 126 LYS B O 1
ATOM 3296 N N . ALA B 1 127 ? -4.816 -17.797 1.199 1 98.75 127 ALA B N 1
ATOM 3297 C CA . ALA B 1 127 ? -5.004 -17.531 2.623 1 98.75 127 ALA B CA 1
ATOM 3298 C C . ALA B 1 127 ? -6.277 -16.719 2.865 1 98.75 127 ALA B C 1
ATOM 3300 O O . ALA B 1 127 ? -6.996 -16.969 3.836 1 98.75 127 ALA B O 1
ATOM 3301 N N . HIS B 1 128 ? -6.496 -15.758 2.041 1 98.75 128 HIS B N 1
ATOM 3302 C CA . HIS B 1 128 ? -7.66 -14.891 2.137 1 98.75 128 HIS B CA 1
ATOM 3303 C C . HIS B 1 128 ? -8.695 -15.227 1.065 1 98.75 128 HIS B C 1
ATOM 3305 O O . HIS B 1 128 ? -8.414 -15.109 -0.13 1 98.75 128 HIS B O 1
ATOM 3311 N N . LEU B 1 129 ? -9.828 -15.57 1.516 1 98.19 129 LEU B N 1
ATOM 3312 C CA . LEU B 1 129 ? -10.875 -15.961 0.575 1 98.19 129 LEU B CA 1
ATOM 3313 C C . LEU B 1 129 ? -11.672 -14.742 0.109 1 98.19 129 LEU B C 1
ATOM 3315 O O . LEU B 1 129 ? -11.953 -13.844 0.899 1 98.19 129 LEU B O 1
ATOM 3319 N N . PHE B 1 130 ? -11.945 -14.695 -1.099 1 95.44 130 PHE B N 1
ATOM 3320 C CA . PHE B 1 130 ? -12.625 -13.586 -1.758 1 95.44 130 PHE B CA 1
ATOM 3321 C C . PHE B 1 130 ? -14.117 -13.609 -1.466 1 95.44 130 PHE B C 1
ATOM 3323 O O . PHE B 1 130 ? -14.906 -14.109 -2.275 1 95.44 130 PHE B O 1
ATOM 3330 N N . ASP B 1 131 ? -14.516 -13.109 -0.377 1 95.38 131 ASP B N 1
ATOM 3331 C CA . ASP B 1 131 ? -15.906 -12.914 0.019 1 95.38 131 ASP B CA 1
ATOM 3332 C C . ASP B 1 131 ? -16.281 -11.438 -0.05 1 95.38 131 ASP B C 1
ATOM 3334 O O . ASP B 1 131 ? -16 -10.672 0.873 1 95.38 131 ASP B O 1
ATOM 3338 N N . ILE B 1 132 ? -16.969 -11.148 -1.153 1 90.81 132 ILE B N 1
ATOM 3339 C CA . ILE B 1 132 ? -17.312 -9.734 -1.33 1 90.81 132 ILE B CA 1
ATOM 3340 C C . ILE B 1 132 ? -18.781 -9.602 -1.718 1 90.81 132 ILE B C 1
ATOM 3342 O O . ILE B 1 132 ? -19.375 -10.547 -2.23 1 90.81 132 ILE B O 1
ATOM 3346 N N . ASP B 1 133 ? -19.312 -8.516 -1.396 1 90.31 133 ASP B N 1
ATOM 3347 C CA . ASP B 1 133 ? -20.672 -8.109 -1.764 1 90.31 133 ASP B CA 1
ATOM 3348 C C . ASP B 1 133 ? -20.734 -6.617 -2.072 1 90.31 133 ASP B C 1
ATOM 3350 O O . ASP B 1 133 ? -21.062 -5.812 -1.198 1 90.31 133 ASP B O 1
ATOM 3354 N N . ILE B 1 134 ? -20.484 -6.27 -3.273 1 82.94 134 ILE B N 1
ATOM 3355 C CA . ILE B 1 134 ? -20.547 -4.879 -3.705 1 82.94 134 ILE B CA 1
ATOM 3356 C C . ILE B 1 134 ? -21.953 -4.562 -4.238 1 82.94 134 ILE B C 1
ATOM 3358 O O . ILE B 1 134 ? -22.359 -5.105 -5.266 1 82.94 134 ILE B O 1
ATOM 3362 N N . PRO B 1 135 ? -22.625 -3.688 -3.559 1 79.75 135 PRO B N 1
ATOM 3363 C CA . PRO B 1 135 ? -23.969 -3.369 -4.016 1 79.75 135 PRO B CA 1
ATOM 3364 C C . PRO B 1 135 ? -24.016 -2.936 -5.48 1 79.75 135 PRO B C 1
ATOM 3366 O O . PRO B 1 135 ? -23.188 -2.131 -5.914 1 79.75 135 PRO B O 1
ATOM 3369 N N . ASN B 1 136 ? -24.906 -3.422 -6.227 1 80.31 136 ASN B N 1
ATOM 3370 C CA . ASN B 1 136 ? -25.078 -3.143 -7.648 1 80.31 136 ASN B CA 1
ATOM 3371 C C . ASN B 1 136 ? -23.844 -3.531 -8.445 1 80.31 136 ASN B C 1
ATOM 3373 O O . ASN B 1 136 ? -23.625 -3.023 -9.547 1 80.31 136 ASN B O 1
ATOM 3377 N N . GLY B 1 137 ? -23.094 -4.348 -7.836 1 78.69 137 GLY B N 1
ATOM 3378 C CA . GLY B 1 137 ? -21.891 -4.844 -8.492 1 78.69 137 GLY B CA 1
ATOM 3379 C C . GLY B 1 137 ? -21.812 -6.355 -8.516 1 78.69 137 GLY B C 1
ATOM 3380 O O . GLY B 1 137 ? -22.656 -7.023 -9.102 1 78.69 137 GLY B O 1
ATOM 3381 N N . ILE B 1 138 ? -20.906 -6.898 -7.82 1 80.56 138 ILE B N 1
ATOM 3382 C CA . ILE B 1 138 ? -20.656 -8.336 -7.871 1 80.56 138 ILE B CA 1
ATOM 3383 C C . ILE B 1 138 ? -20.688 -8.914 -6.461 1 80.56 138 ILE B C 1
ATOM 3385 O O . ILE B 1 138 ? -20.234 -8.273 -5.508 1 80.56 138 ILE B O 1
ATOM 3389 N N . THR B 1 139 ? -21.359 -9.992 -6.332 1 85.5 139 THR B N 1
ATOM 3390 C CA . THR B 1 139 ? -21.281 -10.805 -5.125 1 85.5 139 THR B CA 1
ATOM 3391 C C . THR B 1 139 ? -20.562 -12.117 -5.41 1 85.5 139 THR B C 1
ATOM 3393 O O . THR B 1 139 ? -20.828 -12.781 -6.41 1 85.5 139 THR B O 1
ATOM 3396 N N . PHE B 1 140 ? -19.625 -12.391 -4.707 1 87.31 140 PHE B N 1
ATOM 3397 C CA . PHE B 1 140 ? -18.828 -13.617 -4.816 1 87.31 140 PHE B CA 1
ATOM 3398 C C . PHE B 1 140 ? -18.391 -14.094 -3.443 1 87.31 140 PHE B C 1
ATOM 3400 O O . PHE B 1 140 ? -17.875 -13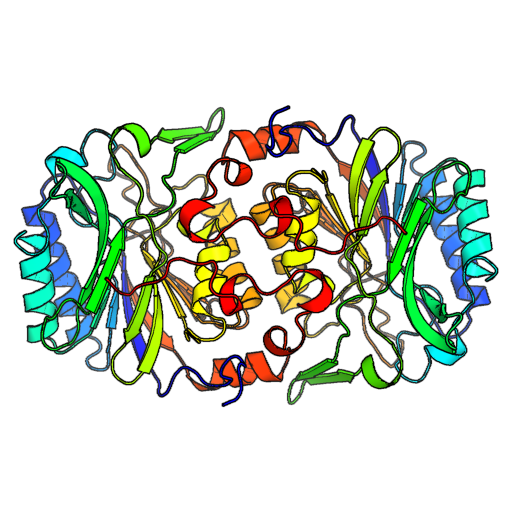.305 -2.643 1 87.31 140 PHE B O 1
ATOM 3407 N N . GLN B 1 141 ? -18.641 -15.359 -3.125 1 94.12 141 GLN B N 1
ATOM 3408 C CA . GLN B 1 141 ? -18.297 -15.906 -1.817 1 94.12 141 GLN B CA 1
ATOM 3409 C C . GLN B 1 141 ? -17.531 -17.219 -1.954 1 94.12 141 GLN B C 1
ATOM 3411 O O . GLN B 1 141 ? -18.125 -18.297 -1.879 1 94.12 141 GLN B O 1
ATOM 3416 N N . GLU B 1 142 ? -16.219 -17.094 -1.99 1 94.69 142 GLU B N 1
ATOM 3417 C CA . GLU B 1 142 ? -15.344 -18.266 -2.139 1 94.69 142 GLU B CA 1
ATOM 3418 C C . GLU B 1 142 ? -15.477 -19.203 -0.946 1 94.69 142 GLU B C 1
ATOM 3420 O O . GLU B 1 142 ? -15.344 -20.422 -1.094 1 94.69 142 GLU B O 1
ATOM 3425 N N . SER B 1 143 ? -15.82 -18.641 0.216 1 96 143 SER B N 1
ATOM 3426 C CA . SER B 1 143 ? -15.812 -19.391 1.464 1 96 143 SER B CA 1
ATOM 3427 C C . SER B 1 143 ? -16.938 -20.422 1.493 1 96 143 SER B C 1
ATOM 3429 O O . SER B 1 143 ? -16.953 -21.312 2.346 1 96 143 SER B O 1
ATOM 3431 N N . LEU B 1 144 ? -17.844 -20.328 0.589 1 95.56 144 LEU B N 1
ATOM 3432 C CA . LEU B 1 144 ? -18.906 -21.328 0.49 1 95.56 144 LEU B CA 1
ATOM 3433 C C . LEU B 1 144 ? -18.328 -22.688 0.096 1 95.56 144 LEU B C 1
ATOM 3435 O O . LEU B 1 144 ? -18.906 -23.719 0.433 1 95.56 144 LEU B O 1
ATOM 3439 N N . THR B 1 145 ? -17.156 -22.656 -0.596 1 97.25 145 THR B N 1
ATOM 3440 C CA . THR B 1 145 ? -16.594 -23.922 -1.088 1 97.25 145 THR B CA 1
ATOM 3441 C C . THR B 1 145 ? -15.125 -24.047 -0.705 1 97.25 145 THR B C 1
ATOM 3443 O O . THR B 1 145 ? -14.664 -25.141 -0.373 1 97.25 145 THR B O 1
ATOM 3446 N N . LEU B 1 146 ? -14.43 -22.969 -0.736 1 98.38 146 LEU B N 1
ATOM 3447 C CA . LEU B 1 146 ? -12.984 -23 -0.507 1 98.38 146 LEU B CA 1
ATOM 3448 C C . LEU B 1 146 ? -12.664 -22.781 0.967 1 98.38 146 LEU B C 1
ATOM 3450 O O . LEU B 1 146 ? -13.398 -22.094 1.672 1 98.38 146 LEU B O 1
ATOM 3454 N N . SER B 1 147 ? -11.602 -23.406 1.352 1 98.5 147 SER B N 1
ATOM 3455 C CA . SER B 1 147 ? -11 -23.172 2.662 1 98.5 147 SER B CA 1
ATOM 3456 C C . SER B 1 147 ? -9.688 -22.406 2.539 1 98.5 147 SER B C 1
ATOM 3458 O O . SER B 1 147 ? -8.961 -22.578 1.561 1 98.5 147 SER B O 1
ATOM 3460 N N . GLY B 1 148 ? -9.43 -21.594 3.527 1 98.62 148 GLY B N 1
ATOM 3461 C CA . GLY B 1 148 ? -8.234 -20.781 3.498 1 98.62 148 GLY B CA 1
ATOM 3462 C C . GLY B 1 148 ? -6.992 -21.516 3.965 1 98.62 148 GLY B C 1
ATOM 3463 O O . GLY B 1 148 ? -7.062 -22.344 4.871 1 98.62 148 GLY B O 1
ATOM 3464 N N . GLY B 1 149 ? -5.883 -21.203 3.34 1 98.5 149 GLY B N 1
ATOM 3465 C CA . GLY B 1 149 ? -4.613 -21.672 3.863 1 98.5 149 GLY B CA 1
ATOM 3466 C C . GLY B 1 149 ? -4.266 -21.062 5.215 1 98.5 149 GLY B C 1
ATOM 3467 O O . GLY B 1 149 ? -4.969 -20.188 5.707 1 98.5 149 GLY B O 1
ATOM 3468 N N . ASN B 1 150 ? -3.107 -21.547 5.773 1 98.19 150 ASN B N 1
ATOM 3469 C CA . ASN B 1 150 ? -2.828 -21.172 7.156 1 98.19 150 ASN B CA 1
ATOM 3470 C C . ASN B 1 150 ? -1.399 -20.656 7.316 1 98.19 150 ASN B C 1
ATOM 3472 O O . ASN B 1 150 ? -0.844 -20.688 8.414 1 98.19 150 ASN B O 1
ATOM 3476 N N . LYS B 1 151 ? -0.834 -20.234 6.238 1 98.56 151 LYS B N 1
ATOM 3477 C CA . LYS B 1 151 ? 0.529 -19.719 6.309 1 98.56 151 LYS B CA 1
ATOM 3478 C C . LYS B 1 151 ? 0.835 -18.812 5.117 1 98.56 151 LYS B C 1
ATOM 3480 O O . LYS B 1 151 ? 0.145 -18.859 4.098 1 98.56 151 LYS B O 1
ATOM 3485 N N . ALA B 1 152 ? 1.84 -17.969 5.348 1 98.81 152 ALA B N 1
ATOM 3486 C CA . ALA B 1 152 ? 2.512 -17.312 4.223 1 98.81 152 ALA B CA 1
ATOM 3487 C C . ALA B 1 152 ? 3.475 -18.266 3.531 1 98.81 152 ALA B C 1
ATOM 3489 O O . ALA B 1 152 ? 3.945 -19.234 4.141 1 98.81 152 ALA B O 1
ATOM 3490 N N . THR B 1 153 ? 3.756 -18.016 2.287 1 98.94 153 THR B N 1
ATOM 3491 C CA . THR B 1 153 ? 4.652 -18.891 1.549 1 98.94 153 THR B CA 1
ATOM 3492 C C . THR B 1 153 ? 5.828 -18.109 0.972 1 98.94 153 THR B C 1
ATOM 3494 O O . THR B 1 153 ? 5.637 -17.203 0.172 1 98.94 153 THR B O 1
ATOM 3497 N N . VAL B 1 154 ? 6.984 -18.391 1.416 1 98.88 154 VAL B N 1
ATOM 3498 C CA . VAL B 1 154 ? 8.266 -17.922 0.894 1 98.88 154 VAL B CA 1
ATOM 3499 C C . VAL B 1 154 ? 9.156 -19.109 0.566 1 98.88 154 VAL B C 1
ATOM 3501 O O . VAL B 1 154 ? 9.211 -20.094 1.324 1 98.88 154 VAL B O 1
ATOM 3504 N N . PHE B 1 155 ? 9.82 -19.078 -0.585 1 98.88 155 PHE B N 1
ATOM 3505 C CA . PHE B 1 155 ? 10.648 -20.203 -0.999 1 98.88 155 PHE B CA 1
ATOM 3506 C C . PHE B 1 155 ? 11.828 -19.734 -1.84 1 98.88 155 PHE B C 1
ATOM 3508 O O . PHE B 1 155 ? 11.828 -18.609 -2.344 1 98.88 155 PHE B O 1
ATOM 3515 N N . LYS B 1 156 ? 12.781 -20.578 -1.965 1 98.75 156 LYS B N 1
ATOM 3516 C CA . LYS B 1 156 ? 13.977 -20.297 -2.754 1 98.75 156 LYS B CA 1
ATOM 3517 C C . LYS B 1 156 ? 13.773 -20.688 -4.215 1 98.75 156 LYS B C 1
ATOM 3519 O O . LYS B 1 156 ? 13.461 -21.828 -4.523 1 98.75 156 LYS B O 1
ATOM 3524 N N . LEU B 1 157 ? 13.945 -19.734 -5.078 1 98.75 157 LEU B N 1
ATOM 3525 C CA . LEU B 1 157 ? 13.844 -19.984 -6.512 1 98.75 157 LEU B CA 1
ATOM 3526 C C . LEU B 1 157 ? 15.219 -20.281 -7.109 1 98.75 157 LEU B C 1
ATOM 3528 O O . LEU B 1 157 ? 15.805 -19.422 -7.777 1 98.75 157 LEU B O 1
ATOM 3532 N N . GLY B 1 158 ? 15.648 -21.516 -6.84 1 98.12 158 GLY B N 1
ATOM 3533 C CA . GLY B 1 158 ? 16.953 -21.922 -7.324 1 98.12 158 GLY B CA 1
ATOM 3534 C C . GLY B 1 158 ? 18.062 -20.984 -6.863 1 98.12 158 GLY B C 1
ATOM 3535 O O . GLY B 1 158 ? 18.188 -20.703 -5.672 1 98.12 158 GLY B O 1
ATOM 3536 N N . GLU B 1 159 ? 18.812 -20.547 -7.824 1 97.69 159 GLU B N 1
ATOM 3537 C CA . GLU B 1 159 ? 19.969 -19.703 -7.508 1 97.69 159 GLU B CA 1
ATOM 3538 C C . GLU B 1 159 ? 19.594 -18.234 -7.523 1 97.69 159 GLU B C 1
ATOM 3540 O O . GLU B 1 159 ? 20.438 -17.375 -7.266 1 97.69 159 GLU B O 1
ATOM 3545 N N . TYR B 1 160 ? 18.422 -17.938 -7.781 1 98.69 160 TYR B N 1
ATOM 3546 C CA . TYR B 1 160 ? 18.031 -16.547 -7.996 1 98.69 160 TYR B CA 1
ATOM 3547 C C . TYR B 1 160 ? 17.812 -15.82 -6.672 1 98.69 160 TYR B C 1
ATOM 3549 O O . TYR B 1 160 ? 18.203 -14.664 -6.516 1 98.69 160 TYR B O 1
ATOM 3557 N N . GLY B 1 161 ? 17.234 -16.438 -5.703 1 98.62 161 GLY B N 1
ATOM 3558 C CA . GLY B 1 161 ? 16.875 -15.875 -4.414 1 98.62 161 GLY B CA 1
ATOM 3559 C C . GLY B 1 161 ? 15.508 -16.312 -3.926 1 98.62 161 GLY B C 1
ATOM 3560 O O . GLY B 1 161 ? 14.891 -17.203 -4.512 1 98.62 161 GLY B O 1
ATOM 3561 N N . ASN B 1 162 ? 15.055 -15.719 -2.844 1 98.81 162 ASN B N 1
ATOM 3562 C CA . ASN B 1 162 ? 13.742 -16.062 -2.289 1 98.81 162 ASN B CA 1
ATOM 3563 C C . ASN B 1 162 ? 12.633 -15.258 -2.945 1 98.81 162 ASN B C 1
ATOM 3565 O O . ASN B 1 162 ? 12.859 -14.148 -3.426 1 98.81 162 ASN B O 1
ATOM 3569 N N . VAL B 1 163 ? 11.461 -15.828 -2.99 1 98.88 163 VAL B N 1
ATOM 3570 C CA . VAL B 1 163 ? 10.273 -15.141 -3.504 1 98.88 163 VAL B CA 1
ATOM 3571 C C . VAL B 1 163 ? 9.07 -15.461 -2.617 1 98.88 163 VAL B C 1
ATOM 3573 O O . VAL B 1 163 ? 9.047 -16.5 -1.943 1 98.88 163 VAL B O 1
ATOM 3576 N N . GLY B 1 164 ? 8.156 -14.523 -2.547 1 98.94 164 GLY B N 1
ATOM 3577 C CA . GLY B 1 164 ? 6.859 -14.766 -1.938 1 98.94 164 GLY B CA 1
ATOM 3578 C C . GLY B 1 164 ? 5.801 -15.195 -2.938 1 98.94 164 GLY B C 1
ATOM 3579 O O . GLY B 1 164 ? 5.941 -14.953 -4.141 1 98.94 164 GLY B O 1
ATOM 3580 N N . LEU B 1 165 ? 4.77 -15.852 -2.434 1 98.94 165 LEU B N 1
ATOM 3581 C CA . LEU B 1 165 ? 3.678 -16.359 -3.258 1 98.94 165 LEU B CA 1
ATOM 3582 C C . LEU B 1 165 ? 2.328 -16.094 -2.598 1 98.94 165 LEU B C 1
ATOM 3584 O O . LEU B 1 165 ? 2.152 -16.359 -1.406 1 98.94 165 LEU B O 1
ATOM 3588 N N . GLY B 1 166 ? 1.408 -15.438 -3.244 1 98.94 166 GLY B N 1
ATOM 3589 C CA . GLY B 1 166 ? 0.008 -15.258 -2.895 1 98.94 166 GLY B CA 1
ATOM 3590 C C . GLY B 1 166 ? -0.933 -15.5 -4.059 1 98.94 166 GLY B C 1
ATOM 3591 O O . GLY B 1 166 ? -0.49 -15.672 -5.199 1 98.94 166 GLY B O 1
ATOM 3592 N N . ILE B 1 167 ? -2.211 -15.547 -3.795 1 98.94 167 ILE B N 1
ATOM 3593 C CA . ILE B 1 167 ? -3.188 -15.766 -4.855 1 98.94 167 ILE B CA 1
ATOM 3594 C C . ILE B 1 167 ? -4.246 -14.664 -4.816 1 98.94 167 ILE B C 1
ATOM 3596 O O . ILE B 1 167 ? -4.977 -14.531 -3.834 1 98.94 167 ILE B O 1
ATOM 3600 N N . CYS B 1 168 ? -4.32 -13.898 -5.797 1 98.62 168 CYS B N 1
ATOM 3601 C CA . CYS B 1 168 ? -5.41 -12.984 -6.113 1 98.62 168 CYS B CA 1
ATOM 3602 C C . CYS B 1 168 ? -5.746 -12.102 -4.914 1 98.62 168 CYS B C 1
ATOM 3604 O O . CYS B 1 168 ? -4.961 -11.227 -4.547 1 98.62 168 CYS B O 1
ATOM 3606 N N . TYR B 1 169 ? -6.82 -12.438 -4.152 1 98.69 169 TYR B N 1
ATOM 3607 C CA . TYR B 1 169 ? -7.32 -11.641 -3.039 1 98.69 169 TYR B CA 1
ATOM 3608 C C . TYR B 1 169 ? -6.238 -11.445 -1.983 1 98.69 169 TYR B C 1
ATOM 3610 O O . TYR B 1 169 ? -6.254 -10.453 -1.25 1 98.69 169 TYR B O 1
ATOM 3618 N N . ASP B 1 170 ? -5.234 -12.281 -1.925 1 98.94 170 ASP B N 1
ATOM 3619 C CA . ASP B 1 170 ? -4.113 -12.188 -0.993 1 98.94 170 ASP B CA 1
ATOM 3620 C C . ASP B 1 170 ? -3.387 -10.852 -1.145 1 98.94 170 ASP B C 1
ATOM 3622 O O . ASP B 1 170 ? -2.844 -10.32 -0.173 1 98.94 170 ASP B O 1
ATOM 3626 N N . ILE B 1 171 ? -3.451 -10.273 -2.342 1 98.94 171 ILE B N 1
ATOM 3627 C CA . ILE B 1 171 ? -2.645 -9.086 -2.602 1 98.94 171 ILE B CA 1
ATOM 3628 C C . ILE B 1 171 ? -3.229 -7.895 -1.849 1 98.94 171 ILE B C 1
ATOM 3630 O O . ILE B 1 171 ? -2.551 -6.883 -1.657 1 98.94 171 ILE B O 1
ATOM 3634 N N . ARG B 1 172 ? -4.484 -7.992 -1.479 1 98.81 172 ARG B N 1
ATOM 3635 C CA . ARG B 1 172 ? -5.129 -6.891 -0.773 1 98.81 172 ARG B CA 1
ATOM 3636 C C . ARG B 1 172 ? -4.648 -6.809 0.672 1 98.81 172 ARG B C 1
ATOM 3638 O O . ARG B 1 172 ? -4.914 -5.824 1.364 1 98.81 172 ARG B O 1
ATOM 3645 N N . PHE B 1 173 ? -3.947 -7.781 1.129 1 98.69 173 PHE B N 1
ATOM 3646 C CA . PHE B 1 173 ? -3.4 -7.852 2.479 1 98.69 173 PHE B CA 1
ATOM 3647 C C . PHE B 1 173 ? -1.884 -7.703 2.457 1 98.69 173 PHE B C 1
ATOM 3649 O O . PHE B 1 173 ? -1.163 -8.672 2.197 1 98.69 173 PHE B O 1
ATOM 3656 N N . PRO B 1 174 ? -1.413 -6.504 2.811 1 98.56 174 PRO B N 1
ATOM 3657 C CA . PRO B 1 174 ? 0.003 -6.184 2.613 1 98.56 174 PRO B CA 1
ATOM 3658 C C . PRO B 1 174 ? 0.929 -7.078 3.436 1 98.56 174 PRO B C 1
ATOM 3660 O O . PRO B 1 174 ? 2.131 -7.145 3.166 1 98.56 174 PRO B O 1
ATOM 3663 N N . GLU B 1 175 ? 0.442 -7.801 4.422 1 98.06 175 GLU B N 1
ATOM 3664 C CA . GLU B 1 175 ? 1.257 -8.547 5.375 1 98.06 175 GLU B CA 1
ATOM 3665 C C . GLU B 1 175 ? 2.074 -9.633 4.672 1 98.06 175 GLU B C 1
ATOM 3667 O O . GLU B 1 175 ? 3.24 -9.852 5.008 1 98.06 175 GLU B O 1
ATOM 3672 N N . LEU B 1 176 ? 1.461 -10.289 3.689 1 98.69 176 LEU B N 1
ATOM 3673 C CA . LEU B 1 176 ? 2.18 -11.367 3.02 1 98.69 176 LEU B CA 1
ATOM 3674 C C . LEU B 1 176 ? 3.4 -10.828 2.279 1 98.69 176 LEU B C 1
ATOM 3676 O O . LEU B 1 176 ? 4.465 -11.453 2.299 1 98.69 176 LEU B O 1
ATOM 3680 N N . ALA B 1 177 ? 3.229 -9.688 1.644 1 98.81 177 ALA B N 1
ATOM 3681 C CA . ALA B 1 177 ? 4.352 -9.078 0.941 1 98.81 177 ALA B CA 1
ATOM 3682 C C . ALA B 1 177 ? 5.418 -8.602 1.924 1 98.81 177 ALA B C 1
ATOM 3684 O O . ALA B 1 177 ? 6.617 -8.734 1.663 1 98.81 177 ALA B O 1
ATOM 3685 N N . SER B 1 178 ? 5.023 -8.016 3.029 1 98.19 178 SER B N 1
ATOM 3686 C CA . SER B 1 178 ? 5.965 -7.59 4.062 1 98.19 178 SER B CA 1
ATOM 3687 C C . SER B 1 178 ? 6.777 -8.773 4.59 1 98.19 178 SER B C 1
ATOM 3689 O O . SER B 1 178 ? 7.992 -8.672 4.754 1 98.19 178 SER B O 1
ATOM 3691 N N . ILE B 1 179 ? 6.082 -9.836 4.852 1 98.31 179 ILE B N 1
ATOM 3692 C CA . ILE B 1 179 ? 6.738 -11.047 5.344 1 98.31 179 ILE B CA 1
ATOM 3693 C C . ILE B 1 179 ? 7.797 -11.5 4.34 1 98.31 179 ILE B C 1
ATOM 3695 O O . ILE B 1 179 ? 8.938 -11.789 4.719 1 98.31 179 ILE B O 1
ATOM 3699 N N . ALA B 1 180 ? 7.457 -11.523 3.109 1 98.69 180 ALA B N 1
ATOM 3700 C CA . ALA B 1 180 ? 8.367 -12.016 2.076 1 98.69 180 ALA B CA 1
ATOM 3701 C C . ALA B 1 180 ? 9.602 -11.133 1.962 1 98.69 180 ALA B C 1
ATOM 3703 O O . ALA B 1 180 ? 10.727 -11.633 1.854 1 98.69 180 ALA B O 1
ATOM 3704 N N . SER B 1 181 ? 9.422 -9.852 2.051 1 98.12 181 SER B N 1
ATOM 3705 C CA . SER B 1 181 ? 10.492 -8.906 1.718 1 98.12 181 SER B CA 1
ATOM 3706 C C . SER B 1 181 ? 11.445 -8.719 2.889 1 98.12 181 SER B C 1
ATOM 3708 O O . SER B 1 181 ? 12.641 -8.461 2.689 1 98.12 181 SER B O 1
ATOM 3710 N N . ARG B 1 182 ? 10.977 -8.836 4.07 1 97 182 ARG B N 1
ATOM 3711 C CA . ARG B 1 182 ? 11.766 -8.461 5.238 1 97 182 ARG B CA 1
ATOM 3712 C C . ARG B 1 182 ? 12.656 -9.617 5.688 1 97 182 ARG B C 1
ATOM 3714 O O . ARG B 1 182 ? 12.539 -10.734 5.172 1 97 182 ARG B O 1
ATOM 3721 N N . TYR B 1 183 ? 13.578 -9.266 6.582 1 95.31 183 TYR B N 1
ATOM 3722 C CA . TYR B 1 183 ? 14.414 -10.281 7.215 1 95.31 183 TYR B CA 1
ATOM 3723 C C . TYR B 1 183 ? 13.578 -11.203 8.086 1 95.31 183 TYR B C 1
ATOM 3725 O O . TYR B 1 183 ? 12.703 -10.75 8.828 1 95.31 183 TYR B O 1
ATOM 3733 N N . PRO B 1 184 ? 13.844 -12.508 7.945 1 95.69 184 PRO B N 1
ATOM 3734 C CA . PRO B 1 184 ? 14.961 -13.211 7.316 1 95.69 184 PRO B CA 1
ATOM 3735 C C . PRO B 1 184 ? 14.633 -13.68 5.898 1 95.69 184 PRO B C 1
ATOM 3737 O O . PRO B 1 184 ? 15.445 -14.359 5.27 1 95.69 184 PRO B O 1
ATOM 3740 N N . HIS B 1 185 ? 13.531 -13.32 5.352 1 97.06 185 HIS B N 1
ATOM 3741 C CA . HIS B 1 185 ? 13.062 -13.945 4.121 1 97.06 185 HIS B CA 1
ATOM 3742 C C . HIS B 1 185 ? 13.703 -13.305 2.896 1 97.06 185 HIS B C 1
ATOM 3744 O O . HIS B 1 185 ? 14.023 -13.992 1.926 1 97.06 185 HIS B O 1
ATOM 3750 N N . ASN B 1 186 ? 13.781 -11.945 2.871 1 97.75 186 ASN B N 1
ATOM 3751 C CA . ASN B 1 186 ? 14.57 -11.203 1.894 1 97.75 186 ASN B CA 1
ATOM 3752 C C . ASN B 1 186 ? 14.195 -11.594 0.465 1 97.75 186 ASN B C 1
ATOM 3754 O O . ASN B 1 186 ? 15.078 -11.859 -0.357 1 97.75 186 ASN B O 1
ATOM 3758 N N . SER B 1 187 ? 12.977 -11.672 0.175 1 98.75 187 SER B N 1
ATOM 3759 C CA . SER B 1 187 ? 12.516 -12.023 -1.164 1 98.75 187 SER B CA 1
ATOM 3760 C C . SER B 1 187 ? 12.758 -10.891 -2.15 1 98.75 187 SER B C 1
ATOM 3762 O O . SER B 1 187 ? 12.688 -9.711 -1.784 1 98.75 187 SER B O 1
ATOM 3764 N N . PHE B 1 188 ? 13.023 -11.281 -3.408 1 98.88 188 PHE B N 1
ATOM 3765 C CA . PHE B 1 188 ? 13.227 -10.273 -4.438 1 98.88 188 PHE B CA 1
ATOM 3766 C C . PHE B 1 188 ? 11.938 -9.984 -5.184 1 98.88 188 PHE B C 1
ATOM 3768 O O . PHE B 1 188 ? 11.844 -9.008 -5.93 1 98.88 188 PHE B O 1
ATOM 3775 N N . ALA B 1 189 ? 10.883 -10.828 -4.906 1 98.94 189 ALA B N 1
ATOM 3776 C CA . ALA B 1 189 ? 9.641 -10.664 -5.66 1 98.94 189 ALA B CA 1
ATOM 3777 C C . ALA B 1 189 ? 8.461 -11.297 -4.922 1 98.94 189 ALA B C 1
ATOM 3779 O O . ALA B 1 189 ? 8.656 -12.141 -4.039 1 98.94 189 ALA B O 1
ATOM 3780 N N . MET B 1 190 ? 7.309 -10.805 -5.266 1 98.94 190 MET B N 1
ATOM 3781 C CA . MET B 1 190 ? 6.047 -11.484 -4.992 1 98.94 190 MET B CA 1
ATOM 3782 C C . MET B 1 190 ? 5.395 -11.961 -6.285 1 98.94 190 MET B C 1
ATOM 3784 O O . MET B 1 190 ? 5.316 -11.211 -7.262 1 98.94 190 MET B O 1
ATOM 3788 N N . PHE B 1 191 ? 4.945 -13.188 -6.32 1 98.94 191 PHE B N 1
ATOM 3789 C CA . PHE B 1 191 ? 4.137 -13.727 -7.41 1 98.94 191 PHE B CA 1
ATOM 3790 C C . PHE B 1 191 ? 2.678 -13.859 -6.988 1 98.94 191 PHE B C 1
ATOM 3792 O O . PHE B 1 191 ? 2.379 -14.43 -5.938 1 98.94 191 PHE B O 1
ATOM 3799 N N . TYR B 1 192 ? 1.755 -13.32 -7.84 1 98.94 192 TYR B N 1
ATOM 3800 C CA . TYR B 1 192 ? 0.324 -13.422 -7.574 1 98.94 192 TYR B CA 1
ATOM 3801 C C . TYR B 1 192 ? -0.428 -13.898 -8.812 1 98.94 192 TYR B C 1
ATOM 3803 O O . TYR B 1 192 ? -0.865 -13.086 -9.633 1 98.94 192 TYR B O 1
ATOM 3811 N N . PRO B 1 193 ? -0.647 -15.219 -8.992 1 98.94 193 PRO B N 1
ATOM 3812 C CA . PRO B 1 193 ? -1.759 -15.547 -9.883 1 98.94 193 PRO B CA 1
ATOM 3813 C C . PRO B 1 193 ? -3.09 -14.969 -9.406 1 98.94 193 PRO B C 1
ATOM 3815 O O . PRO B 1 193 ? -3.438 -15.094 -8.227 1 98.94 193 PRO B O 1
ATOM 3818 N N . GLY B 1 194 ? -3.73 -14.25 -10.289 1 98.56 194 GLY B N 1
ATOM 3819 C CA . GLY B 1 194 ? -4.945 -13.617 -9.805 1 98.56 194 GLY B CA 1
ATOM 3820 C C . GLY B 1 194 ? -5.961 -13.359 -10.906 1 98.56 194 GLY B C 1
ATOM 3821 O O . GLY B 1 194 ? -5.602 -12.914 -12 1 98.56 194 GLY B O 1
ATOM 3822 N N . ALA B 1 195 ? -7.207 -13.539 -10.617 1 97.19 195 ALA B N 1
ATOM 3823 C CA . ALA B 1 195 ? -8.328 -13.328 -11.531 1 97.19 195 ALA B CA 1
ATOM 3824 C C . ALA B 1 195 ? -9.219 -12.188 -11.047 1 97.19 195 ALA B C 1
ATOM 3826 O O . ALA B 1 195 ? -10.406 -12.398 -10.781 1 97.19 195 ALA B O 1
ATOM 3827 N N . PHE B 1 196 ? -8.68 -10.984 -11.031 1 97 196 PHE B N 1
ATOM 3828 C CA . PHE B 1 196 ? -9.562 -9.852 -10.758 1 97 196 PHE B CA 1
ATOM 3829 C C . PHE B 1 196 ? -10.633 -9.727 -11.828 1 97 196 PHE B C 1
ATOM 3831 O O . PHE B 1 196 ? -10.391 -10.031 -13 1 97 196 PHE B O 1
ATOM 3838 N N . ASN B 1 197 ? -11.758 -9.258 -11.406 1 94.06 197 ASN B N 1
ATOM 3839 C CA . ASN B 1 197 ? -12.844 -9.078 -12.359 1 94.06 197 ASN B CA 1
ATOM 3840 C C . ASN B 1 197 ? -12.852 -7.66 -12.938 1 94.06 197 ASN B C 1
ATOM 3842 O O . ASN B 1 197 ? -11.984 -6.848 -12.609 1 94.06 197 ASN B O 1
ATOM 3846 N N . THR B 1 198 ? -13.828 -7.383 -13.766 1 93.81 198 THR B N 1
ATOM 3847 C CA . THR B 1 198 ? -13.859 -6.121 -14.492 1 93.81 198 THR B CA 1
ATOM 3848 C C . THR B 1 198 ? -14.406 -5 -13.609 1 93.81 198 THR B C 1
ATOM 3850 O O . THR B 1 198 ? -14.406 -3.834 -14.008 1 93.81 198 THR B O 1
ATOM 3853 N N . THR B 1 199 ? -14.82 -5.309 -12.438 1 92.31 199 THR B N 1
ATOM 3854 C CA . THR B 1 199 ? -15.25 -4.285 -11.492 1 92.31 199 THR B CA 1
ATOM 3855 C C . THR B 1 199 ? -14.086 -3.824 -10.625 1 92.31 199 THR B C 1
ATOM 3857 O O . THR B 1 199 ? -13.797 -2.629 -10.547 1 92.31 199 THR B O 1
ATOM 3860 N N . THR B 1 200 ? -13.375 -4.754 -10.016 1 94.44 200 THR B N 1
ATOM 3861 C CA . THR B 1 200 ? -12.305 -4.406 -9.086 1 94.44 200 THR B CA 1
ATOM 3862 C C . THR B 1 200 ? -10.984 -4.23 -9.828 1 94.44 200 THR B C 1
ATOM 3864 O O . THR B 1 200 ? -10.086 -3.533 -9.344 1 94.44 200 THR B O 1
ATOM 3867 N N . GLY B 1 201 ? -10.898 -4.887 -10.969 1 96.69 201 GLY B N 1
ATOM 3868 C CA . GLY B 1 201 ? -9.688 -4.777 -11.758 1 96.69 201 GLY B CA 1
ATOM 3869 C C . GLY B 1 201 ? -9.297 -3.34 -12.062 1 96.69 201 GLY B C 1
ATOM 3870 O O . GLY B 1 201 ? -8.25 -2.867 -11.625 1 96.69 201 GLY B O 1
ATOM 3871 N N . PRO B 1 202 ? -10.203 -2.627 -12.75 1 96.75 202 PRO B N 1
ATOM 3872 C CA . PRO B 1 202 ? -9.883 -1.241 -13.094 1 96.75 202 PRO B CA 1
ATOM 3873 C C . PRO B 1 202 ? -9.578 -0.385 -11.867 1 96.75 202 PRO B C 1
ATOM 3875 O O . PRO B 1 202 ? -8.805 0.576 -11.961 1 96.75 202 PRO B O 1
ATOM 3878 N N . LEU B 1 203 ? -10.078 -0.776 -10.742 1 96.06 203 LEU B N 1
ATOM 3879 C CA . LEU B 1 203 ? -9.898 0.014 -9.523 1 96.06 203 LEU B CA 1
ATOM 3880 C C . LEU B 1 203 ? -8.547 -0.263 -8.883 1 96.06 203 LEU B C 1
ATOM 3882 O O . LEU B 1 203 ? -7.867 0.661 -8.43 1 96.06 203 LEU B O 1
ATOM 3886 N N . HIS B 1 204 ? -8.125 -1.584 -8.891 1 98.56 204 HIS B N 1
ATOM 3887 C CA . HIS B 1 204 ? -7.125 -1.872 -7.867 1 98.56 204 HIS B CA 1
ATOM 3888 C C . HIS B 1 204 ? -6.008 -2.75 -8.43 1 98.56 204 HIS B C 1
ATOM 3890 O O . HIS B 1 204 ? -4.945 -2.879 -7.812 1 98.56 204 HIS B O 1
ATOM 3896 N N . TRP B 1 205 ? -6.184 -3.363 -9.617 1 98.81 205 TRP B N 1
ATOM 3897 C CA . TRP B 1 205 ? -5.219 -4.32 -10.148 1 98.81 205 TRP B CA 1
ATOM 3898 C C . TRP B 1 205 ? -3.832 -3.689 -10.25 1 98.81 205 TRP B C 1
ATOM 3900 O O . TRP B 1 205 ? -2.889 -4.137 -9.594 1 98.81 205 TRP B O 1
ATOM 3910 N N . HIS B 1 206 ? -3.773 -2.578 -10.922 1 98.88 206 HIS B N 1
ATOM 3911 C CA . HIS B 1 206 ? -2.516 -1.859 -11.094 1 98.88 206 HIS B CA 1
ATOM 3912 C C . HIS B 1 206 ? -2.061 -1.224 -9.781 1 98.88 206 HIS B C 1
ATOM 3914 O O . HIS B 1 206 ? -0.877 -1.277 -9.438 1 98.88 206 HIS B O 1
ATOM 3920 N N . LEU B 1 207 ? -2.957 -0.666 -9.07 1 98.94 207 LEU B N 1
ATOM 3921 C CA . LEU B 1 207 ? -2.656 0.035 -7.824 1 98.94 207 LEU B CA 1
ATOM 3922 C C . LEU B 1 207 ? -2.012 -0.906 -6.812 1 98.94 207 LEU B C 1
ATOM 3924 O O . LEU B 1 207 ? -0.984 -0.574 -6.219 1 98.94 207 LEU B O 1
ATOM 3928 N N . LEU B 1 208 ? -2.574 -2.062 -6.664 1 98.94 208 LEU B N 1
ATOM 3929 C CA . LEU B 1 208 ? -2.09 -2.994 -5.652 1 98.94 208 LEU B CA 1
ATOM 3930 C C . LEU B 1 208 ? -0.722 -3.551 -6.035 1 98.94 208 LEU B C 1
ATOM 3932 O O . LEU B 1 208 ? 0.15 -3.715 -5.18 1 98.94 208 LEU B O 1
ATOM 3936 N N . ALA B 1 209 ? -0.563 -3.844 -7.312 1 98.94 209 ALA B N 1
ATOM 3937 C CA . ALA B 1 209 ? 0.742 -4.316 -7.766 1 98.94 209 ALA B CA 1
ATOM 3938 C C . ALA B 1 209 ? 1.834 -3.299 -7.457 1 98.94 209 ALA B C 1
ATOM 3940 O O . ALA B 1 209 ? 2.861 -3.639 -6.867 1 98.94 209 ALA B O 1
ATOM 3941 N N . ARG B 1 210 ? 1.562 -2.076 -7.797 1 98.94 210 ARG B N 1
ATOM 3942 C CA . ARG B 1 210 ? 2.545 -1.011 -7.617 1 98.94 210 ARG B CA 1
ATOM 3943 C C . ARG B 1 210 ? 2.764 -0.709 -6.141 1 98.94 210 ARG B C 1
ATOM 3945 O O . ARG B 1 210 ? 3.893 -0.465 -5.711 1 98.94 210 ARG B O 1
ATOM 3952 N N . ALA B 1 211 ? 1.722 -0.719 -5.398 1 98.94 211 ALA B N 1
ATOM 3953 C CA . ALA B 1 211 ? 1.814 -0.438 -3.969 1 98.94 211 ALA B CA 1
ATOM 3954 C C . ALA B 1 211 ? 2.666 -1.485 -3.258 1 98.94 211 ALA B C 1
ATOM 3956 O O . ALA B 1 211 ? 3.539 -1.146 -2.455 1 98.94 211 ALA B O 1
ATOM 3957 N N . ARG B 1 212 ? 2.359 -2.801 -3.57 1 98.94 212 ARG B N 1
ATOM 3958 C CA . ARG B 1 212 ? 3.162 -3.854 -2.955 1 98.94 212 ARG B CA 1
ATOM 3959 C C . ARG B 1 212 ? 4.629 -3.729 -3.354 1 98.94 212 ARG B C 1
ATOM 3961 O O . ARG B 1 212 ? 5.52 -3.969 -2.539 1 98.94 212 ARG B O 1
ATOM 3968 N N . ALA B 1 213 ? 4.859 -3.34 -4.555 1 98.94 213 ALA B N 1
ATOM 3969 C CA . ALA B 1 213 ? 6.23 -3.199 -5.035 1 98.94 213 ALA B CA 1
ATOM 3970 C C . ALA B 1 213 ? 6.961 -2.084 -4.297 1 98.94 213 ALA B C 1
ATOM 3972 O O . ALA B 1 213 ? 8.055 -2.293 -3.766 1 98.94 213 ALA B O 1
ATOM 3973 N N . VAL B 1 214 ? 6.344 -0.963 -4.156 1 98.88 214 VAL B N 1
ATOM 3974 C CA . VAL B 1 214 ? 6.98 0.236 -3.627 1 98.88 214 VAL B CA 1
ATOM 3975 C C . VAL B 1 214 ? 7.164 0.099 -2.117 1 98.88 214 VAL B C 1
ATOM 3977 O O . VAL B 1 214 ? 8.227 0.419 -1.581 1 98.88 214 VAL B O 1
ATOM 3980 N N . ASP B 1 215 ? 6.195 -0.447 -1.431 1 98.81 215 ASP B N 1
ATOM 3981 C CA . ASP B 1 215 ? 6.254 -0.566 0.023 1 98.81 215 ASP B CA 1
ATOM 3982 C C . ASP B 1 215 ? 7.352 -1.538 0.451 1 98.81 215 ASP B C 1
ATOM 3984 O O . ASP B 1 215 ? 7.883 -1.433 1.559 1 98.81 215 ASP B O 1
ATOM 3988 N N . ASN B 1 216 ? 7.625 -2.469 -0.463 1 98.81 216 ASN B N 1
ATOM 3989 C CA . ASN B 1 216 ? 8.539 -3.541 -0.091 1 98.81 216 ASN B CA 1
ATOM 3990 C C . ASN B 1 216 ? 9.797 -3.535 -0.96 1 98.81 216 ASN B C 1
ATOM 3992 O O . ASN B 1 216 ? 10.695 -4.359 -0.77 1 98.81 216 ASN B O 1
ATOM 3996 N N . GLU B 1 217 ? 9.797 -2.623 -1.931 1 98.38 217 GLU B N 1
ATOM 3997 C CA . GLU B 1 217 ? 10.906 -2.502 -2.879 1 98.38 217 GLU B CA 1
ATOM 3998 C C . GLU B 1 217 ? 11.297 -3.863 -3.443 1 98.38 217 GLU B C 1
ATOM 4000 O O . GLU B 1 217 ? 12.469 -4.246 -3.391 1 98.38 217 GLU B O 1
ATOM 4005 N N . THR B 1 218 ? 10.32 -4.547 -3.98 1 98.88 218 THR B N 1
ATOM 4006 C CA . THR B 1 218 ? 10.445 -5.832 -4.66 1 98.88 218 THR B CA 1
ATOM 4007 C C . THR B 1 218 ? 9.727 -5.805 -6.004 1 98.88 218 THR B C 1
ATOM 4009 O O . THR B 1 218 ? 8.922 -4.91 -6.27 1 98.88 218 THR B O 1
ATOM 4012 N N . PHE B 1 219 ? 10.078 -6.77 -6.887 1 98.94 219 PHE B N 1
ATOM 4013 C CA . PHE B 1 219 ? 9.227 -6.996 -8.047 1 98.94 219 PHE B CA 1
ATOM 4014 C C . PHE B 1 219 ? 7.887 -7.586 -7.625 1 98.94 219 PHE B C 1
ATOM 4016 O O . PHE B 1 219 ? 7.816 -8.359 -6.668 1 98.94 219 PHE B O 1
ATOM 4023 N N . VAL B 1 220 ? 6.879 -7.227 -8.344 1 99 220 VAL B N 1
ATOM 4024 C CA . VAL B 1 220 ? 5.566 -7.832 -8.156 1 99 220 VAL B CA 1
ATOM 4025 C C . VAL B 1 220 ? 5.012 -8.297 -9.5 1 99 220 VAL B C 1
ATOM 4027 O O . VAL B 1 220 ? 4.93 -7.52 -10.445 1 99 220 VAL B O 1
ATOM 4030 N N . ILE B 1 221 ? 4.695 -9.578 -9.578 1 99 221 ILE B N 1
ATOM 4031 C CA . ILE B 1 221 ? 4.227 -10.203 -10.812 1 99 221 ILE B CA 1
ATOM 4032 C C . ILE B 1 221 ? 2.783 -10.672 -10.641 1 99 221 ILE B C 1
ATOM 4034 O O . ILE B 1 221 ? 2.484 -11.461 -9.742 1 99 221 ILE B O 1
ATOM 4038 N N . LEU B 1 222 ? 1.91 -10.141 -11.461 1 98.94 222 LEU B N 1
ATOM 4039 C CA . LEU B 1 222 ? 0.513 -10.562 -11.492 1 98.94 222 LEU B CA 1
ATOM 4040 C C . LEU B 1 222 ? 0.184 -11.281 -12.797 1 98.94 222 LEU B C 1
ATOM 4042 O O . LEU B 1 222 ? 0.381 -10.727 -13.875 1 98.94 222 LEU B O 1
ATOM 4046 N N . CYS B 1 223 ? -0.314 -12.453 -12.695 1 98.94 223 CYS B N 1
ATOM 4047 C CA . CYS B 1 223 ? -0.714 -13.219 -13.875 1 98.94 223 CYS B CA 1
ATOM 4048 C C . CYS B 1 223 ? -2.211 -13.5 -13.859 1 98.94 223 CYS B C 1
ATOM 4050 O O . CYS B 1 223 ? -2.697 -14.242 -13 1 98.94 223 CYS B O 1
ATOM 4052 N N . SER B 1 224 ? -2.881 -12.945 -14.797 1 98.81 224 SER B N 1
ATOM 4053 C CA . SER B 1 224 ? -4.336 -13.031 -14.883 1 98.81 224 SER B CA 1
ATOM 4054 C C . SER B 1 224 ? -4.77 -13.984 -15.984 1 98.81 224 SER B C 1
ATOM 4056 O O . SER B 1 224 ? -4.051 -14.172 -16.969 1 98.81 224 SER B O 1
ATOM 4058 N N . PRO B 1 225 ? -5.969 -14.609 -15.797 1 98 225 PRO B N 1
ATOM 4059 C CA . PRO B 1 225 ? -6.594 -15.188 -16.984 1 98 225 PRO B CA 1
ATOM 4060 C C . PRO B 1 225 ? -6.961 -14.141 -18.031 1 98 225 PRO B C 1
ATOM 4062 O O . PRO B 1 225 ? -6.965 -12.938 -17.734 1 98 225 PRO B O 1
ATOM 4065 N N . ALA B 1 226 ? -7.215 -14.648 -19.25 1 97.56 226 ALA B N 1
ATOM 4066 C CA . ALA B 1 226 ? -7.746 -13.781 -20.297 1 97.56 226 ALA B CA 1
ATOM 4067 C C . ALA B 1 226 ? -9.242 -13.555 -20.109 1 97.56 226 ALA B C 1
ATOM 4069 O O . ALA B 1 226 ? -9.945 -14.398 -19.547 1 97.56 226 ALA B O 1
ATOM 4070 N N . ARG B 1 227 ? -9.695 -12.336 -20.547 1 95.25 227 ARG B N 1
ATOM 4071 C CA . ARG B 1 227 ? -11.133 -12.062 -20.516 1 95.25 227 ARG B CA 1
ATOM 4072 C C . ARG B 1 227 ? -11.867 -12.867 -21.578 1 95.25 227 ARG B C 1
ATOM 4074 O O . ARG B 1 227 ? -11.398 -12.992 -22.719 1 95.25 227 ARG B O 1
ATOM 4081 N N . ASP B 1 228 ? -12.93 -13.469 -21.094 1 88.06 228 ASP B N 1
ATOM 4082 C CA . ASP B 1 228 ? -13.758 -14.211 -22.031 1 88.06 228 ASP B CA 1
ATOM 4083 C C . ASP B 1 228 ? -15.062 -13.477 -22.312 1 88.06 228 ASP B C 1
ATOM 4085 O O . ASP B 1 228 ? -16.125 -13.867 -21.828 1 88.06 228 ASP B O 1
ATOM 4089 N N . VAL B 1 229 ? -15.125 -12.641 -23.156 1 73.62 229 VAL B N 1
ATOM 4090 C CA . VAL B 1 229 ? -16.25 -11.75 -23.406 1 73.62 229 VAL B CA 1
ATOM 4091 C C . VAL B 1 229 ? -17.453 -12.555 -23.891 1 73.62 229 VAL B C 1
ATOM 4093 O O . VAL B 1 229 ? -18.594 -12.227 -23.578 1 73.62 229 VAL B O 1
ATOM 4096 N N . GLU B 1 230 ? -17.109 -13.43 -24.625 1 71.88 230 GLU B N 1
ATOM 4097 C CA . GLU B 1 230 ? -18.203 -14.188 -25.234 1 71.88 230 GLU B CA 1
ATOM 4098 C C . GLU B 1 230 ? -18.75 -15.234 -24.281 1 71.88 230 GLU B C 1
ATOM 4100 O O . GLU B 1 230 ? -19.875 -15.719 -24.453 1 71.88 230 GLU B O 1
ATOM 4105 N N . GLY B 1 231 ? -17.922 -15.43 -23.422 1 67.81 231 GLY B N 1
ATOM 4106 C CA . GLY B 1 231 ? -18.344 -16.469 -22.484 1 67.81 231 GLY B CA 1
ATOM 4107 C C . GLY B 1 231 ? -19.156 -15.914 -21.328 1 67.81 231 GLY B C 1
ATOM 4108 O O . GLY B 1 231 ? -19.141 -14.711 -21.062 1 67.81 231 GLY B O 1
ATOM 4109 N N . GLY B 1 232 ? -20.234 -16.375 -20.953 1 72.12 232 GLY B N 1
ATOM 4110 C CA . GLY B 1 232 ? -21.016 -16.109 -19.766 1 72.12 232 GLY B CA 1
ATOM 4111 C C . GLY B 1 232 ? -20.234 -16.312 -18.484 1 72.12 232 GLY B C 1
ATOM 4112 O O . GLY B 1 232 ? -19.047 -16.641 -18.516 1 72.12 232 GLY B O 1
ATOM 4113 N N . GLY B 1 233 ? -20.547 -15.625 -17.312 1 79 233 GLY B N 1
ATOM 4114 C CA . GLY B 1 233 ? -19.984 -15.922 -16 1 79 233 GLY B CA 1
ATOM 4115 C C . GLY B 1 233 ? -18.969 -14.891 -15.547 1 79 233 GLY B C 1
ATOM 4116 O O . GLY B 1 233 ? -19.109 -13.703 -15.844 1 79 233 GLY B O 1
ATOM 4117 N N . TYR B 1 234 ? -18 -15.406 -14.82 1 85.06 234 TYR B N 1
ATOM 4118 C CA . TYR B 1 234 ? -16.953 -14.555 -14.266 1 85.06 234 TYR B CA 1
ATOM 4119 C C . TYR B 1 234 ? -16.047 -14.016 -15.359 1 85.06 234 TYR B C 1
ATOM 4121 O O . TYR B 1 234 ? -15.508 -14.781 -16.156 1 85.06 234 TYR B O 1
ATOM 4129 N N . GLN B 1 235 ? -15.852 -12.672 -15.477 1 91.06 235 GLN B N 1
ATOM 4130 C CA . GLN B 1 235 ? -14.992 -12.039 -16.469 1 91.06 235 GLN B CA 1
ATOM 4131 C C . GLN B 1 235 ? -13.719 -11.5 -15.836 1 91.06 235 GLN B C 1
ATOM 4133 O O . GLN B 1 235 ? -13.766 -10.578 -15.023 1 91.06 235 GLN B O 1
ATOM 4138 N N . ALA B 1 236 ? -12.641 -12.016 -16.312 1 95.31 236 ALA B N 1
ATOM 4139 C CA . ALA B 1 236 ? -11.352 -11.57 -15.805 1 95.31 236 ALA B CA 1
ATOM 4140 C C . ALA B 1 236 ? -10.992 -10.195 -16.359 1 95.31 236 ALA B C 1
ATOM 4142 O O . ALA B 1 236 ? -11.375 -9.844 -17.484 1 95.31 236 ALA B O 1
ATOM 4143 N N . TYR B 1 237 ? -10.25 -9.469 -15.648 1 97.25 237 TYR B N 1
ATOM 4144 C CA . TYR B 1 237 ? -9.789 -8.141 -16.047 1 97.25 237 TYR B CA 1
ATOM 4145 C C . TYR B 1 237 ? -8.703 -8.234 -17.109 1 97.25 237 TYR B C 1
ATOM 4147 O O . TYR B 1 237 ? -8.648 -7.398 -18.016 1 97.25 237 TYR B O 1
ATOM 4155 N N . GLY B 1 238 ? -7.887 -9.336 -17.047 1 98.38 238 GLY B N 1
ATOM 4156 C CA . GLY B 1 238 ? -6.691 -9.422 -17.875 1 98.38 238 GLY B CA 1
ATOM 4157 C C . GLY B 1 238 ? -5.531 -8.609 -17.312 1 98.38 238 GLY B C 1
ATOM 4158 O O . GLY B 1 238 ? -5.246 -8.656 -16.125 1 98.38 238 GLY B O 1
ATOM 4159 N N . HIS B 1 239 ? -4.711 -8.102 -18.219 1 98.81 239 HIS B N 1
ATOM 4160 C CA . HIS B 1 239 ? -3.662 -7.156 -17.844 1 98.81 239 HIS B CA 1
ATOM 4161 C C . HIS B 1 239 ? -2.623 -7.809 -16.938 1 98.81 239 HIS B C 1
ATOM 4163 O O . HIS B 1 239 ? -2.152 -7.191 -15.984 1 98.81 239 HIS B O 1
ATOM 4169 N N . SER B 1 240 ? -2.287 -9.086 -17.203 1 98.94 240 SER B N 1
ATOM 4170 C CA . SER B 1 240 ? -1.091 -9.562 -16.516 1 98.94 240 SER B CA 1
ATOM 4171 C C . SER B 1 240 ? 0.029 -8.531 -16.562 1 98.94 240 SER B C 1
ATOM 4173 O O . SER B 1 240 ? 0.214 -7.859 -17.594 1 98.94 240 SER B O 1
ATOM 4175 N N . LEU B 1 241 ? 0.796 -8.398 -15.414 1 98.94 241 LEU B N 1
ATOM 4176 C CA . LEU B 1 241 ? 1.776 -7.32 -15.438 1 98.94 241 LEU B CA 1
ATOM 4177 C C . LEU B 1 241 ? 2.936 -7.613 -14.492 1 98.94 241 LEU B C 1
ATOM 4179 O O . LEU B 1 241 ? 2.854 -8.523 -13.664 1 98.94 241 LEU B O 1
ATOM 4183 N N . VAL B 1 242 ? 4.027 -6.879 -14.711 1 98.94 242 VAL B N 1
ATOM 4184 C CA . VAL B 1 242 ? 5.199 -6.891 -13.844 1 98.94 242 VAL B CA 1
ATOM 4185 C C . VAL B 1 242 ? 5.516 -5.469 -13.383 1 98.94 242 VAL B C 1
ATOM 4187 O O . VAL B 1 242 ? 5.684 -4.566 -14.203 1 98.94 242 VAL B O 1
ATOM 4190 N N . ALA B 1 243 ? 5.527 -5.266 -12.102 1 98.94 243 ALA B N 1
ATOM 4191 C CA . ALA B 1 243 ? 5.949 -3.998 -11.508 1 98.94 243 ALA B CA 1
ATOM 4192 C C . ALA B 1 243 ? 7.355 -4.109 -10.922 1 98.94 243 ALA B C 1
ATOM 4194 O O . ALA B 1 243 ? 7.684 -5.098 -10.266 1 98.94 243 ALA B O 1
ATOM 4195 N N . ASP B 1 244 ? 8.156 -3.119 -11.133 1 98.88 244 ASP B N 1
ATOM 4196 C CA . ASP B 1 244 ? 9.508 -3.139 -10.578 1 98.88 244 ASP B CA 1
ATOM 4197 C C . ASP B 1 244 ? 9.531 -2.561 -9.164 1 98.88 244 ASP B C 1
ATOM 4199 O O . ASP B 1 244 ? 8.492 -2.146 -8.641 1 98.88 244 ASP B O 1
ATOM 4203 N N . PRO B 1 245 ? 10.672 -2.512 -8.516 1 98.75 245 PRO B N 1
ATOM 4204 C CA . PRO B 1 245 ? 10.727 -2.139 -7.102 1 98.75 245 PRO B CA 1
ATOM 4205 C C . PRO B 1 245 ? 10.344 -0.679 -6.859 1 98.75 245 PRO B C 1
ATOM 4207 O O . PRO B 1 245 ? 10.102 -0.282 -5.715 1 98.75 245 PRO B O 1
ATOM 4210 N N . MET B 1 246 ? 10.266 0.104 -7.902 1 98 246 MET B N 1
ATOM 4211 C CA . MET B 1 246 ? 9.875 1.504 -7.762 1 98 246 MET B CA 1
ATOM 4212 C C . MET B 1 246 ? 8.43 1.711 -8.203 1 98 246 MET B C 1
ATOM 4214 O O . MET B 1 246 ? 7.945 2.844 -8.25 1 98 246 MET B O 1
ATOM 4218 N N . GLY B 1 247 ? 7.809 0.606 -8.562 1 98.69 247 GLY B N 1
ATOM 4219 C CA . GLY B 1 247 ? 6.391 0.668 -8.883 1 98.69 247 GLY B CA 1
ATOM 4220 C C . GLY B 1 247 ? 6.121 0.901 -10.359 1 98.69 247 GLY B C 1
ATOM 4221 O O . GLY B 1 247 ? 4.965 1.03 -10.773 1 98.69 247 GLY B O 1
ATOM 4222 N N . LYS B 1 248 ? 7.137 0.978 -11.141 1 98.56 248 LYS B N 1
ATOM 4223 C CA . LYS B 1 248 ? 6.941 1.109 -12.578 1 98.56 248 LYS B CA 1
ATOM 4224 C C . LYS B 1 248 ? 6.461 -0.204 -13.195 1 98.56 248 LYS B C 1
ATOM 4226 O O . LYS B 1 248 ? 7.023 -1.266 -12.914 1 98.56 248 LYS B O 1
ATOM 4231 N N . ILE B 1 249 ? 5.438 -0.112 -14.023 1 98.88 249 ILE B N 1
ATOM 4232 C CA . ILE B 1 249 ? 5.016 -1.285 -14.781 1 98.88 249 ILE B CA 1
ATOM 4233 C C . ILE B 1 249 ? 5.938 -1.487 -15.984 1 98.88 249 ILE B C 1
ATOM 4235 O O . ILE B 1 249 ? 5.934 -0.683 -16.922 1 98.88 249 ILE B O 1
ATOM 4239 N N . ILE B 1 250 ? 6.668 -2.551 -15.977 1 98.81 250 ILE B N 1
ATOM 4240 C CA . ILE B 1 250 ? 7.703 -2.705 -17 1 98.81 250 ILE B CA 1
ATOM 4241 C C . ILE B 1 250 ? 7.203 -3.643 -18.094 1 98.81 250 ILE B C 1
ATOM 4243 O O . ILE B 1 250 ? 7.82 -3.744 -19.156 1 98.81 250 ILE B O 1
ATOM 4247 N N . ALA B 1 251 ? 6.121 -4.395 -17.875 1 98.94 251 AL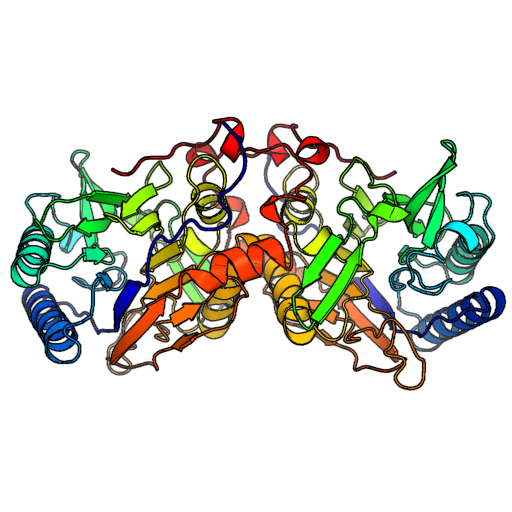A B N 1
ATOM 4248 C CA . ALA B 1 251 ? 5.434 -5.23 -18.859 1 98.94 251 ALA B CA 1
ATOM 4249 C C . ALA B 1 251 ? 3.955 -5.379 -18.516 1 98.94 251 ALA B C 1
ATOM 4251 O O . ALA B 1 251 ? 3.598 -5.527 -17.344 1 98.94 251 ALA B O 1
ATOM 4252 N N . GLU B 1 252 ? 3.123 -5.344 -19.469 1 98.88 252 GLU B N 1
ATOM 4253 C CA . GLU B 1 252 ? 1.687 -5.492 -19.25 1 98.88 252 GLU B CA 1
ATOM 4254 C C . GLU B 1 252 ? 1 -6.07 -20.484 1 98.88 252 GLU B C 1
ATOM 4256 O O . GLU B 1 252 ? 1.289 -5.66 -21.609 1 98.88 252 GLU B O 1
ATOM 4261 N N . ALA B 1 253 ? 0.122 -7.016 -20.25 1 98.88 253 ALA B N 1
ATOM 4262 C CA . ALA B 1 253 ? -0.685 -7.605 -21.312 1 98.88 253 ALA B CA 1
ATOM 4263 C C . ALA B 1 253 ? -1.975 -6.816 -21.531 1 98.88 253 ALA B C 1
ATOM 4265 O O . ALA B 1 253 ? -2.277 -5.895 -20.766 1 98.88 253 ALA B O 1
ATOM 4266 N N . GLY B 1 254 ? -2.676 -7.145 -22.656 1 98.38 254 GLY B N 1
ATOM 4267 C CA . GLY B 1 254 ? -4.023 -6.645 -22.859 1 98.38 254 GLY B CA 1
ATOM 4268 C C . GLY B 1 254 ? -5.082 -7.445 -22.141 1 98.38 254 GLY B C 1
ATOM 4269 O O . GLY B 1 254 ? -4.867 -7.887 -21 1 98.38 254 GLY B O 1
ATOM 4270 N N . GLU B 1 255 ? -6.227 -7.641 -22.75 1 97.88 255 GLU B N 1
ATOM 4271 C CA . GLU B 1 255 ? -7.352 -8.328 -22.141 1 97.88 255 GLU B CA 1
ATOM 4272 C C . GLU B 1 255 ? -7.453 -9.773 -22.625 1 97.88 255 GLU B C 1
ATOM 4274 O O . GLU B 1 255 ? -7.965 -10.641 -21.906 1 97.88 255 GLU B O 1
ATOM 4279 N N . GLY B 1 256 ? -6.977 -10.055 -23.781 1 97.25 256 GLY B N 1
ATOM 4280 C CA . GLY B 1 256 ? -7.133 -11.359 -24.391 1 97.25 256 GLY B CA 1
ATOM 4281 C C . GLY B 1 256 ? -5.977 -12.297 -24.109 1 97.25 256 GLY B C 1
ATOM 4282 O O . GLY B 1 256 ? -5.125 -12 -23.266 1 97.25 256 GLY B O 1
ATOM 4283 N N . GLU B 1 257 ? -5.98 -13.43 -24.75 1 98.12 257 GLU B N 1
ATOM 4284 C CA . GLU B 1 257 ? -4.902 -14.398 -24.578 1 98.12 257 GLU B CA 1
ATOM 4285 C C . GLU B 1 257 ? -3.57 -13.844 -25.062 1 98.12 257 GLU B C 1
ATOM 4287 O O . GLU B 1 257 ? -3.514 -13.203 -26.125 1 98.12 257 GLU B O 1
ATOM 4292 N N . GLU B 1 258 ? -2.561 -14.023 -24.266 1 98.31 258 GLU B N 1
ATOM 4293 C CA . GLU B 1 258 ? -1.256 -13.43 -24.562 1 98.31 258 GLU B CA 1
ATOM 4294 C C . GLU B 1 258 ? -0.162 -14.062 -23.703 1 98.31 258 GLU B C 1
ATOM 4296 O O . GLU B 1 258 ? -0.41 -14.461 -22.562 1 98.31 258 GLU B O 1
ATOM 4301 N N . ILE B 1 259 ? 0.963 -14.312 -24.312 1 98.88 259 ILE B N 1
ATOM 4302 C CA . ILE B 1 259 ? 2.164 -14.602 -23.547 1 98.88 259 ILE B CA 1
ATOM 4303 C C . ILE B 1 259 ? 2.939 -13.312 -23.297 1 98.88 259 ILE B C 1
ATOM 4305 O O . ILE B 1 259 ? 3.41 -12.672 -24.234 1 98.88 259 ILE B O 1
ATOM 4309 N N . LEU B 1 260 ? 3.078 -12.867 -22.078 1 98.94 260 LEU B N 1
ATOM 4310 C CA . LEU B 1 260 ? 3.795 -11.648 -21.734 1 98.94 260 LEU B CA 1
ATOM 4311 C C . LEU B 1 260 ? 5.195 -11.977 -21.219 1 98.94 260 LEU B C 1
ATOM 4313 O O . LEU B 1 260 ? 5.348 -12.703 -20.234 1 98.94 260 LEU B O 1
ATOM 4317 N N . TYR B 1 261 ? 6.176 -11.445 -21.875 1 98.88 261 TYR B N 1
ATOM 4318 C CA . TYR B 1 261 ? 7.559 -11.664 -21.469 1 98.88 261 TYR B CA 1
ATOM 4319 C C . TYR B 1 261 ? 8.078 -10.469 -20.672 1 98.88 261 TYR B C 1
ATOM 4321 O O . TYR B 1 261 ? 7.68 -9.328 -20.922 1 98.88 261 TYR B O 1
ATOM 4329 N N . ALA B 1 262 ? 8.953 -10.742 -19.719 1 98.81 262 ALA B N 1
ATOM 4330 C CA . ALA B 1 262 ? 9.641 -9.688 -18.969 1 98.81 262 ALA B CA 1
ATOM 4331 C C . ALA B 1 262 ? 10.984 -10.18 -18.438 1 98.81 262 ALA B C 1
ATOM 4333 O O . ALA B 1 262 ? 11.188 -11.391 -18.281 1 98.81 262 ALA B O 1
ATOM 4334 N N . GLU B 1 263 ? 11.82 -9.266 -18.203 1 98.75 263 GLU B N 1
ATOM 4335 C CA . GLU B 1 263 ? 13.102 -9.547 -17.562 1 98.75 263 GLU B CA 1
ATOM 4336 C C . GLU B 1 263 ? 13.25 -8.781 -16.25 1 98.75 263 GLU B C 1
ATOM 4338 O O . GLU B 1 263 ? 13.047 -7.562 -16.203 1 98.75 263 GLU B O 1
ATOM 4343 N N . LEU B 1 264 ? 13.547 -9.5 -15.219 1 98.88 264 LEU B N 1
ATOM 4344 C CA . LEU B 1 264 ? 13.82 -8.883 -13.93 1 98.88 264 LEU B CA 1
ATOM 4345 C C . LEU B 1 264 ? 15.305 -8.57 -13.773 1 98.88 264 LEU B C 1
ATOM 4347 O O . LEU B 1 264 ? 16.125 -9.484 -13.656 1 98.88 264 LEU B O 1
ATOM 4351 N N . ASP B 1 265 ? 15.594 -7.285 -13.742 1 98.75 265 ASP B N 1
ATOM 4352 C CA . ASP B 1 265 ? 16.953 -6.785 -13.625 1 98.75 265 ASP B CA 1
ATOM 4353 C C . ASP B 1 265 ? 17.391 -6.699 -12.164 1 98.75 265 ASP B C 1
ATOM 4355 O O . ASP B 1 265 ? 16.859 -5.902 -11.398 1 98.75 265 ASP B O 1
ATOM 4359 N N . PRO B 1 266 ? 18.406 -7.5 -11.844 1 98.62 266 PRO B N 1
ATOM 4360 C CA . PRO B 1 266 ? 18.812 -7.543 -10.43 1 98.62 266 PRO B CA 1
ATOM 4361 C C . PRO B 1 266 ? 19.312 -6.195 -9.922 1 98.62 266 PRO B C 1
ATOM 4363 O O . PRO B 1 266 ? 19.312 -5.953 -8.711 1 98.62 266 PRO B O 1
ATOM 4366 N N . SER B 1 267 ? 19.703 -5.293 -10.758 1 98.12 267 SER B N 1
ATOM 4367 C CA . SER B 1 267 ? 20.266 -4.02 -10.328 1 98.12 267 SER B CA 1
ATOM 4368 C C . SER B 1 267 ? 19.188 -3.072 -9.828 1 98.12 267 SER B C 1
ATOM 4370 O O . SER B 1 267 ? 19.484 -2.08 -9.156 1 98.12 267 SER B O 1
ATOM 4372 N N . LEU B 1 268 ? 17.969 -3.348 -10.148 1 98.06 268 LEU B N 1
ATOM 4373 C CA . LEU B 1 268 ? 16.891 -2.42 -9.828 1 98.06 268 LEU B CA 1
ATOM 4374 C C . LEU B 1 268 ? 16.562 -2.457 -8.336 1 98.06 268 LEU B C 1
ATOM 4376 O O . LEU B 1 268 ? 16.094 -1.469 -7.773 1 98.06 268 LEU B O 1
ATOM 4380 N N . LEU B 1 269 ? 16.859 -3.604 -7.711 1 98.31 269 LEU B N 1
ATOM 4381 C CA . LEU B 1 269 ? 16.547 -3.727 -6.289 1 98.31 269 LEU B CA 1
ATOM 4382 C C . LEU B 1 269 ? 17.484 -2.873 -5.449 1 98.31 269 LEU B C 1
ATOM 4384 O O . LEU B 1 269 ? 17.047 -1.992 -4.711 1 98.31 269 LEU B O 1
ATOM 4388 N N . PRO B 1 270 ? 18.812 -3.076 -5.566 1 97.12 270 PRO B N 1
ATOM 4389 C CA . PRO B 1 270 ? 19.688 -2.215 -4.77 1 97.12 270 PRO B CA 1
ATOM 4390 C C . PRO B 1 270 ? 19.547 -0.736 -5.129 1 97.12 270 PRO B C 1
ATOM 4392 O O . PRO B 1 270 ? 19.688 0.129 -4.262 1 97.12 270 PRO B O 1
ATOM 4395 N N . LYS B 1 271 ? 19.25 -0.426 -6.367 1 95.88 271 LYS B N 1
ATOM 4396 C CA . LYS B 1 271 ? 19.047 0.963 -6.762 1 95.88 271 LYS B CA 1
ATOM 4397 C C . LYS B 1 271 ? 17.875 1.574 -5.996 1 95.88 271 LYS B C 1
ATOM 4399 O O . LYS B 1 271 ? 17.969 2.697 -5.5 1 95.88 271 LYS B O 1
ATOM 4404 N N . ALA B 1 272 ? 16.766 0.878 -5.926 1 96.44 272 ALA B N 1
ATOM 4405 C CA . ALA B 1 272 ? 15.609 1.352 -5.184 1 96.44 272 ALA B CA 1
ATOM 4406 C C . ALA B 1 272 ? 15.906 1.453 -3.693 1 96.44 272 ALA B C 1
ATOM 4408 O O . ALA B 1 272 ? 15.602 2.465 -3.059 1 96.44 272 ALA B O 1
ATOM 4409 N N . ARG B 1 273 ? 16.547 0.425 -3.152 1 96.38 273 ARG B N 1
ATOM 4410 C CA . ARG B 1 273 ? 16.75 0.284 -1.714 1 96.38 273 ARG B CA 1
ATOM 4411 C C . ARG B 1 273 ? 17.797 1.263 -1.206 1 96.38 273 ARG B C 1
ATOM 4413 O O . ARG B 1 273 ? 17.75 1.685 -0.048 1 96.38 273 ARG B O 1
ATOM 4420 N N . GLU B 1 274 ? 18.719 1.618 -2.021 1 94.56 274 GLU B N 1
ATOM 4421 C CA . GLU B 1 274 ? 19.719 2.621 -1.648 1 94.56 274 GLU B CA 1
ATOM 4422 C C . GLU B 1 274 ? 19.188 4.035 -1.873 1 94.56 274 GLU B C 1
ATOM 4424 O O . GLU B 1 274 ? 19.531 4.957 -1.133 1 94.56 274 GLU B O 1
ATOM 4429 N N . GLY B 1 275 ? 18.406 4.184 -2.885 1 94.38 275 GLY B N 1
ATOM 4430 C CA . GLY B 1 275 ? 17.859 5.492 -3.217 1 94.38 275 GLY B CA 1
ATOM 4431 C C . GLY B 1 275 ? 16.859 5.996 -2.199 1 94.38 275 GLY B C 1
ATOM 4432 O O . GLY B 1 275 ? 16.984 7.113 -1.691 1 94.38 275 GLY B O 1
ATOM 4433 N N . ILE B 1 276 ? 15.875 5.23 -1.903 1 95.62 276 ILE B N 1
ATOM 4434 C CA . ILE B 1 276 ? 14.875 5.488 -0.874 1 95.62 276 ILE B CA 1
ATOM 4435 C C . ILE B 1 276 ? 14.852 4.332 0.122 1 95.62 276 ILE B C 1
ATOM 4437 O O . ILE B 1 276 ? 14.031 3.414 -0.003 1 95.62 276 ILE B O 1
ATOM 4441 N N . PRO B 1 277 ? 15.641 4.418 1.143 1 96.12 277 PRO B N 1
ATOM 4442 C CA . PRO B 1 277 ? 15.945 3.229 1.942 1 96.12 277 PRO B CA 1
ATOM 4443 C C . PRO B 1 277 ? 14.883 2.939 3.002 1 96.12 277 PRO B C 1
ATOM 4445 O O . PRO B 1 277 ? 15.211 2.82 4.188 1 96.12 277 PRO B O 1
ATOM 4448 N N . VAL B 1 278 ? 13.664 2.646 2.572 1 96.88 278 VAL B N 1
ATOM 4449 C CA . VAL B 1 278 ? 12.539 2.477 3.488 1 96.88 278 VAL B CA 1
ATOM 4450 C C . VAL B 1 278 ? 12.766 1.244 4.359 1 96.88 278 VAL B C 1
ATOM 4452 O O . VAL B 1 278 ? 12.344 1.21 5.52 1 96.88 278 VAL B O 1
ATOM 4455 N N . HIS B 1 279 ? 13.477 0.219 3.869 1 96.69 279 HIS B N 1
ATOM 4456 C CA . HIS B 1 279 ? 13.734 -0.978 4.664 1 96.69 279 HIS B CA 1
ATOM 4457 C C . HIS B 1 279 ? 14.633 -0.667 5.852 1 96.69 279 HIS B C 1
ATOM 4459 O O . HIS B 1 279 ? 14.539 -1.318 6.895 1 96.69 279 HIS B O 1
ATOM 4465 N N . TYR B 1 280 ? 15.43 0.315 5.715 1 95.88 280 TYR B N 1
ATOM 4466 C CA . TYR B 1 280 ? 16.484 0.557 6.695 1 95.88 280 TYR B CA 1
ATOM 4467 C C . TYR B 1 280 ? 16.125 1.739 7.59 1 95.88 280 TYR B C 1
ATOM 4469 O O . TYR B 1 280 ? 16.906 2.098 8.484 1 95.88 280 TYR B O 1
ATOM 4477 N N . GLN B 1 281 ? 14.961 2.318 7.301 1 96.81 281 GLN B N 1
ATOM 4478 C CA . GLN B 1 281 ? 14.547 3.494 8.055 1 96.81 281 GLN B CA 1
ATOM 4479 C C . GLN B 1 281 ? 13.242 3.232 8.805 1 96.81 281 GLN B C 1
ATOM 4481 O O . GLN B 1 281 ? 12.578 4.172 9.25 1 96.81 281 GLN B O 1
ATOM 4486 N N . ARG B 1 282 ? 12.852 2.006 8.859 1 96.62 282 ARG B N 1
ATOM 4487 C CA . ARG B 1 282 ? 11.68 1.642 9.648 1 96.62 282 ARG B CA 1
ATOM 4488 C C . ARG B 1 282 ? 11.883 1.965 11.117 1 96.62 282 ARG B C 1
ATOM 4490 O O . ARG B 1 282 ? 13.008 1.912 11.617 1 96.62 282 ARG B O 1
ATOM 4497 N N . ARG B 1 283 ? 10.812 2.254 11.789 1 97.56 283 ARG B N 1
ATOM 4498 C CA . ARG B 1 283 ? 10.859 2.619 13.203 1 97.56 283 ARG B CA 1
ATOM 4499 C C . ARG B 1 283 ? 10.219 1.534 14.07 1 97.56 283 ARG B C 1
ATOM 4501 O O . ARG B 1 283 ? 9.18 1.758 14.688 1 97.56 283 ARG B O 1
ATOM 4508 N N . PHE B 1 284 ? 10.93 0.444 14.227 1 95.75 284 PHE B N 1
ATOM 4509 C CA . PHE B 1 284 ? 10.422 -0.707 14.961 1 95.75 284 PHE B CA 1
ATOM 4510 C C . PHE B 1 284 ? 10.305 -0.387 16.453 1 95.75 284 PHE B C 1
ATOM 4512 O O . PHE B 1 284 ? 9.641 -1.105 17.188 1 95.75 284 PHE B O 1
ATOM 4519 N N . ASP B 1 285 ? 10.961 0.673 16.844 1 97.12 285 ASP B N 1
ATOM 4520 C CA . ASP B 1 285 ? 10.766 1.132 18.219 1 97.12 285 ASP B CA 1
ATOM 4521 C C . ASP B 1 285 ? 9.352 1.672 18.422 1 97.12 285 ASP B C 1
ATOM 4523 O O . ASP B 1 285 ? 8.867 1.744 19.547 1 97.12 285 ASP B O 1
ATOM 4527 N N . ILE B 1 286 ? 8.664 2.051 17.344 1 98.12 286 ILE B N 1
ATOM 4528 C CA . ILE B 1 286 ? 7.32 2.609 17.438 1 98.12 286 ILE B CA 1
ATOM 4529 C C . ILE B 1 286 ? 6.289 1.506 17.219 1 98.12 286 ILE B C 1
ATOM 4531 O O . ILE B 1 286 ? 5.305 1.421 17.969 1 98.12 286 ILE B O 1
ATOM 4535 N N . TYR B 1 287 ? 6.531 0.613 16.25 1 96.94 287 TYR B N 1
ATOM 4536 C CA . TYR B 1 287 ? 5.445 -0.293 15.891 1 96.94 287 TYR B CA 1
ATOM 4537 C C . TYR B 1 287 ? 5.93 -1.737 15.859 1 96.94 287 TYR B C 1
ATOM 4539 O O . TYR B 1 287 ? 5.207 -2.633 15.414 1 96.94 287 TYR B O 1
ATOM 4547 N N . GLY B 1 288 ? 7.062 -2.043 16.25 1 94.38 288 GLY B N 1
ATOM 4548 C CA . GLY B 1 288 ? 7.586 -3.398 16.266 1 94.38 288 GLY B CA 1
ATOM 4549 C C . GLY B 1 288 ? 7.836 -3.959 14.883 1 94.38 288 GLY B C 1
ATOM 4550 O O . GLY B 1 288 ? 7.469 -3.338 13.883 1 94.38 288 GLY B O 1
ATOM 4551 N N . ASP B 1 289 ? 8.461 -5.074 14.836 1 94.5 289 ASP B N 1
ATOM 4552 C CA . ASP B 1 289 ? 8.703 -5.844 13.617 1 94.5 289 ASP B CA 1
ATOM 4553 C C . ASP B 1 289 ? 8.008 -7.203 13.688 1 94.5 289 ASP B C 1
ATOM 4555 O O . ASP B 1 289 ? 8.641 -8.211 14.023 1 94.5 289 ASP B O 1
ATOM 4559 N N . PHE B 1 290 ? 6.816 -7.254 13.227 1 93.19 290 PHE B N 1
ATOM 4560 C CA . PHE B 1 290 ? 6.027 -8.469 13.398 1 93.19 290 PHE B CA 1
ATOM 4561 C C . PHE B 1 290 ? 6.625 -9.617 12.586 1 93.19 290 PHE B C 1
ATOM 4563 O O . PHE B 1 290 ? 6.332 -10.781 12.844 1 93.19 290 PHE B O 1
ATOM 4570 N N . VAL B 1 291 ? 7.465 -9.297 11.602 1 94.44 291 VAL B N 1
ATOM 4571 C CA . VAL B 1 291 ? 8.109 -10.336 10.805 1 94.44 291 VAL B CA 1
ATOM 4572 C C . VAL B 1 291 ? 9.359 -10.836 11.516 1 94.44 291 VAL B C 1
ATOM 4574 O O . VAL B 1 291 ? 9.516 -12.039 11.734 1 94.44 291 VAL B O 1
ATOM 4577 N N . GLY B 1 292 ? 10.188 -9.938 11.945 1 91 292 GLY B N 1
ATOM 4578 C CA . GLY B 1 292 ? 11.461 -10.266 12.562 1 91 292 GLY B CA 1
ATOM 4579 C C . GLY B 1 292 ? 11.312 -10.859 13.945 1 91 292 GLY B C 1
ATOM 4580 O O . GLY B 1 292 ? 12.203 -11.578 14.422 1 91 292 GLY B O 1
ATOM 4581 N N . ASP B 1 293 ? 10.18 -10.594 14.539 1 87.56 293 ASP B N 1
ATOM 4582 C CA . ASP B 1 293 ? 9.961 -11.062 15.906 1 87.56 293 ASP B CA 1
ATOM 4583 C C . ASP B 1 293 ? 9.5 -12.516 15.922 1 87.56 293 ASP B C 1
ATOM 4585 O O . ASP B 1 293 ? 9.375 -13.125 16.984 1 87.56 293 ASP B O 1
ATOM 4589 N N . GLY B 1 294 ? 9.219 -13.055 14.805 1 83.62 294 GLY B N 1
ATOM 4590 C CA . GLY B 1 294 ? 8.914 -14.469 14.695 1 83.62 294 GLY B CA 1
ATOM 4591 C C . GLY B 1 294 ? 7.449 -14.781 14.938 1 83.62 294 GLY B C 1
ATOM 4592 O O . GLY B 1 294 ? 7.098 -15.922 15.258 1 83.62 294 GLY B O 1
ATOM 4593 N N . ASN B 1 295 ? 6.559 -13.82 14.82 1 84.38 295 ASN B N 1
ATOM 4594 C CA . ASN B 1 295 ? 5.137 -14 15.086 1 84.38 295 ASN B CA 1
ATOM 4595 C C . ASN B 1 295 ? 4.363 -14.344 13.82 1 84.38 295 ASN B C 1
ATOM 4597 O O . ASN B 1 295 ? 3.139 -14.219 13.781 1 84.38 295 ASN B O 1
ATOM 4601 N N . VAL B 1 296 ? 5.078 -14.805 12.773 1 95.94 296 VAL B N 1
ATOM 4602 C CA . VAL B 1 296 ? 4.406 -15.086 11.516 1 95.94 296 VAL B CA 1
ATOM 4603 C C . VAL B 1 296 ? 4.566 -16.562 11.156 1 95.94 296 VAL B C 1
ATOM 4605 O O . VAL B 1 296 ? 5.578 -17.188 11.492 1 95.94 296 VAL B O 1
ATOM 4608 N N . LYS B 1 297 ? 3.58 -17.188 10.602 1 98 297 LYS B N 1
ATOM 4609 C CA . LYS B 1 297 ? 3.646 -18.547 10.055 1 98 297 LYS B CA 1
ATOM 4610 C C . LYS B 1 297 ? 4.047 -18.516 8.586 1 98 297 LYS B C 1
ATOM 4612 O O . LYS B 1 297 ? 3.273 -18.078 7.73 1 98 297 LYS B O 1
ATOM 4617 N N . VAL B 1 298 ? 5.285 -19 8.359 1 97.75 298 VAL B N 1
ATOM 4618 C CA . VAL B 1 298 ? 5.832 -18.953 7.008 1 97.75 298 VAL B CA 1
ATOM 4619 C C . VAL B 1 298 ? 6.504 -20.281 6.68 1 97.75 298 VAL B C 1
ATOM 4621 O O . VAL B 1 298 ? 7.195 -20.859 7.52 1 97.75 298 VAL B O 1
ATOM 4624 N N . SER B 1 299 ? 6.18 -20.812 5.52 1 97.25 299 SER B N 1
ATOM 4625 C CA . SER B 1 299 ? 6.875 -21.984 5.023 1 97.25 299 SER B CA 1
ATOM 4626 C C . SER B 1 299 ? 6.793 -22.078 3.504 1 97.25 299 SER B C 1
ATOM 4628 O O . SER B 1 299 ? 6.039 -21.344 2.871 1 97.25 299 SER B O 1
ATOM 4630 N N . ASP B 1 300 ? 7.547 -22.875 2.928 1 96.12 300 ASP B N 1
ATOM 4631 C CA . ASP B 1 300 ? 7.551 -23.062 1.479 1 96.12 300 ASP B CA 1
ATOM 4632 C C . ASP B 1 300 ? 6.414 -23.984 1.043 1 96.12 300 ASP B C 1
ATOM 4634 O O . ASP B 1 300 ? 5.926 -23.891 -0.085 1 96.12 300 ASP B O 1
ATOM 4638 N N . LYS B 1 301 ? 6.281 -24.984 1.896 1 92.38 301 LYS B N 1
ATOM 4639 C CA . LYS B 1 301 ? 5.258 -25.969 1.537 1 92.38 301 LYS B CA 1
ATOM 4640 C C . LYS B 1 301 ? 4.285 -26.188 2.689 1 92.38 301 LYS B C 1
ATOM 4642 O O . LYS B 1 301 ? 4.645 -26.016 3.855 1 92.38 301 LYS B O 1
#

Secondary structure (DSSP, 8-state):
---S--S----S-EEEEEEE----S-HHHHHHHHHHHHHHHHHH-TT--EEE--TTTTS---TTTHHHH-B-TTTSHHHHHHHHHHHHHT-EEE---EEEE-TTS-EEEEEEEE-TTS-EEEEEE-SS--EEE-TTS-EEEGGGTEE---SEEEEE-TTS-EEEE--GGGGG-HHHHHHHHSTTT-EEEEEEE---BTTTHHHHHHHHHHHHHHHHTSEEEEE-PPP-TTS-S--B----EEE-TTS-EEEE--SSSEEEEEEE-TTHHHHHHHHS-GGGS--HHHH--TTTTT-S-EE--/---S--S----S-EEEEEEE----S-HHHHHHHHHHHHHHHHHH-TT--EEE--TTTTS---TTTHHHH-B-TTTSHHHHHHHHHHHHHT-EEE---EEEE-TTS-EEEEEEEE-TTS-EEEEEE-SS--EEE-TTS-EEEGGGTEE---SEEEEE-TTS-EEEE--GGGGG-HHHHHHHHSTTT-EEEEEEE---BTTTHHHHHHHHHHHHHHHHTSEEEEE-PPP-TTS-S--B----EEE-TTS-EEEE--SSSEEEEEEE-TTHHHHHHHHS-GGGS--HHHH--TTTTT-S-EE--

Nearest PDB structures (foldseek):
  1ems-assembly1_A  TM=8.907E-01  e=5.249E-26  Caenorhabditis elegans
  4hg3-assembly2_B  TM=8.780E-01  e=9.147E-27  Saccharomyces cerevisiae S288C
  4hg3-assembly2_D  TM=8.623E-01  e=3.935E-27  Saccharomyces cerevisiae S288C
  4hg5-assembly2_D  TM=8.601E-01  e=5.007E-27  Saccharomyces cerevisiae S288C
  7elf-assembly1_B  TM=8.522E-01  e=8.612E-27  Kluyveromyces lactis NRRL Y-1140